Protein AF-0000000079819324 (afdb_homodimer)

Secondary structure (DSSP, 8-state):
-------HHHHHHHHHHHHHHHHHHHHHHHHHHHHHHTHHHHHHT--B-HHHHHHHHT--HHHHHHHHHHHHHTTSSEEETTEEE--HHHHTTTSSSSTT--HHHHHHHHHHHTTHHHHHHHHHH-----GGG-STTHHHHHHHHHHHHHHHHIIIIIGGGSTTHHHHHHH--EEEEET-TTSHHHHHHHHH-TTSEEEEEES-HHHHHHHHHHHHHHT--SEEEEES-GGG--S-EEEEEEES-GGG-S-HHHHHHHHHHHEEEEEEEEEEEE---SSHHHHTT-TTHHHHHHHIIIIIHHHHHTTT-----TT--HHHHHHHHHHTT-SEEEEEE-TT-TTEEEEEEE-/-------HHHHHHHHHHHHHHHHHHHHHHHHHHHHHHTHHHHHHT--B-HHHHHHHHT--HHHHHHHHHHHHHTTSSEEETTEEE--HHHHTTTSSSSTT--HHHHHHHHHHHTTHHHHHHHHHH-----GGG-STTHHHHHHHHHHHHHHHHIIIIIGGGSTTHHHHHHH--EEEEET-TTSHHHHHHHHH-TTSEEEEEES-HHHHHHHHHHHHHHT--SEEEEES-GGG--S-EEEEEEES-GGG-S-HHHHHHHHHHHEEEEEEEEEEEE---S-HHHHTT-TTHHHHHHHIIIIIHHHHHTTT-----TT--HHHHHHHHHHTT-SEEEEEE-TT-TTEEEEEEE-

Radius of gyration: 28.7 Å; Cα contacts (8 Å, |Δi|>4): 1488; chains: 2; bounding box: 64×88×60 Å

Sequence (702 aa):
MADETFDRTRSRAFSQRLMSMYGEAMLTNAIALGARTGLMAAFAEGPGTSSEIAERAGMHERYVREWLHALVVGSVAEHDDGVFTLPPEHAISLTGDSFLNTTAIAAMAAAAGGNLDGMAHAFTTGEGTPFHDQAGDMPSMMDRLSRARYETFLVDSYLGSIDGLPEALEAGIRVADIGCGTGRVALLIAKAFPASHVTGIDLSAPSIATARAAAEAEGVDNVTFVEGQIDELSGPLDLITAFDVIHDLGQPGDAVAHVRSCLADGGRFVMCDSAAPASLEAQAELPWAPMMYGLSMFGCVGTARSQGGEGLGNMWGQEAATALLQDAGFADVEALPAKGDPMNALYVATGMADETFDRTRSRAFSQRLMSMYGEAMLTNAIALGARTGLMAAFAEGPGTSSEIAERAGMHERYVREWLHALVVGSVAEHDDGVFTLPPEHAISLTGDSFLNTTAIAAMAAAAGGNLDGMAHAFTTGEGTPFHDQAGDMPSMMDRLSRARYETFLVDSYLGSIDGLPEALEAGIRVADIGCGTGRVALLIAKAFPASHVTGIDLSAPSIATARAAAEAEGVDNVTFVEGQIDELSGPLDLITAFDVIHDLGQPGDAVAHVRSCLADGGRFVMCDSAAPASLEAQAELPWAPMMYGLSMFGCVGTARSQGGEGLGNMWGQEAATALLQDAGFADVEALPAKGDPMNALYVATG

Solvent-accessible surface area (backbone atoms only — not comparable to full-atom values): 34007 Å² total; per-residue (Å²): 131,80,77,78,70,84,44,66,67,60,22,51,52,45,52,53,50,49,43,39,32,43,11,32,25,24,47,32,34,52,49,22,42,25,53,73,65,42,40,39,52,36,38,54,73,47,66,34,33,46,60,55,36,13,59,66,43,62,35,27,37,67,53,41,37,46,53,52,51,30,32,33,35,58,69,59,31,43,75,56,95,72,30,37,33,49,46,68,41,45,34,50,36,51,32,79,76,51,59,58,29,50,46,41,58,25,41,39,43,16,28,50,22,49,36,45,68,62,47,48,50,27,31,52,72,51,55,36,43,45,57,90,68,37,56,70,65,35,52,60,30,50,48,52,51,49,47,26,42,44,74,70,28,38,64,72,37,50,45,52,68,40,87,67,45,54,60,45,36,57,71,36,40,42,34,34,24,42,57,29,50,54,26,56,67,41,50,53,50,25,68,76,20,69,59,15,40,27,36,24,31,21,72,47,59,70,29,33,52,48,21,48,52,49,32,59,74,68,68,51,78,41,52,47,71,42,72,36,56,76,82,70,63,78,54,74,24,44,33,39,36,30,66,72,35,60,45,37,34,28,54,42,62,61,50,49,30,46,52,50,72,21,37,28,91,69,7,35,38,42,36,34,40,36,44,36,55,75,48,67,73,63,35,37,70,40,74,52,36,23,30,47,37,30,50,12,62,74,39,27,25,28,20,0,24,49,60,72,22,80,27,63,22,52,67,51,11,41,60,53,53,52,49,50,45,43,74,39,64,35,80,43,75,45,82,39,82,28,66,95,37,86,66,30,20,33,37,40,28,35,74,130,78,79,77,68,84,45,65,68,60,21,52,53,46,52,53,51,50,43,40,33,45,11,32,25,26,47,31,35,49,50,22,43,25,53,74,64,42,40,39,52,35,38,54,74,47,68,34,34,47,60,53,36,13,58,66,43,62,33,28,38,65,54,41,37,45,53,50,50,30,33,33,36,59,69,60,30,42,74,58,95,71,31,36,33,50,46,68,42,45,34,50,38,53,32,78,77,51,61,57,29,49,46,42,57,27,40,38,44,16,27,51,22,50,34,45,68,62,47,48,50,26,32,52,71,50,55,36,44,45,58,92,67,37,57,71,65,34,52,62,32,50,48,52,51,49,47,26,41,43,73,71,28,37,64,72,36,50,45,50,69,39,87,66,45,55,60,45,36,57,70,36,41,43,33,35,24,42,57,29,49,55,24,57,67,44,49,52,50,26,69,75,20,70,60,15,40,27,35,25,30,19,70,47,59,70,30,33,52,48,21,47,51,49,32,59,75,69,67,52,80,42,52,45,70,42,69,37,58,74,84,69,62,78,53,76,23,45,32,39,36,28,67,71,34,60,43,36,34,29,54,43,62,60,52,49,31,47,52,49,71,21,37,28,91,69,8,35,38,43,36,34,39,38,45,36,53,74,47,68,72,63,34,38,71,39,75,51,38,23,31,46,36,30,50,11,63,73,38,27,24,26,19,0,24,50,60,73,22,80,30,64,22,52,70,49,11,41,60,53,52,53,49,50,46,42,74,40,62,33,80,44,76,45,82,38,82,29,64,97,36,85,65,32,22,34,36,41,29,36,74

Foldseek 3Di:
DPPPPDDVVVVVVVVVVVVVVVLVLVLLLLLLVCLVQVLLVLQQVFKDALVNSCVSSVHDSVVSNVSQVSCCVVVQWHDDPRIIHRDPVNSQCRDDQALSPPNLLSNLSVQLVVCVVVLVVCVVPVAFDAQPRFGDCNVVSVVSNVLNVCVVFVVCQVQVVDPPRNVVLQCEWEEEEEQCFLNNSQLVSCVVRVRYAYEYEHQDPVSLVNNVVVCVVVVRDRYHYYHDHLLPDAAQGQEYEYEAHLLQAQCSLVSLLSVVVRYDAFHKYKYKAFAAAQDPVSLVPDPCSVSQQSCFSRHRQRSNVNNVHPRCTRRVHDVNVQVSNVVSPFPDWDWAQRPPDNGIIIIMTTD/DPPPPDDVVVVVVVVVVVVVVVLVLVLLLLLLVCLVQVLLVLQQVFKDALVNSCVSSVHDSVVSNVSQVSCCVVVQWHDDPRIIHRDPVNSQCRDDQALSPLNLLSNLSVQLVVCVVVLVVCVVPVAFDAQVRFGDCNNVSVVSNVLNVCVVFVLCQVQVVDPPRNVVLQCEWEEEEEQCFLNNSQLVSCVSRVRYAYEYEHQDPVSLVNNVVVCVVVVRDRYHYYHDHLLPDAAQGQEYEYEAHLLQAQCSLVSLLSVVVRYDAFHKYKYKAFAAAQDPVSLVPDPCSVSQQSCFSRHRQRSNVNNVHPRCTRRVHDVNVQVSNVVSPFPDWDWAQRPPDNGIIIIMTTD

Organism: NCBI:txid1608957

Structure (mmCIF, N/CA/C/O backbone):
data_AF-0000000079819324-model_v1
#
loop_
_entity.id
_entity.type
_entity.pdbx_description
1 polymer 'Putative transcriptional regulatory protein'
#
loop_
_atom_site.group_PDB
_atom_site.id
_atom_site.type_symbol
_atom_site.label_atom_id
_atom_site.label_alt_id
_atom_site.label_comp_id
_atom_site.label_asym_id
_atom_site.label_entity_id
_atom_site.label_seq_id
_atom_site.pdbx_PDB_ins_code
_atom_site.Cartn_x
_atom_site.Cartn_y
_atom_site.Cartn_z
_atom_site.occupancy
_atom_site.B_iso_or_equiv
_atom_site.auth_seq_id
_atom_site.auth_comp_id
_atom_site.auth_asym_id
_atom_site.auth_atom_id
_atom_site.pdbx_PDB_model_num
ATOM 1 N N . MET A 1 1 ? 25.219 16.516 -24.359 1 27.77 1 MET A N 1
ATOM 2 C CA . MET A 1 1 ? 24.234 15.906 -23.469 1 27.77 1 MET A CA 1
ATOM 3 C C . MET A 1 1 ? 23.297 16.953 -22.906 1 27.77 1 MET A C 1
ATOM 5 O O . MET A 1 1 ? 23.734 17.906 -22.266 1 27.77 1 MET A O 1
ATOM 9 N N . ALA A 1 2 ? 22.234 17.359 -23.5 1 36.16 2 ALA A N 1
ATOM 10 C CA . ALA A 1 2 ? 21.453 18.578 -23.359 1 36.16 2 ALA A CA 1
ATOM 11 C C . ALA A 1 2 ? 21.094 18.828 -21.891 1 36.16 2 ALA A C 1
ATOM 13 O O . ALA A 1 2 ? 20.906 17.891 -21.125 1 36.16 2 ALA A O 1
ATOM 14 N N . ASP A 1 3 ? 21.516 19.641 -21.094 1 43.16 3 ASP A N 1
ATOM 15 C CA . ASP A 1 3 ? 21.141 20.344 -19.875 1 43.16 3 ASP A CA 1
ATOM 16 C C . ASP A 1 3 ? 19.641 20.234 -19.609 1 43.16 3 ASP A C 1
ATOM 18 O O . ASP A 1 3 ? 18.859 21.047 -20.109 1 43.16 3 ASP A O 1
ATOM 22 N N . GLU A 1 4 ? 19.078 19.016 -19.766 1 55.5 4 GLU A N 1
ATOM 23 C CA . GLU A 1 4 ? 17.609 18.953 -19.812 1 55.5 4 GLU A CA 1
ATOM 24 C C . GLU A 1 4 ? 17 19.734 -18.656 1 55.5 4 GLU A C 1
ATOM 26 O O . GLU A 1 4 ? 17.297 19.484 -17.5 1 55.5 4 GLU A O 1
ATOM 31 N N . THR A 1 5 ? 16.641 20.938 -18.938 1 78.12 5 THR A N 1
ATOM 32 C CA . THR A 1 5 ? 16.016 21.969 -18.094 1 78.12 5 THR A CA 1
ATOM 33 C C . THR A 1 5 ? 14.867 21.391 -17.297 1 78.12 5 THR A C 1
ATOM 35 O O . THR A 1 5 ? 14.125 20.531 -17.781 1 78.12 5 THR A O 1
ATOM 38 N N . PHE A 1 6 ? 14.953 21.469 -16.031 1 92.06 6 PHE A N 1
ATOM 39 C CA . PHE A 1 6 ? 13.906 21.109 -15.086 1 92.06 6 PHE A CA 1
ATOM 40 C C . PHE A 1 6 ? 12.547 21.594 -15.57 1 92.06 6 PHE A C 1
ATOM 42 O O . PHE A 1 6 ? 12.375 22.781 -15.859 1 92.06 6 PHE A O 1
ATOM 49 N N . ASP A 1 7 ? 11.711 20.672 -15.891 1 95.62 7 ASP A N 1
ATOM 50 C CA . ASP A 1 7 ? 10.375 20.969 -16.391 1 95.62 7 ASP A CA 1
ATOM 51 C C . ASP A 1 7 ? 9.359 21 -15.242 1 95.62 7 ASP A C 1
ATOM 53 O O . ASP A 1 7 ? 8.945 19.953 -14.75 1 95.62 7 ASP A O 1
ATOM 57 N N . ARG A 1 8 ? 8.867 22.156 -14.844 1 94.25 8 ARG A N 1
ATOM 58 C CA . ARG A 1 8 ? 7.973 22.359 -13.711 1 94.25 8 ARG A CA 1
ATOM 59 C C . ARG A 1 8 ? 6.625 21.672 -13.945 1 94.25 8 ARG A C 1
ATOM 61 O O . ARG A 1 8 ? 5.996 21.188 -13 1 94.25 8 ARG A O 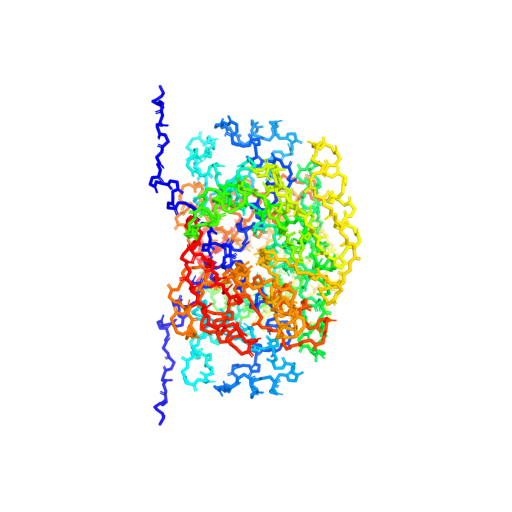1
ATOM 68 N N . THR A 1 9 ? 6.207 21.703 -15.211 1 95.75 9 THR A N 1
ATOM 69 C CA . THR A 1 9 ? 4.934 21.078 -15.547 1 95.75 9 THR A CA 1
ATOM 70 C C . THR A 1 9 ? 4.992 19.578 -15.32 1 95.75 9 THR A C 1
ATOM 72 O O . THR A 1 9 ? 4.078 18.984 -14.734 1 95.75 9 THR A O 1
ATOM 75 N N . ARG A 1 10 ? 6.094 18.984 -15.797 1 96.19 10 ARG A N 1
ATOM 76 C CA . ARG A 1 10 ? 6.289 17.547 -15.594 1 96.19 10 ARG A CA 1
ATOM 77 C C . ARG A 1 10 ? 6.434 17.219 -14.109 1 96.19 10 ARG A C 1
ATOM 79 O O . ARG A 1 10 ? 5.922 16.203 -13.641 1 96.19 10 ARG A O 1
ATOM 86 N N . SER A 1 11 ? 7.117 18.094 -13.398 1 96.69 11 SER A N 1
ATOM 87 C CA . SER A 1 11 ? 7.297 17.906 -11.969 1 96.69 11 SER A CA 1
ATOM 88 C C . SER A 1 11 ? 5.957 17.922 -11.234 1 96.69 11 SER A C 1
ATOM 90 O O . SER A 1 11 ? 5.691 17.078 -10.391 1 96.69 11 SER A O 1
ATOM 92 N N . ARG A 1 12 ? 5.121 18.891 -11.539 1 94.56 12 ARG A N 1
ATOM 93 C CA . ARG A 1 12 ? 3.807 19 -10.914 1 94.56 12 ARG A CA 1
ATOM 94 C C . ARG A 1 12 ? 2.938 17.797 -11.234 1 94.56 12 ARG A C 1
ATOM 96 O O . ARG A 1 12 ? 2.234 17.281 -10.367 1 94.56 12 ARG A O 1
ATOM 103 N N . ALA A 1 13 ? 2.99 17.359 -12.5 1 96.5 13 ALA A N 1
ATOM 104 C CA . ALA A 1 13 ? 2.213 16.203 -12.914 1 96.5 13 ALA A CA 1
ATOM 105 C C . ALA A 1 13 ? 2.637 14.953 -12.141 1 96.5 13 ALA A C 1
ATOM 107 O O . ALA A 1 13 ? 1.792 14.148 -11.727 1 96.5 13 ALA A O 1
ATOM 108 N N . PHE A 1 14 ? 3.945 14.805 -11.945 1 97.81 14 PHE A N 1
ATOM 109 C CA . PHE A 1 14 ? 4.438 13.641 -11.219 1 97.81 14 PHE A CA 1
ATOM 110 C C . PHE A 1 14 ? 4.039 13.719 -9.75 1 97.81 14 PHE A C 1
ATOM 112 O O . PHE A 1 14 ? 3.678 12.703 -9.148 1 97.81 14 PHE A O 1
ATOM 119 N N . SER A 1 15 ? 4.09 14.852 -9.148 1 95.75 15 SER A N 1
ATOM 120 C CA . SER A 1 15 ? 3.658 15.031 -7.77 1 95.75 15 SER A CA 1
ATOM 121 C C . SER A 1 15 ? 2.197 14.633 -7.59 1 95.75 15 SER A C 1
ATOM 123 O O . SER A 1 15 ? 1.84 13.992 -6.602 1 95.75 15 SER A O 1
ATOM 125 N N . GLN A 1 16 ? 1.383 15.047 -8.477 1 94.69 16 GLN A N 1
ATOM 126 C CA . GLN A 1 16 ? -0.029 14.68 -8.438 1 94.69 16 GLN A CA 1
ATOM 127 C C . GLN A 1 16 ? -0.208 13.172 -8.57 1 94.69 16 GLN A C 1
ATOM 129 O O . GLN A 1 16 ? -1.038 12.57 -7.883 1 94.69 16 GLN A O 1
ATOM 134 N N . ARG A 1 17 ? 0.533 12.602 -9.445 1 96.62 17 ARG A N 1
ATOM 135 C CA . ARG A 1 17 ? 0.503 11.156 -9.625 1 96.62 17 ARG A CA 1
ATOM 136 C C . ARG A 1 17 ? 0.884 10.438 -8.336 1 96.62 17 ARG A C 1
ATOM 138 O O . ARG A 1 17 ? 0.282 9.422 -7.988 1 96.62 17 ARG A O 1
ATOM 145 N N . LEU A 1 18 ? 1.887 10.938 -7.625 1 97.56 18 LEU A N 1
ATOM 146 C CA . LEU A 1 18 ? 2.314 10.328 -6.371 1 97.56 18 LEU A CA 1
ATOM 147 C C . LEU A 1 18 ? 1.192 10.367 -5.336 1 97.56 18 LEU A C 1
ATOM 149 O O . LEU A 1 18 ? 0.965 9.391 -4.621 1 97.56 18 LEU A O 1
ATOM 153 N N . MET A 1 19 ? 0.478 11.461 -5.266 1 95.81 19 MET A N 1
ATOM 154 C CA . MET A 1 19 ? -0.621 11.57 -4.312 1 95.81 19 MET A CA 1
ATOM 155 C C . MET A 1 19 ? -1.702 10.539 -4.602 1 95.81 19 MET A C 1
ATOM 157 O O . MET A 1 19 ? -2.234 9.914 -3.68 1 95.81 19 MET A O 1
ATOM 161 N N . SER A 1 20 ? -1.954 10.398 -5.875 1 96.69 20 SER A N 1
ATOM 162 C CA . SER A 1 20 ? -2.92 9.383 -6.273 1 96.69 20 SER A CA 1
ATOM 163 C C . SER A 1 20 ? -2.43 7.984 -5.914 1 96.69 20 SER A C 1
ATOM 165 O O . SER A 1 20 ? -3.205 7.152 -5.438 1 96.69 20 SER A O 1
ATOM 167 N N . MET A 1 21 ? -1.177 7.734 -6.16 1 98.06 21 MET A N 1
ATOM 168 C CA . MET A 1 21 ? -0.562 6.445 -5.859 1 98.06 21 MET A CA 1
ATOM 169 C C . MET A 1 21 ? -0.656 6.129 -4.371 1 98.06 21 MET A C 1
ATOM 171 O O . MET A 1 21 ? -1.021 5.016 -3.99 1 98.06 21 MET A O 1
ATOM 175 N N . TYR A 1 22 ? -0.387 7.109 -3.537 1 98.38 22 TYR A N 1
ATOM 176 C CA . TYR A 1 22 ? -0.456 6.906 -2.096 1 98.38 22 TYR A CA 1
ATOM 177 C C . TYR A 1 22 ? -1.891 6.652 -1.646 1 98.38 22 TYR A C 1
ATOM 179 O O . TYR A 1 22 ? -2.133 5.863 -0.733 1 98.38 22 TYR A O 1
ATOM 187 N N . GLY A 1 23 ? -2.803 7.371 -2.289 1 98.38 23 GLY A N 1
ATOM 188 C CA . GLY A 1 23 ? -4.207 7.105 -2.02 1 98.38 23 GLY A CA 1
ATOM 189 C C . GLY A 1 23 ? -4.621 5.684 -2.346 1 98.38 23 GLY A C 1
ATOM 190 O O . GLY A 1 23 ? -5.359 5.055 -1.585 1 98.38 23 GLY A O 1
ATOM 191 N N . GLU A 1 24 ? -4.129 5.184 -3.43 1 98.44 24 GLU A N 1
ATOM 192 C CA . GLU A 1 24 ? -4.426 3.812 -3.828 1 98.44 24 GLU A CA 1
ATOM 193 C C . GLU A 1 24 ? -3.822 2.811 -2.85 1 98.44 24 GLU A C 1
ATOM 195 O O . GLU A 1 24 ? -4.418 1.765 -2.576 1 98.44 24 GLU A O 1
ATOM 200 N N . ALA A 1 25 ? -2.662 3.123 -2.365 1 98.69 25 ALA A N 1
ATOM 201 C CA . ALA A 1 25 ? -2.035 2.264 -1.363 1 98.69 25 ALA A CA 1
ATOM 202 C C . ALA A 1 25 ? -2.873 2.211 -0.088 1 98.69 25 ALA A C 1
ATOM 204 O O . ALA A 1 25 ? -3.062 1.139 0.492 1 98.69 25 ALA A O 1
ATOM 205 N N . MET A 1 26 ? -3.389 3.336 0.302 1 98.56 26 MET A N 1
ATOM 206 C CA . MET A 1 26 ? -4.227 3.393 1.497 1 98.56 26 MET A CA 1
ATOM 207 C C . MET A 1 26 ? -5.527 2.627 1.285 1 98.56 26 MET A C 1
ATOM 209 O O . MET A 1 26 ? -5.992 1.924 2.184 1 98.56 26 MET A O 1
ATOM 213 N N . LEU A 1 27 ? -6.055 2.773 0.119 1 98.69 27 LEU A N 1
ATOM 214 C CA . LEU A 1 27 ? -7.285 2.055 -0.207 1 98.69 27 LEU A CA 1
ATOM 215 C C . LEU A 1 27 ? -7.043 0.548 -0.221 1 98.69 27 LEU A C 1
ATOM 217 O O . LEU A 1 27 ? -7.91 -0.226 0.193 1 98.69 27 LEU A O 1
ATOM 221 N N . THR A 1 28 ? -5.887 0.141 -0.727 1 98.81 28 THR A N 1
ATOM 222 C CA . THR A 1 28 ? -5.52 -1.271 -0.716 1 98.81 28 THR A CA 1
ATOM 223 C C . THR A 1 28 ? -5.504 -1.814 0.709 1 98.81 28 THR A C 1
ATOM 225 O O . THR A 1 28 ? -6.008 -2.91 0.967 1 98.81 28 THR A O 1
ATOM 228 N N . ASN A 1 29 ? -4.93 -1.05 1.629 1 98.5 29 ASN A N 1
ATOM 229 C CA . ASN A 1 29 ? -4.934 -1.442 3.035 1 98.5 29 ASN A CA 1
ATOM 230 C C . ASN A 1 29 ? -6.355 -1.545 3.582 1 98.5 29 ASN A C 1
ATOM 232 O O . ASN A 1 29 ? -6.656 -2.443 4.367 1 98.5 29 ASN A O 1
ATOM 236 N N . ALA A 1 30 ? -7.223 -0.609 3.166 1 98.81 30 ALA A N 1
ATOM 237 C CA . ALA A 1 30 ? -8.617 -0.64 3.602 1 98.81 30 ALA A CA 1
ATOM 238 C C . ALA A 1 30 ? -9.32 -1.897 3.1 1 98.81 30 ALA A C 1
ATOM 240 O O . ALA A 1 30 ? -10.086 -2.521 3.836 1 98.81 30 ALA A O 1
ATOM 241 N N . ILE A 1 31 ? -9.062 -2.25 1.875 1 98.81 31 ILE A N 1
ATOM 242 C CA . ILE A 1 31 ? -9.641 -3.449 1.283 1 98.81 31 ILE A CA 1
ATOM 243 C C . ILE A 1 31 ? -9.148 -4.688 2.031 1 98.81 31 ILE A C 1
ATOM 245 O O . ILE A 1 31 ? -9.945 -5.562 2.381 1 98.81 31 ILE A O 1
ATOM 249 N N . ALA A 1 32 ? -7.863 -4.75 2.295 1 98.31 32 ALA A N 1
ATOM 250 C CA . ALA A 1 32 ? -7.293 -5.867 3.043 1 98.31 32 ALA A CA 1
ATOM 251 C C . ALA A 1 32 ? -7.93 -5.984 4.426 1 98.31 32 ALA A C 1
ATOM 253 O O . ALA A 1 32 ? -8.242 -7.086 4.879 1 98.31 32 ALA A O 1
ATOM 254 N N . LEU A 1 33 ? -8.133 -4.883 5.098 1 98.5 33 LEU A N 1
ATOM 255 C CA . LEU A 1 33 ? -8.758 -4.859 6.418 1 98.5 33 LEU A CA 1
ATOM 256 C C . LEU A 1 33 ? -10.188 -5.383 6.352 1 98.5 33 LEU A C 1
ATOM 258 O O . LEU A 1 33 ? -10.594 -6.188 7.191 1 98.5 33 LEU A O 1
ATOM 262 N N . GLY A 1 34 ? -10.938 -4.883 5.367 1 98.62 34 GLY A N 1
ATOM 263 C CA . GLY A 1 34 ? -12.312 -5.336 5.195 1 98.62 34 GLY A CA 1
ATOM 264 C C . GLY A 1 34 ? -12.422 -6.832 4.965 1 98.62 34 GLY A C 1
ATOM 265 O O . GLY A 1 34 ? -13.32 -7.484 5.496 1 98.62 34 GLY A O 1
ATOM 266 N N . ALA A 1 35 ? -11.555 -7.328 4.141 1 97.5 35 ALA A N 1
ATOM 267 C CA . ALA A 1 35 ? -11.547 -8.766 3.877 1 97.5 35 ALA A CA 1
ATOM 268 C C . ALA A 1 35 ? -11.18 -9.555 5.133 1 97.5 35 ALA A C 1
ATOM 270 O O . ALA A 1 35 ? -11.82 -10.555 5.453 1 97.5 35 ALA A O 1
ATOM 271 N N . ARG A 1 36 ? -10.211 -9.078 5.852 1 95.25 36 ARG A N 1
ATOM 272 C CA . ARG A 1 36 ? -9.664 -9.766 7.02 1 95.25 36 ARG A CA 1
ATOM 273 C C . ARG A 1 36 ? -10.695 -9.836 8.141 1 95.25 36 ARG A C 1
ATOM 275 O O . ARG A 1 36 ? -10.742 -10.82 8.883 1 95.25 36 ARG A O 1
ATOM 282 N N . THR A 1 37 ? -11.539 -8.891 8.281 1 97.5 37 THR A N 1
ATOM 283 C CA . THR A 1 37 ? -12.414 -8.773 9.438 1 97.5 37 THR A CA 1
ATOM 284 C C . THR A 1 37 ? -13.812 -9.297 9.117 1 97.5 37 THR A C 1
ATOM 286 O O . THR A 1 37 ? -14.672 -9.352 9.992 1 97.5 37 THR A O 1
ATOM 289 N N . GLY A 1 38 ? -14.023 -9.617 7.836 1 97.88 38 GLY A N 1
ATOM 290 C CA . GLY A 1 38 ? -15.367 -10.008 7.43 1 97.88 38 GLY A CA 1
ATOM 291 C C . GLY A 1 38 ? -16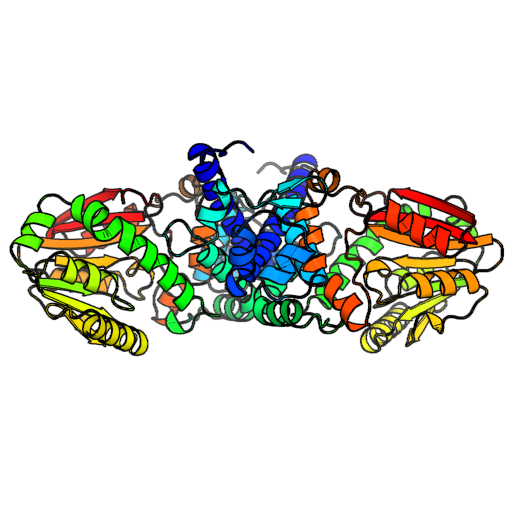.266 -8.82 7.141 1 97.88 38 GLY A C 1
ATOM 292 O O . GLY A 1 38 ? -17.422 -8.992 6.75 1 97.88 38 GLY A O 1
ATOM 293 N N . LEU A 1 39 ? -15.766 -7.641 7.309 1 98.81 39 LEU A N 1
ATOM 294 C CA . LEU A 1 39 ? -16.531 -6.418 7.078 1 98.81 39 LEU A CA 1
ATOM 295 C C . LEU A 1 39 ? -16.938 -6.305 5.613 1 98.81 39 LEU A C 1
ATOM 297 O O . LEU A 1 39 ? -18.062 -5.879 5.312 1 98.81 39 LEU A O 1
ATOM 301 N N . MET A 1 40 ? -16.031 -6.672 4.68 1 98.88 40 MET A N 1
ATOM 302 C CA . MET A 1 40 ? -16.344 -6.602 3.254 1 98.88 40 MET A CA 1
ATOM 303 C C . MET A 1 40 ? -17.5 -7.512 2.902 1 98.88 40 MET A C 1
ATOM 305 O O . MET A 1 40 ? -18.406 -7.121 2.15 1 98.88 40 MET A O 1
ATOM 309 N N . ALA A 1 41 ? -17.484 -8.703 3.424 1 98.56 41 ALA A N 1
ATOM 310 C CA . ALA A 1 41 ? -18.578 -9.656 3.188 1 98.56 41 ALA A CA 1
ATOM 311 C C . ALA A 1 41 ? -19.891 -9.133 3.756 1 98.56 41 ALA A C 1
ATOM 313 O O . ALA A 1 41 ? -20.938 -9.25 3.115 1 98.56 41 ALA A O 1
ATOM 314 N N . ALA A 1 42 ? -19.844 -8.617 4.977 1 98.75 42 ALA A N 1
ATOM 315 C CA . ALA A 1 42 ? -21.031 -8.031 5.59 1 98.75 42 ALA A CA 1
ATOM 316 C C . ALA A 1 42 ? -21.594 -6.895 4.738 1 98.75 42 ALA A C 1
ATOM 318 O O . ALA A 1 42 ? -22.812 -6.777 4.562 1 98.75 42 ALA A O 1
ATOM 319 N N . PHE A 1 43 ? -20.703 -6.031 4.238 1 98.88 43 PHE A N 1
ATOM 320 C CA . PHE A 1 43 ? -21.094 -4.918 3.383 1 98.88 43 PHE A CA 1
ATOM 321 C C . PHE A 1 43 ? -21.734 -5.426 2.094 1 98.88 43 PHE A C 1
ATOM 323 O O . PHE A 1 43 ? -22.719 -4.855 1.615 1 98.88 43 PHE A O 1
ATOM 330 N N . ALA A 1 44 ? -21.25 -6.527 1.534 1 98.38 44 ALA A N 1
ATOM 331 C CA . ALA A 1 44 ? -21.703 -7.074 0.257 1 98.38 44 ALA A CA 1
ATOM 332 C C . ALA A 1 44 ? -23.094 -7.691 0.383 1 98.38 44 ALA A C 1
ATOM 334 O O . ALA A 1 44 ? -23.734 -7.98 -0.624 1 98.38 44 ALA A O 1
ATOM 335 N N . GLU A 1 45 ? -23.562 -7.922 1.596 1 98.12 45 GLU A N 1
ATOM 336 C CA . GLU A 1 45 ? -24.875 -8.516 1.802 1 98.12 45 GLU A CA 1
ATOM 337 C C . GLU A 1 45 ? -25.984 -7.602 1.278 1 98.12 45 GLU A C 1
ATOM 339 O O . GLU A 1 45 ? -27.078 -8.062 0.951 1 98.12 45 GLU A O 1
ATOM 344 N N . GLY A 1 46 ? -25.781 -6.316 1.262 1 98.12 46 GLY A N 1
ATOM 345 C CA . GLY A 1 46 ? -26.766 -5.383 0.743 1 98.12 46 GLY A CA 1
ATOM 346 C C . GLY A 1 46 ? -26.5 -3.947 1.151 1 98.12 46 GLY A C 1
ATOM 347 O O . GLY A 1 46 ? -25.672 -3.688 2.025 1 98.12 46 GLY A O 1
ATOM 348 N N . PRO A 1 47 ? -27.141 -3.037 0.45 1 98.44 47 PRO A N 1
ATOM 349 C CA . PRO A 1 47 ? -27.016 -1.62 0.797 1 98.44 47 PRO A CA 1
ATOM 350 C C . PRO A 1 47 ? -27.438 -1.321 2.232 1 98.44 47 PRO A C 1
ATOM 352 O O . PRO A 1 47 ? -28.219 -2.07 2.814 1 98.44 47 PRO A O 1
ATOM 355 N N . GLY A 1 48 ? -26.875 -0.292 2.867 1 98.75 48 GLY A N 1
ATOM 356 C CA . GLY A 1 48 ? -27.25 0.12 4.211 1 98.75 48 GLY A CA 1
ATOM 357 C C . GLY A 1 48 ? -26.516 1.37 4.672 1 98.75 48 GLY A C 1
ATOM 358 O O . GLY A 1 48 ? -25.578 1.832 4.016 1 98.75 48 GLY A O 1
ATOM 359 N N . THR A 1 49 ? -27.016 1.941 5.754 1 98.75 49 THR A N 1
ATOM 360 C CA . THR A 1 49 ? -26.297 3.016 6.434 1 98.75 49 THR A CA 1
ATOM 361 C C . THR A 1 49 ? -25.047 2.48 7.117 1 98.75 49 THR A C 1
ATOM 363 O O . THR A 1 49 ? -24.859 1.266 7.215 1 98.75 49 THR A O 1
ATOM 366 N N . SER A 1 50 ? -24.203 3.43 7.555 1 98.56 50 SER A N 1
ATOM 367 C CA . SER A 1 50 ? -23.016 2.99 8.281 1 98.56 50 SER A CA 1
ATOM 368 C C . SER A 1 50 ? -23.391 2.191 9.523 1 98.56 50 SER A C 1
ATOM 370 O O . SER A 1 50 ? -22.734 1.203 9.852 1 98.56 50 SER A O 1
ATOM 372 N N . SER A 1 51 ? -24.453 2.547 10.18 1 98.69 51 SER A N 1
ATOM 373 C CA . SER A 1 51 ? -24.906 1.844 11.375 1 98.69 51 SER A CA 1
ATOM 374 C C . SER A 1 51 ? -25.375 0.431 11.031 1 98.69 51 SER A C 1
ATOM 376 O O . SER A 1 51 ? -25.047 -0.521 11.75 1 98.69 51 SER A O 1
ATOM 378 N N . GLU A 1 52 ? -26.125 0.265 9.969 1 98.81 52 GLU A N 1
ATOM 379 C CA . GLU A 1 52 ? -26.625 -1.042 9.57 1 98.81 52 GLU A CA 1
ATOM 380 C C . GLU A 1 52 ? -25.5 -1.981 9.172 1 98.81 52 GLU A C 1
ATOM 382 O O . GLU A 1 52 ? -25.5 -3.158 9.539 1 98.81 52 GLU A O 1
ATOM 387 N N . ILE A 1 53 ? -24.594 -1.437 8.445 1 98.88 53 ILE A N 1
ATOM 388 C CA . ILE A 1 53 ? -23.469 -2.246 7.984 1 98.88 53 ILE A CA 1
ATOM 389 C C . ILE A 1 53 ? -22.578 -2.627 9.164 1 98.88 53 ILE A C 1
ATOM 391 O O . ILE A 1 53 ? -22.109 -3.758 9.25 1 98.88 53 ILE A O 1
ATOM 395 N N . ALA A 1 54 ? -22.375 -1.696 10.117 1 98.81 54 ALA A N 1
ATOM 396 C CA . ALA A 1 54 ? -21.625 -1.99 11.328 1 98.81 54 ALA A CA 1
ATOM 397 C C . ALA A 1 54 ? -22.297 -3.094 12.141 1 98.81 54 ALA A C 1
ATOM 399 O O . ALA A 1 54 ? -21.625 -3.992 12.656 1 98.81 54 ALA A O 1
ATOM 400 N N . GLU A 1 55 ? -23.547 -3.033 12.211 1 98.62 55 GLU A N 1
ATOM 401 C CA . GLU A 1 55 ? -24.312 -4.047 12.938 1 98.62 55 GLU A CA 1
ATOM 402 C C . GLU A 1 55 ? -24.172 -5.418 12.281 1 98.62 55 GLU A C 1
ATOM 404 O O . GLU A 1 55 ? -23.953 -6.418 12.969 1 98.62 55 GLU A O 1
ATOM 409 N N . ARG A 1 56 ? -24.297 -5.496 10.914 1 98.38 56 ARG A N 1
ATOM 410 C CA . ARG A 1 56 ? -24.125 -6.75 10.188 1 98.38 56 ARG A CA 1
ATOM 411 C C . ARG A 1 56 ? -22.75 -7.363 10.484 1 98.38 56 ARG A C 1
ATOM 413 O O . ARG A 1 56 ? -22.625 -8.586 10.594 1 98.38 56 ARG A O 1
ATOM 420 N N . ALA A 1 57 ? -21.766 -6.477 10.641 1 98.5 57 ALA A N 1
ATOM 421 C CA . ALA A 1 57 ? -20.391 -6.938 10.781 1 98.5 57 ALA A CA 1
ATOM 422 C C . ALA A 1 57 ? -20.031 -7.16 12.25 1 98.5 57 ALA A C 1
ATOM 424 O O . ALA A 1 57 ? -19.016 -7.77 12.555 1 98.5 57 ALA A O 1
ATOM 425 N N . GLY A 1 58 ? -20.891 -6.719 13.164 1 98.5 58 GLY A N 1
ATOM 426 C CA . GLY A 1 58 ? -20.562 -6.762 14.578 1 98.5 58 GLY A CA 1
ATOM 427 C C . GLY A 1 58 ? -19.391 -5.867 14.945 1 98.5 58 GLY A C 1
ATOM 428 O O . GLY A 1 58 ? -18.516 -6.262 15.719 1 98.5 58 GLY A O 1
ATOM 429 N N . MET A 1 59 ? -19.359 -4.672 14.391 1 98.69 59 MET A N 1
ATOM 430 C CA . MET A 1 59 ? -18.219 -3.785 14.578 1 98.69 59 MET A CA 1
ATOM 431 C C . MET A 1 59 ? -18.672 -2.395 15 1 98.69 59 MET A C 1
ATOM 433 O O . MET A 1 59 ? -19.859 -2.102 15.008 1 98.69 59 MET A O 1
ATOM 437 N N . HIS A 1 60 ? -17.75 -1.567 15.43 1 98.31 60 HIS A N 1
ATOM 438 C CA . HIS A 1 60 ? -18.047 -0.223 15.914 1 98.31 60 HIS A CA 1
ATOM 439 C C . HIS A 1 60 ? -18.328 0.732 14.766 1 98.31 60 HIS A C 1
ATOM 441 O O . HIS A 1 60 ? -17.484 0.906 13.875 1 98.31 60 HIS A O 1
ATOM 447 N N . GLU A 1 61 ? -19.391 1.401 14.836 1 98.44 61 GLU A N 1
ATOM 448 C CA . GLU A 1 61 ? -19.938 2.17 13.719 1 98.44 61 GLU A CA 1
ATOM 449 C C . GLU A 1 61 ? -18.984 3.277 13.289 1 98.44 61 GLU A C 1
ATOM 451 O O . GLU A 1 61 ? -18.844 3.561 12.102 1 98.44 61 GLU A O 1
ATOM 456 N N . ARG A 1 62 ? -18.312 3.904 14.141 1 97.88 62 ARG A N 1
ATOM 457 C CA . ARG A 1 62 ? -17.5 5.062 13.781 1 97.88 62 ARG A CA 1
ATOM 458 C C . ARG A 1 62 ? -16.328 4.656 12.891 1 97.88 62 ARG A C 1
ATOM 460 O O . ARG A 1 62 ? -15.969 5.387 11.969 1 97.88 62 ARG A O 1
ATOM 467 N N . TYR A 1 63 ? -15.727 3.527 13.234 1 98.38 63 TYR A N 1
ATOM 468 C CA . TYR A 1 63 ? -14.656 3.021 12.383 1 98.38 63 TYR A CA 1
ATOM 469 C C . TYR A 1 63 ? -15.203 2.547 11.047 1 98.38 63 TYR A C 1
ATOM 471 O O . TYR A 1 63 ? -14.625 2.828 9.992 1 98.38 63 TYR A O 1
ATOM 479 N N . VAL A 1 64 ? -16.344 1.882 11.07 1 98.75 64 VAL A N 1
ATOM 480 C CA . VAL A 1 64 ? -16.969 1.379 9.852 1 98.75 64 VAL A CA 1
ATOM 481 C C . VAL A 1 64 ? -17.328 2.547 8.93 1 98.75 64 VAL A C 1
ATOM 483 O O . VAL A 1 64 ? -17.109 2.48 7.719 1 98.75 64 VAL A O 1
ATOM 486 N N . ARG A 1 65 ? -17.812 3.604 9.492 1 98.56 65 ARG A N 1
ATOM 487 C CA . ARG A 1 65 ? -18.203 4.773 8.711 1 98.56 65 ARG A CA 1
ATOM 488 C C . ARG A 1 65 ? -17 5.359 7.973 1 98.56 65 ARG A C 1
ATOM 490 O O . ARG A 1 65 ? -17.094 5.73 6.801 1 98.56 65 ARG A O 1
ATOM 497 N N . GLU A 1 66 ? -15.891 5.512 8.695 1 98.62 66 GLU A N 1
ATOM 498 C CA . GLU A 1 66 ? -14.672 6.027 8.062 1 98.62 66 GLU A CA 1
ATOM 499 C C . GLU A 1 66 ? -14.227 5.125 6.918 1 98.62 66 GLU A C 1
ATOM 501 O O . GLU A 1 66 ? -13.812 5.613 5.863 1 98.62 66 GLU A O 1
ATOM 506 N N . TRP A 1 67 ? -14.289 3.787 7.141 1 98.81 67 TRP A N 1
ATOM 507 C CA . TRP A 1 67 ? -13.945 2.789 6.133 1 98.81 67 TRP A CA 1
ATOM 508 C C . TRP A 1 67 ? -14.844 2.916 4.906 1 98.81 67 TRP A C 1
ATOM 510 O O . TRP A 1 67 ? -14.359 2.9 3.771 1 98.81 67 TRP A O 1
ATOM 520 N N . LEU A 1 68 ? -16.109 3.09 5.098 1 98.94 68 LEU A N 1
ATOM 521 C CA . LEU A 1 68 ? -17.078 3.246 4.012 1 98.94 68 LEU A CA 1
ATOM 522 C C . LEU A 1 68 ? -16.797 4.52 3.217 1 98.94 68 LEU A C 1
ATOM 524 O O . LEU A 1 68 ? -16.891 4.52 1.987 1 98.94 68 LEU A O 1
ATOM 528 N N . HIS A 1 69 ? -16.469 5.625 3.91 1 98.75 69 HIS A N 1
ATOM 529 C CA . HIS A 1 69 ? -16.125 6.867 3.23 1 98.75 69 HIS A CA 1
ATOM 530 C C . HIS A 1 69 ? -14.914 6.684 2.326 1 98.75 69 HIS A C 1
ATOM 532 O O . HIS A 1 69 ? -14.898 7.164 1.191 1 98.75 69 HIS A O 1
ATOM 538 N N . ALA A 1 70 ? -13.945 5.98 2.834 1 98.75 70 ALA A N 1
ATOM 539 C CA . ALA A 1 70 ? -12.742 5.719 2.045 1 98.75 70 ALA A CA 1
ATOM 540 C C . ALA A 1 70 ? -13.078 4.945 0.773 1 98.75 70 ALA A C 1
ATOM 542 O O . ALA A 1 70 ? -12.562 5.254 -0.304 1 98.75 70 ALA A O 1
ATOM 543 N N . LEU A 1 71 ? -13.953 3.922 0.885 1 98.81 71 LEU A N 1
ATOM 544 C CA . LEU A 1 71 ? -14.328 3.121 -0.277 1 98.81 71 LEU A CA 1
ATOM 545 C C . LEU A 1 71 ? -15.078 3.965 -1.3 1 98.81 71 LEU A C 1
ATOM 547 O O . LEU A 1 71 ? -14.898 3.787 -2.508 1 98.81 71 LEU A O 1
ATOM 551 N N . VAL A 1 72 ? -15.883 4.898 -0.833 1 98.75 72 VAL A N 1
ATOM 552 C CA . VAL A 1 72 ? -16.688 5.715 -1.731 1 98.75 72 VAL A CA 1
ATOM 553 C C . VAL A 1 72 ? -15.797 6.695 -2.482 1 98.75 72 VAL A C 1
ATOM 555 O O . VAL A 1 72 ? -15.852 6.785 -3.711 1 98.75 72 VAL A O 1
ATOM 558 N N . VAL A 1 73 ? -14.938 7.379 -1.753 1 98.31 73 VAL A N 1
ATOM 559 C CA . VAL A 1 73 ? -14.102 8.367 -2.422 1 98.31 73 VAL A CA 1
ATOM 560 C C . VAL A 1 73 ? -13.07 7.664 -3.311 1 98.31 73 VAL A C 1
ATOM 562 O O . VAL A 1 73 ? -12.5 8.281 -4.211 1 98.31 73 VAL A O 1
ATOM 565 N N . GLY A 1 74 ? -12.82 6.402 -3.033 1 98.12 74 GLY A N 1
ATOM 566 C CA . GLY A 1 74 ? -11.938 5.598 -3.863 1 98.12 74 GLY A CA 1
ATOM 567 C C . GLY A 1 74 ? -12.648 4.926 -5.02 1 98.12 74 GLY A C 1
ATOM 568 O O . GLY A 1 74 ? -12.055 4.133 -5.75 1 98.12 74 GLY A O 1
ATOM 569 N N . SER A 1 75 ? -13.914 5.121 -5.191 1 98 75 SER A N 1
ATOM 570 C CA . SER A 1 75 ? -14.75 4.598 -6.27 1 98 75 SER A CA 1
ATOM 571 C C . SER A 1 75 ? -14.883 3.082 -6.18 1 98 75 SER A C 1
ATOM 573 O O . SER A 1 75 ? -14.961 2.398 -7.203 1 98 75 SER A O 1
ATOM 575 N N . VAL A 1 76 ? -14.812 2.539 -5.004 1 98.69 76 VAL A N 1
ATOM 576 C CA . VAL A 1 76 ? -15.023 1.115 -4.762 1 98.69 76 VAL A CA 1
ATOM 577 C C . VAL A 1 76 ? -16.5 0.862 -4.434 1 98.69 76 VAL A C 1
ATOM 579 O O . VAL A 1 76 ? -17.062 -0.151 -4.844 1 98.69 76 VAL A O 1
ATOM 582 N N . ALA A 1 77 ? -17.078 1.763 -3.725 1 98.75 77 ALA A N 1
ATOM 583 C CA . ALA A 1 77 ? -18.484 1.708 -3.316 1 98.75 77 ALA A CA 1
ATOM 584 C C . ALA A 1 77 ? -19.219 2.977 -3.729 1 98.75 77 ALA A C 1
ATOM 586 O O . ALA A 1 77 ? -18.609 3.922 -4.234 1 98.75 77 ALA A O 1
ATOM 587 N N . GLU A 1 78 ? -20.453 2.924 -3.578 1 98.38 78 GLU A N 1
ATOM 588 C CA . GLU A 1 78 ? -21.312 4.059 -3.896 1 98.38 78 GLU A CA 1
ATOM 589 C C . GLU A 1 78 ? -22.062 4.547 -2.66 1 98.38 78 GLU A C 1
ATOM 591 O O . GLU A 1 78 ? -22.188 3.814 -1.677 1 98.38 78 GLU A O 1
ATOM 596 N N . HIS A 1 79 ? -22.406 5.785 -2.727 1 98.44 79 HIS A N 1
ATOM 597 C CA . HIS A 1 79 ? -23.141 6.41 -1.636 1 98.44 79 HIS A CA 1
ATOM 598 C C . HIS A 1 79 ? -24.25 7.324 -2.168 1 98.44 79 HIS A C 1
ATOM 600 O O . HIS A 1 79 ? -24.016 8.094 -3.107 1 98.44 79 HIS A O 1
ATOM 606 N N . ASP A 1 80 ? -25.438 7.156 -1.671 1 96.62 80 ASP A N 1
ATOM 607 C CA . ASP A 1 80 ? -26.578 8 -1.995 1 96.62 80 ASP A CA 1
ATOM 608 C C . ASP A 1 80 ? -27.453 8.227 -0.768 1 96.62 80 ASP A C 1
ATOM 610 O O . ASP A 1 80 ? -28.062 7.289 -0.252 1 96.62 80 ASP A O 1
ATOM 614 N N . ASP A 1 81 ? -27.547 9.5 -0.328 1 94.44 81 ASP A N 1
ATOM 615 C CA . ASP A 1 81 ? -28.422 9.938 0.752 1 94.44 81 ASP A CA 1
ATOM 616 C C . ASP A 1 81 ? -28.234 9.062 1.992 1 94.44 81 ASP A C 1
ATOM 618 O O . ASP A 1 81 ? -29.203 8.492 2.504 1 94.44 81 ASP A O 1
ATOM 622 N N . GLY A 1 82 ? -27.047 8.867 2.338 1 96.38 82 GLY A N 1
ATOM 623 C CA . GLY A 1 82 ? -26.75 8.188 3.586 1 96.38 82 GLY A CA 1
ATOM 624 C C . GLY A 1 82 ? -26.641 6.684 3.438 1 96.38 82 GLY A C 1
ATOM 625 O O . GLY A 1 82 ? -26.297 5.984 4.387 1 96.38 82 GLY A O 1
ATOM 626 N N . VAL A 1 83 ? -26.922 6.168 2.25 1 98.56 83 VAL A N 1
ATOM 627 C CA . VAL A 1 83 ? -26.906 4.727 2.025 1 98.56 83 VAL A CA 1
ATOM 628 C C . VAL A 1 83 ? -25.688 4.348 1.194 1 98.56 83 VAL A C 1
ATOM 630 O O . VAL A 1 83 ? -25.438 4.93 0.134 1 98.56 83 VAL A O 1
ATOM 633 N N . PHE A 1 84 ? -24.969 3.4 1.753 1 98.81 84 PHE A N 1
ATOM 634 C CA . PHE A 1 84 ? -23.797 2.875 1.058 1 98.81 84 PHE A CA 1
ATOM 635 C C . PHE A 1 84 ? -24.141 1.588 0.318 1 98.81 84 PHE A C 1
ATOM 637 O O . PHE A 1 84 ? -24.891 0.754 0.827 1 98.81 84 PHE A O 1
ATOM 644 N N . THR A 1 85 ? -23.562 1.437 -0.916 1 98.69 85 THR A N 1
ATOM 645 C CA . THR A 1 85 ? -23.797 0.253 -1.734 1 98.69 85 THR A CA 1
ATOM 646 C C . THR A 1 85 ? -22.5 -0.266 -2.328 1 98.69 85 THR A C 1
ATOM 648 O O . THR A 1 85 ? -21.703 0.507 -2.871 1 98.69 85 THR A O 1
ATOM 651 N N . LEU A 1 86 ? -22.25 -1.531 -2.135 1 98.62 86 LEU A N 1
ATOM 652 C CA . LEU A 1 86 ? -21.234 -2.221 -2.912 1 98.62 86 LEU A CA 1
ATOM 653 C C . LEU A 1 86 ? -21.828 -2.852 -4.164 1 98.62 86 LEU A C 1
ATOM 655 O O . LEU A 1 86 ? -22.547 -3.848 -4.078 1 98.62 86 LEU A O 1
ATOM 659 N N . PRO A 1 87 ? -21.547 -2.24 -5.309 1 98.19 87 PRO A N 1
ATOM 660 C CA . PRO A 1 87 ? -22.125 -2.826 -6.52 1 98.19 87 PRO A CA 1
ATOM 661 C C . PRO A 1 87 ? -21.766 -4.301 -6.691 1 98.19 87 PRO A C 1
ATOM 663 O O . PRO A 1 87 ? -20.641 -4.703 -6.395 1 98.19 87 PRO A O 1
ATOM 666 N N . PRO A 1 88 ? -22.719 -5.121 -7.16 1 97.44 88 PRO A N 1
ATOM 667 C CA . PRO A 1 88 ? -22.406 -6.539 -7.379 1 97.44 88 PRO A CA 1
ATOM 668 C C . PRO A 1 88 ? -21.203 -6.746 -8.289 1 97.44 88 PRO A C 1
ATOM 670 O O . PRO A 1 88 ? -20.453 -7.707 -8.109 1 97.44 88 PRO A O 1
ATOM 673 N N . GLU A 1 89 ? -21.031 -5.832 -9.273 1 97.88 89 GLU A N 1
ATOM 674 C CA . GLU A 1 89 ? -19.906 -5.891 -10.195 1 97.88 89 GLU A CA 1
ATOM 675 C C . GLU A 1 89 ? -18.578 -5.703 -9.461 1 97.88 89 GLU A C 1
ATOM 677 O O . GLU A 1 89 ? -17.531 -6.141 -9.945 1 97.88 89 GLU A O 1
ATOM 682 N N . HIS A 1 90 ? -18.641 -5.027 -8.305 1 98.62 90 HIS A N 1
ATOM 683 C CA . HIS A 1 90 ? -17.453 -4.848 -7.48 1 98.62 90 HIS A CA 1
ATOM 684 C C . HIS A 1 90 ? -17.328 -5.961 -6.449 1 98.62 90 HIS A C 1
ATOM 686 O O . HIS A 1 90 ? -16.234 -6.477 -6.215 1 98.62 90 HIS A O 1
ATOM 692 N N . ALA A 1 91 ? -18.422 -6.383 -5.906 1 98.44 91 ALA A N 1
ATOM 693 C CA . ALA A 1 91 ? -18.469 -7.363 -4.82 1 98.44 91 ALA A CA 1
ATOM 694 C C . ALA A 1 91 ? -17.844 -8.688 -5.258 1 98.44 91 ALA A C 1
ATOM 696 O O . ALA A 1 91 ? -17.203 -9.367 -4.465 1 98.44 91 ALA A O 1
ATOM 697 N N . ILE A 1 92 ? -18 -9.055 -6.477 1 97.19 92 ILE A N 1
ATOM 698 C CA . ILE A 1 92 ? -17.562 -10.359 -6.965 1 97.19 92 ILE A CA 1
ATOM 699 C C . ILE A 1 92 ? -16.031 -10.422 -6.926 1 97.19 92 ILE A C 1
ATOM 701 O O . ILE A 1 92 ? -15.461 -11.508 -6.789 1 97.19 92 ILE A O 1
ATOM 705 N N . SER A 1 93 ? -15.359 -9.289 -6.98 1 98 93 SER A N 1
ATOM 706 C CA . SER A 1 93 ? -13.906 -9.234 -6.957 1 98 93 SER A CA 1
ATOM 707 C C . SER A 1 93 ? -13.375 -9.07 -5.535 1 98 93 SER A C 1
ATOM 709 O O . SER A 1 93 ? -12.164 -9.062 -5.312 1 98 93 SER A O 1
ATOM 711 N N . LEU A 1 94 ? -14.32 -8.914 -4.531 1 98.62 94 LEU A N 1
ATOM 712 C CA . LEU A 1 94 ? -13.875 -8.539 -3.195 1 98.62 94 LEU A CA 1
ATOM 713 C C . LEU A 1 94 ? -14.398 -9.516 -2.148 1 98.62 94 LEU A C 1
ATOM 715 O O . LEU A 1 94 ? -14.062 -9.406 -0.967 1 98.62 94 LEU A O 1
ATOM 719 N N . THR A 1 95 ? -15.242 -10.359 -2.564 1 97.69 95 THR A N 1
ATOM 720 C CA . THR A 1 95 ? -15.836 -11.312 -1.629 1 97.69 95 THR A CA 1
ATOM 721 C C . THR A 1 95 ? -15.977 -12.688 -2.271 1 97.69 95 THR A C 1
ATOM 723 O O . THR A 1 95 ? -15.82 -12.828 -3.486 1 97.69 95 THR A O 1
ATOM 726 N N . GLY A 1 96 ? -16.156 -13.68 -1.4 1 94.69 96 GLY A N 1
ATOM 727 C CA . GLY A 1 96 ? -16.391 -15.039 -1.878 1 94.69 96 GLY A CA 1
ATOM 728 C C . GLY A 1 96 ? -15.102 -15.82 -2.08 1 94.69 96 GLY A C 1
ATOM 729 O O . GLY A 1 96 ? -14.016 -15.328 -1.776 1 94.69 96 GLY A O 1
ATOM 730 N N . ASP A 1 97 ? -15.188 -17.016 -2.627 1 90.69 97 ASP A N 1
ATOM 731 C CA . ASP A 1 97 ? -14.055 -17.938 -2.723 1 90.69 97 ASP A CA 1
ATOM 732 C C . ASP A 1 97 ? -13.656 -18.156 -4.18 1 90.69 97 ASP A C 1
ATOM 734 O O . ASP A 1 97 ? -12.758 -18.953 -4.465 1 90.69 97 ASP A O 1
ATOM 738 N N . SER A 1 98 ? -14.266 -17.438 -5.031 1 90.94 98 SER A N 1
ATOM 739 C CA . SER A 1 98 ? -13.953 -17.625 -6.445 1 90.94 98 SER A CA 1
ATOM 740 C C . SER A 1 98 ? -12.625 -16.969 -6.809 1 90.94 98 SER A C 1
ATOM 742 O O . SER A 1 98 ? -12.078 -16.188 -6.035 1 90.94 98 SER A O 1
ATOM 744 N N . PHE A 1 99 ? -12.109 -17.359 -7.992 1 91.75 99 PHE A N 1
ATOM 745 C CA . PHE A 1 99 ? -10.852 -16.828 -8.492 1 91.75 99 PHE A CA 1
ATOM 746 C C . PHE A 1 99 ? -10.969 -15.328 -8.758 1 91.75 99 PHE A C 1
ATOM 748 O O . PHE A 1 99 ? -9.953 -14.633 -8.891 1 91.75 99 PHE A O 1
ATOM 755 N N . LEU A 1 100 ? -12.172 -14.812 -8.797 1 94.12 100 LEU A N 1
ATOM 756 C CA . LEU A 1 100 ? -12.383 -13.391 -9.07 1 94.12 100 LEU A CA 1
ATOM 757 C C . LEU A 1 100 ? -12.055 -12.547 -7.848 1 94.12 100 LEU A C 1
ATOM 759 O O . LEU A 1 100 ? -11.828 -11.344 -7.961 1 94.12 100 LEU A O 1
ATOM 763 N N . ASN A 1 101 ? -12.133 -13.164 -6.633 1 96.69 101 ASN A N 1
ATOM 764 C CA . ASN A 1 101 ? -11.781 -12.453 -5.406 1 96.69 101 ASN A CA 1
ATOM 765 C C . ASN A 1 101 ? -10.281 -12.25 -5.285 1 96.69 101 ASN A C 1
ATOM 767 O O . ASN A 1 101 ? -9.531 -13.203 -5.047 1 96.69 101 ASN A O 1
ATOM 771 N N . THR A 1 102 ? -9.836 -11.008 -5.324 1 96.25 102 THR A N 1
ATOM 772 C CA . THR A 1 102 ? -8.406 -10.719 -5.379 1 96.25 102 THR A CA 1
ATOM 773 C C . THR A 1 102 ? -7.934 -10.086 -4.074 1 96.25 102 THR A C 1
ATOM 775 O O . THR A 1 102 ? -6.887 -9.438 -4.035 1 96.25 102 THR A O 1
ATOM 778 N N . THR A 1 103 ? -8.68 -10.211 -2.996 1 97.62 103 THR A N 1
ATOM 779 C CA . THR A 1 103 ? -8.336 -9.547 -1.743 1 97.62 103 THR A CA 1
ATOM 780 C C . THR A 1 103 ? -7.062 -10.141 -1.144 1 97.62 103 THR A C 1
ATOM 782 O O . THR A 1 103 ? -6.414 -9.508 -0.31 1 97.62 103 THR A O 1
ATOM 785 N N . ALA A 1 104 ? -6.684 -11.328 -1.569 1 96.94 104 ALA A N 1
ATOM 786 C CA . ALA A 1 104 ? -5.418 -11.898 -1.125 1 96.94 104 ALA A CA 1
ATOM 787 C C . ALA A 1 104 ? -4.238 -11.047 -1.589 1 96.94 104 ALA A C 1
ATOM 789 O O . ALA A 1 104 ? -3.23 -10.938 -0.887 1 96.94 104 ALA A O 1
ATOM 790 N N . ILE A 1 105 ? -4.355 -10.484 -2.777 1 97.56 105 ILE A N 1
ATOM 791 C CA . ILE A 1 105 ? -3.285 -9.633 -3.285 1 97.56 105 ILE A CA 1
ATOM 792 C C . ILE A 1 105 ? -3.191 -8.367 -2.439 1 97.56 105 ILE A C 1
ATOM 794 O O . ILE A 1 105 ? -2.092 -7.91 -2.117 1 97.56 105 ILE A O 1
ATOM 798 N N . ALA A 1 106 ? -4.332 -7.797 -2.084 1 98.12 106 ALA A N 1
ATOM 799 C CA . ALA A 1 106 ? -4.34 -6.645 -1.187 1 98.12 106 ALA A CA 1
ATOM 800 C C . ALA A 1 106 ? -3.643 -6.969 0.13 1 98.12 106 ALA A C 1
ATOM 802 O O . ALA A 1 106 ? -2.846 -6.172 0.631 1 98.12 106 ALA A O 1
ATOM 803 N N . ALA A 1 107 ? -3.955 -8.109 0.65 1 97.69 107 ALA A N 1
ATOM 804 C CA . ALA A 1 107 ? -3.367 -8.539 1.917 1 97.69 107 ALA A CA 1
ATOM 805 C C . ALA A 1 107 ? -1.858 -8.719 1.789 1 97.69 107 ALA A C 1
ATOM 807 O O . ALA A 1 107 ? -1.108 -8.414 2.719 1 97.69 107 ALA A O 1
ATOM 808 N N . MET A 1 108 ? -1.424 -9.219 0.675 1 97.38 108 MET A N 1
ATOM 809 C CA . MET A 1 108 ? 0.009 -9.391 0.457 1 97.38 108 MET A CA 1
ATOM 810 C C . MET A 1 108 ? 0.713 -8.047 0.349 1 97.38 108 MET A C 1
ATOM 812 O O . MET A 1 108 ? 1.816 -7.871 0.869 1 97.38 108 MET A O 1
ATOM 816 N N . ALA A 1 109 ? 0.067 -7.113 -0.348 1 97.88 109 ALA A N 1
ATOM 817 C CA . ALA A 1 109 ? 0.633 -5.77 -0.423 1 97.88 109 ALA A CA 1
ATOM 818 C C . ALA A 1 109 ? 0.771 -5.152 0.966 1 97.88 109 ALA A C 1
ATOM 820 O O . ALA A 1 109 ? 1.79 -4.531 1.278 1 97.88 109 ALA A O 1
ATOM 821 N N . ALA A 1 110 ? -0.228 -5.316 1.804 1 97 110 ALA A N 1
ATOM 822 C CA . ALA A 1 110 ? -0.193 -4.824 3.178 1 97 110 ALA A CA 1
ATOM 823 C C . ALA A 1 110 ? 0.933 -5.48 3.969 1 97 110 ALA A C 1
ATOM 825 O O . ALA A 1 110 ? 1.681 -4.805 4.68 1 97 110 ALA A O 1
ATOM 826 N N . ALA A 1 111 ? 1.075 -6.758 3.826 1 96.44 111 ALA A N 1
ATOM 827 C CA . ALA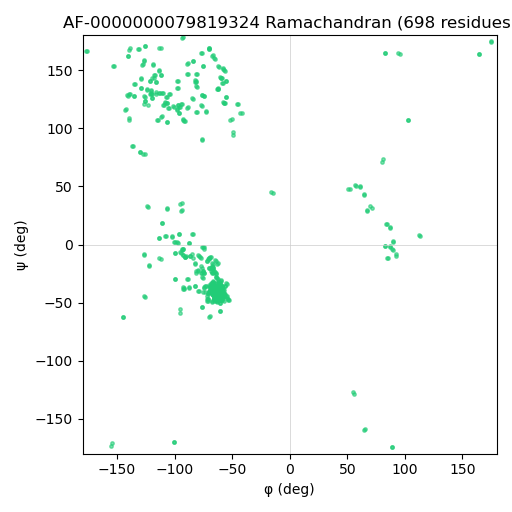 A 1 111 ? 2.115 -7.5 4.531 1 96.44 111 ALA A CA 1
ATOM 828 C C . ALA A 1 111 ? 3.506 -7.031 4.113 1 96.44 111 ALA A C 1
ATOM 830 O O . ALA A 1 111 ? 4.414 -6.934 4.941 1 96.44 111 ALA A O 1
ATOM 831 N N . ALA A 1 112 ? 3.645 -6.82 2.83 1 96.56 112 ALA A N 1
ATOM 832 C CA . ALA A 1 112 ? 4.902 -6.301 2.297 1 96.56 112 ALA A CA 1
ATOM 833 C C . ALA A 1 112 ? 5.27 -4.973 2.951 1 96.56 112 ALA A C 1
ATOM 835 O O . ALA A 1 112 ? 6.43 -4.746 3.307 1 96.56 112 ALA A O 1
ATOM 836 N N . GLY A 1 113 ? 4.297 -4.125 3.125 1 95.5 113 GLY A N 1
ATOM 837 C CA . GLY A 1 113 ? 4.535 -2.844 3.773 1 95.5 113 GLY A CA 1
ATOM 838 C C . GLY A 1 113 ? 5.031 -2.98 5.199 1 95.5 113 GLY A C 1
ATOM 839 O O . GLY A 1 113 ? 5.84 -2.174 5.664 1 95.5 113 GLY A O 1
ATOM 840 N N . GLY A 1 114 ? 4.598 -3.93 5.898 1 94.19 114 GLY A N 1
ATOM 841 C CA . GLY A 1 114 ? 4.969 -4.164 7.285 1 94.19 114 GLY A CA 1
ATOM 842 C C . GLY A 1 114 ? 6.355 -4.762 7.438 1 94.19 114 GLY A C 1
ATOM 843 O O . GLY A 1 114 ? 6.852 -4.91 8.555 1 94.19 114 GLY A O 1
ATOM 844 N N . ASN A 1 115 ? 7.043 -5.047 6.32 1 94.81 115 ASN A N 1
ATOM 845 C CA . ASN A 1 115 ? 8.312 -5.754 6.398 1 94.81 115 ASN A CA 1
ATOM 846 C C . ASN A 1 115 ? 9.438 -4.961 5.738 1 94.81 115 ASN A C 1
ATOM 848 O O . ASN A 1 115 ? 10.375 -5.539 5.188 1 94.81 115 ASN A O 1
ATOM 852 N N . LEU A 1 116 ? 9.422 -3.701 5.766 1 95.81 116 LEU A N 1
ATOM 853 C CA . LEU A 1 116 ? 10.438 -2.883 5.109 1 95.81 116 LEU A CA 1
ATOM 854 C C . LEU A 1 116 ? 11.797 -3.061 5.773 1 95.81 116 LEU A C 1
ATOM 856 O O . LEU A 1 116 ? 12.828 -2.992 5.105 1 95.81 116 LEU A O 1
ATOM 860 N N . ASP A 1 117 ? 11.836 -3.314 7.109 1 95 117 ASP A N 1
ATOM 861 C CA . ASP A 1 117 ? 13.109 -3.559 7.781 1 95 117 ASP A CA 1
ATOM 862 C C . ASP A 1 117 ? 13.758 -4.848 7.281 1 95 117 ASP A C 1
ATOM 864 O O . ASP A 1 117 ? 14.969 -4.902 7.066 1 95 117 ASP A O 1
ATOM 868 N N . GLY A 1 118 ? 12.898 -5.891 7.172 1 96.06 118 GLY A N 1
ATOM 869 C CA . GLY A 1 118 ? 13.414 -7.129 6.613 1 96.06 118 GLY A CA 1
ATOM 870 C C . GLY A 1 118 ? 13.953 -6.969 5.207 1 96.06 118 GLY A C 1
ATOM 871 O O . GLY A 1 118 ? 15.008 -7.516 4.875 1 96.06 118 GLY A O 1
ATOM 872 N N . MET A 1 119 ? 13.328 -6.18 4.426 1 97.19 119 MET A N 1
ATOM 873 C CA . MET A 1 119 ? 13.781 -5.938 3.057 1 97.19 119 MET A CA 1
ATOM 874 C C . MET A 1 119 ? 15.062 -5.117 3.039 1 97.19 119 MET A C 1
ATOM 876 O O . MET A 1 119 ? 15.953 -5.375 2.229 1 97.19 119 MET A O 1
ATOM 880 N N . ALA A 1 120 ? 15.078 -4.105 3.912 1 97.94 120 ALA A N 1
ATOM 881 C CA . ALA A 1 120 ? 16.297 -3.322 4.008 1 97.94 120 ALA A CA 1
ATOM 882 C C . ALA A 1 120 ? 17.5 -4.215 4.309 1 97.94 120 ALA A C 1
ATOM 884 O O . ALA A 1 120 ? 18.578 -4.039 3.73 1 97.94 120 ALA A O 1
ATOM 885 N N . HIS A 1 121 ? 17.312 -5.105 5.207 1 97.81 121 HIS A N 1
ATOM 886 C CA . HIS A 1 121 ? 18.359 -6.066 5.535 1 97.81 121 HIS A CA 1
ATOM 887 C C . HIS A 1 121 ? 18.75 -6.895 4.316 1 97.81 121 HIS A C 1
ATOM 889 O O . HIS A 1 121 ? 19.938 -7.078 4.039 1 97.81 121 HIS A O 1
ATOM 895 N N . ALA A 1 122 ? 17.766 -7.391 3.604 1 97.75 122 ALA A N 1
ATOM 896 C CA . ALA A 1 122 ? 18.016 -8.188 2.406 1 97.75 122 ALA A CA 1
ATOM 897 C C . ALA A 1 122 ? 18.781 -7.387 1.358 1 97.75 122 ALA A C 1
ATOM 899 O O . ALA A 1 122 ? 19.719 -7.891 0.742 1 97.75 122 ALA A O 1
ATOM 900 N N . PHE A 1 123 ? 18.406 -6.121 1.147 1 98.44 123 PHE A N 1
ATOM 901 C CA . PHE A 1 123 ? 19.047 -5.254 0.167 1 98.44 123 PHE A CA 1
ATOM 902 C C . PHE A 1 123 ? 20.5 -4.996 0.535 1 98.44 123 PHE A C 1
ATOM 904 O O . PHE A 1 123 ? 21.359 -4.8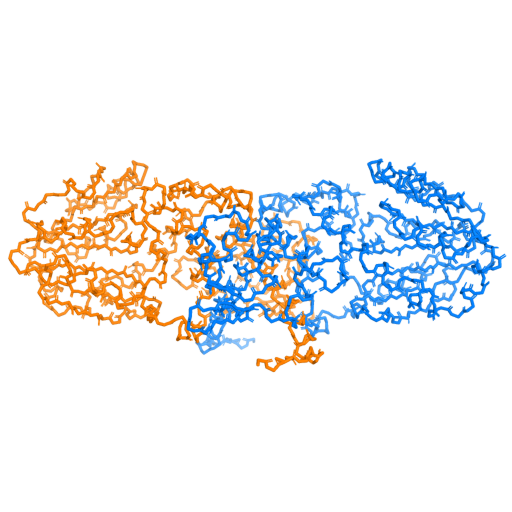71 -0.344 1 98.44 123 PHE A O 1
ATOM 911 N N . THR A 1 124 ? 20.766 -4.898 1.749 1 98.06 124 THR A N 1
ATOM 912 C CA . THR A 1 124 ? 22.109 -4.586 2.221 1 98.06 124 THR A CA 1
ATOM 913 C C . THR A 1 124 ? 23 -5.824 2.191 1 98.06 124 THR A C 1
ATOM 915 O O . THR A 1 124 ? 24.156 -5.758 1.767 1 98.06 124 THR A O 1
ATOM 918 N N . THR A 1 125 ? 22.5 -7.02 2.57 1 97.31 125 THR A N 1
ATOM 919 C CA . THR A 1 125 ? 23.328 -8.203 2.787 1 97.31 125 THR A CA 1
ATOM 920 C C . THR A 1 125 ? 23.281 -9.125 1.573 1 97.31 125 THR A C 1
ATOM 922 O O . THR A 1 125 ? 24.188 -9.945 1.38 1 97.31 125 THR A O 1
ATOM 925 N N . GLY A 1 126 ? 22.172 -9.078 0.902 1 97.38 126 GLY A N 1
ATOM 926 C CA . GLY A 1 126 ? 21.969 -10.016 -0.19 1 97.38 126 GLY A CA 1
ATOM 927 C C . GLY A 1 126 ? 21.312 -11.305 0.25 1 97.38 126 GLY A C 1
ATOM 928 O O . GLY A 1 126 ? 21.016 -12.172 -0.576 1 97.38 126 GLY A O 1
ATOM 929 N N . GLU A 1 127 ? 20.969 -11.398 1.46 1 96.81 127 GLU A N 1
ATOM 930 C CA . GLU A 1 127 ? 20.359 -12.609 1.989 1 96.81 127 GLU A CA 1
ATOM 931 C C . GLU A 1 127 ? 18.891 -12.719 1.55 1 96.81 127 GLU A C 1
ATOM 933 O O . GLU A 1 127 ? 18.281 -11.719 1.16 1 96.81 127 GLU A O 1
ATOM 938 N N . GLY A 1 128 ? 18.406 -14 1.48 1 96.5 128 GLY A N 1
ATOM 939 C CA . GLY A 1 128 ? 17.016 -14.25 1.142 1 96.5 128 GLY A CA 1
ATOM 940 C C . GLY A 1 128 ? 16.203 -14.812 2.299 1 96.5 128 GLY A C 1
ATOM 941 O O . GLY A 1 128 ? 16.766 -15.125 3.352 1 96.5 128 GLY A O 1
ATOM 942 N N . THR A 1 129 ? 14.953 -14.828 2.078 1 94.81 129 THR A N 1
ATOM 943 C CA . THR A 1 129 ? 14 -15.43 3.01 1 94.81 129 THR A CA 1
ATOM 944 C C . THR A 1 129 ? 13.227 -16.562 2.338 1 94.81 129 THR A C 1
ATOM 946 O O . THR A 1 129 ? 12.609 -16.359 1.291 1 94.81 129 THR A O 1
ATOM 949 N N . PRO A 1 130 ? 13.242 -17.75 2.965 1 92.5 130 PRO A N 1
ATOM 950 C CA . PRO A 1 130 ? 12.43 -18.828 2.393 1 92.5 130 PRO A CA 1
ATOM 951 C C . PRO A 1 130 ? 10.953 -18.453 2.256 1 92.5 130 PRO A C 1
ATOM 953 O O . PRO A 1 130 ? 10.43 -17.688 3.076 1 92.5 130 PRO A O 1
ATOM 956 N N . PHE A 1 131 ? 10.391 -19.047 1.266 1 89.81 131 PHE A N 1
ATOM 957 C CA . PHE A 1 131 ? 9.008 -18.703 0.954 1 89.81 131 PHE A CA 1
ATOM 958 C C . PHE A 1 131 ? 8.117 -18.844 2.186 1 89.81 131 PHE A C 1
ATOM 960 O O . PHE A 1 131 ? 7.32 -17.969 2.49 1 89.81 131 PHE A O 1
ATOM 967 N N . HIS A 1 132 ? 8.211 -19.922 2.902 1 87.31 132 HIS A N 1
ATOM 968 C CA . HIS A 1 132 ? 7.336 -20.234 4.023 1 87.31 132 HIS A CA 1
ATOM 969 C C . HIS A 1 132 ? 7.582 -19.297 5.199 1 87.31 132 HIS A C 1
ATOM 971 O O . HIS A 1 132 ? 6.781 -19.234 6.133 1 87.31 132 HIS A O 1
ATOM 977 N N . ASP A 1 133 ? 8.68 -18.516 5.125 1 89.94 133 ASP A N 1
ATOM 978 C CA . ASP A 1 133 ? 9.023 -17.594 6.207 1 89.94 133 ASP A CA 1
ATOM 979 C C . ASP A 1 133 ? 8.758 -16.141 5.801 1 89.94 133 ASP A C 1
ATOM 981 O O . ASP A 1 133 ? 9.148 -15.211 6.512 1 89.94 133 ASP A O 1
ATOM 985 N N . GLN A 1 134 ? 8.156 -16.016 4.66 1 89.56 134 GLN A N 1
ATOM 986 C CA . GLN A 1 134 ? 7.879 -14.656 4.199 1 89.56 134 GLN A CA 1
ATOM 987 C C . GLN A 1 134 ? 6.949 -13.93 5.164 1 89.56 134 GLN A C 1
ATOM 989 O O . GLN A 1 134 ? 6.207 -14.562 5.914 1 89.56 134 GLN A O 1
ATOM 994 N N . ALA A 1 135 ? 7.082 -12.641 5.148 1 85 135 ALA A N 1
ATOM 995 C CA . ALA A 1 135 ? 6.406 -11.781 6.117 1 85 135 ALA A CA 1
ATOM 996 C C . ALA A 1 135 ? 4.895 -11.953 6.047 1 85 135 ALA A C 1
ATOM 998 O O . ALA A 1 135 ? 4.336 -12.164 4.965 1 85 135 ALA A O 1
ATOM 999 N N . GLY A 1 136 ? 4.531 -11.867 7.238 1 79.5 136 GLY A N 1
ATOM 1000 C CA . GLY A 1 136 ? 3.084 -11.977 7.344 1 79.5 136 GLY A CA 1
ATOM 1001 C C . GLY A 1 136 ? 2.561 -13.336 6.918 1 79.5 136 GLY A C 1
ATOM 1002 O O . GLY A 1 136 ? 3.207 -14.359 7.152 1 79.5 136 GLY A O 1
ATOM 1003 N N . ASP A 1 137 ? 1.263 -13.508 6.559 1 85.25 137 ASP A N 1
ATOM 1004 C CA . ASP A 1 137 ? 0.593 -14.719 6.102 1 85.25 137 ASP A CA 1
ATOM 1005 C C . ASP A 1 137 ? 0.59 -14.805 4.578 1 85.25 137 ASP A C 1
ATOM 1007 O O . ASP A 1 137 ? -0.338 -15.359 3.982 1 85.25 137 ASP A O 1
ATOM 1011 N N . MET A 1 138 ? 1.851 -14.242 4.035 1 88.75 138 MET A N 1
ATOM 1012 C CA . MET A 1 138 ? 1.92 -14.156 2.578 1 88.75 138 MET A CA 1
ATOM 1013 C C . MET A 1 138 ? 1.801 -15.531 1.94 1 88.75 138 MET A C 1
ATOM 1015 O O . MET A 1 138 ? 1.034 -15.719 0.993 1 88.75 138 MET A O 1
ATOM 1019 N N . PRO A 1 139 ? 2.494 -16.547 2.449 1 87.38 139 PRO A N 1
ATOM 1020 C CA . PRO A 1 139 ? 2.357 -17.859 1.833 1 87.38 139 PRO A CA 1
ATOM 1021 C C . PRO A 1 139 ? 0.916 -18.375 1.833 1 87.38 139 PRO A C 1
ATOM 1023 O O . PRO A 1 139 ? 0.453 -18.922 0.833 1 87.38 139 PRO A O 1
ATOM 1026 N N . SER A 1 140 ? 0.251 -18.125 2.92 1 90.94 140 SER A N 1
ATOM 1027 C CA . SER A 1 140 ? -1.143 -18.562 2.998 1 90.94 140 SER A CA 1
ATOM 1028 C C . SER A 1 140 ? -2.012 -17.781 2.016 1 90.94 140 SER A C 1
ATOM 1030 O O . SER A 1 140 ? -2.941 -18.344 1.427 1 90.94 140 SER A O 1
ATOM 1032 N N . MET A 1 141 ? -1.712 -16.516 1.885 1 93.56 141 MET A N 1
ATOM 1033 C CA . MET A 1 141 ? -2.457 -15.68 0.95 1 93.56 141 MET A CA 1
ATOM 1034 C C . MET A 1 141 ? -2.201 -16.109 -0.49 1 93.56 141 MET A C 1
ATOM 1036 O O . MET A 1 141 ? -3.131 -16.188 -1.295 1 93.56 141 MET A O 1
ATOM 1040 N N . MET A 1 142 ? -1.012 -16.422 -0.742 1 92.5 142 MET A N 1
ATOM 1041 C CA . MET A 1 142 ? -0.66 -16.906 -2.072 1 92.5 142 MET A CA 1
ATOM 1042 C C . MET A 1 142 ? -1.332 -18.25 -2.355 1 92.5 142 MET A C 1
ATOM 1044 O O . MET A 1 142 ? -1.803 -18.484 -3.469 1 92.5 142 MET A O 1
ATOM 1048 N N . ASP A 1 143 ? -1.317 -19.094 -1.353 1 92 143 ASP A N 1
ATOM 1049 C CA . ASP A 1 143 ? -1.965 -20.391 -1.493 1 92 143 ASP A CA 1
ATOM 1050 C C . ASP A 1 143 ? -3.447 -20.234 -1.824 1 92 143 ASP A C 1
ATOM 1052 O O . ASP A 1 143 ? -3.977 -20.953 -2.682 1 92 143 ASP A O 1
ATOM 1056 N N . ARG A 1 144 ? -4.055 -19.328 -1.161 1 91.19 144 ARG A N 1
ATOM 1057 C CA . ARG A 1 144 ? -5.473 -19.078 -1.412 1 91.19 144 ARG A CA 1
ATOM 1058 C C . ARG A 1 144 ? -5.695 -18.609 -2.844 1 91.19 144 ARG A C 1
ATOM 1060 O O . ARG A 1 144 ? -6.609 -19.078 -3.523 1 91.19 144 ARG A O 1
ATOM 1067 N N . LEU A 1 145 ? -4.93 -17.719 -3.217 1 92.38 145 LEU A N 1
ATOM 1068 C CA . LEU A 1 145 ? -5.035 -17.172 -4.562 1 92.38 145 LEU A CA 1
ATOM 1069 C C . LEU A 1 145 ? -4.809 -18.25 -5.613 1 92.38 145 LEU A C 1
ATOM 1071 O O . LEU A 1 145 ? -5.566 -18.344 -6.582 1 92.38 145 LEU A O 1
ATOM 1075 N N . SER A 1 146 ? -3.816 -19.047 -5.43 1 92.31 146 SER A N 1
ATOM 1076 C CA . SER A 1 146 ? -3.453 -20.078 -6.387 1 92.31 146 SER A CA 1
ATOM 1077 C C . SER A 1 146 ? -4.512 -21.172 -6.441 1 92.31 146 SER A C 1
ATOM 1079 O O . SER A 1 146 ? -4.852 -21.656 -7.52 1 92.31 146 SER A O 1
ATOM 1081 N N . ARG A 1 147 ? -5.004 -21.531 -5.301 1 92.06 147 ARG A N 1
ATOM 1082 C CA . ARG A 1 147 ? -6.027 -22.562 -5.23 1 92.06 147 ARG A CA 1
ATOM 1083 C C . ARG A 1 147 ? -7.246 -22.203 -6.07 1 92.06 147 ARG A C 1
ATOM 1085 O O . ARG A 1 147 ? -7.73 -23 -6.863 1 92.06 147 ARG A O 1
ATOM 1092 N N . ALA A 1 148 ? -7.676 -21.016 -5.883 1 92.75 148 ALA A N 1
ATOM 1093 C CA . ALA A 1 148 ? -8.859 -20.562 -6.617 1 92.75 148 ALA A CA 1
ATOM 1094 C C . ALA A 1 148 ? -8.594 -20.547 -8.117 1 92.75 148 ALA A C 1
ATOM 1096 O O . ALA A 1 148 ? -9.469 -20.938 -8.906 1 92.75 148 ALA A O 1
ATOM 1097 N N . ARG A 1 149 ? -7.465 -20.188 -8.477 1 93.56 149 ARG A N 1
ATOM 1098 C CA . ARG A 1 149 ? -7.078 -20.125 -9.883 1 93.56 149 ARG A CA 1
ATOM 1099 C C . ARG A 1 149 ? -7.047 -21.516 -10.508 1 93.56 149 ARG A C 1
ATOM 1101 O O . ARG A 1 149 ? -7.613 -21.734 -11.578 1 93.56 149 ARG A O 1
ATOM 1108 N N . TYR A 1 150 ? -6.449 -22.391 -9.836 1 95.44 150 TYR A N 1
ATOM 1109 C CA . TYR A 1 150 ? -6.277 -23.734 -10.391 1 95.44 150 TYR A CA 1
ATOM 1110 C C . TYR A 1 150 ? -7.598 -24.5 -10.383 1 95.44 150 TYR A C 1
ATOM 1112 O O . TYR A 1 150 ? -7.871 -25.281 -11.297 1 95.44 150 TYR A O 1
ATOM 1120 N N . GLU A 1 151 ? -8.352 -24.266 -9.391 1 95 151 GLU A N 1
ATOM 1121 C CA . GLU A 1 151 ? -9.672 -24.875 -9.367 1 95 151 GLU A CA 1
ATOM 1122 C C . GLU A 1 151 ? -10.508 -24.438 -10.57 1 95 151 GLU A C 1
ATOM 1124 O O . GLU A 1 151 ? -11.312 -25.219 -11.086 1 95 151 GLU A O 1
ATOM 1129 N N . THR A 1 152 ? -10.242 -23.312 -10.961 1 94.19 152 THR A N 1
ATOM 1130 C CA . THR A 1 152 ? -11.047 -22.734 -12.039 1 94.19 152 THR A CA 1
ATOM 1131 C C . THR A 1 152 ? -10.477 -23.125 -13.398 1 94.19 152 THR A C 1
ATOM 1133 O O . THR A 1 152 ? -11.227 -23.453 -14.328 1 94.19 152 THR A O 1
ATOM 1136 N N . PHE A 1 153 ? -9.133 -23.188 -13.547 1 95.56 153 PHE A N 1
ATOM 1137 C CA . PHE A 1 153 ? -8.586 -23.141 -14.898 1 95.56 153 PHE A CA 1
ATOM 1138 C C . PHE A 1 153 ? -7.75 -24.391 -15.18 1 95.56 153 PHE A C 1
ATOM 1140 O O . PHE A 1 153 ? -7.477 -24.703 -16.344 1 95.56 153 PHE A O 1
ATOM 1147 N N . LEU A 1 154 ? -7.312 -25.125 -14.219 1 96.94 154 LEU A N 1
ATOM 1148 C CA . LEU A 1 154 ? -6.258 -26.125 -14.383 1 96.94 154 LEU A CA 1
ATOM 1149 C C . LEU A 1 154 ? -6.672 -27.188 -15.391 1 96.94 154 LEU A C 1
ATOM 1151 O O . LEU A 1 154 ? -6 -27.375 -16.406 1 96.94 154 LEU A O 1
ATOM 1155 N N . VAL A 1 155 ? -7.797 -27.875 -15.18 1 96.94 155 VAL A N 1
ATOM 1156 C CA . VAL A 1 155 ? -8.141 -29.078 -15.93 1 96.94 155 VAL A CA 1
ATOM 1157 C C . VAL A 1 155 ? -8.625 -28.703 -17.328 1 96.94 155 VAL A C 1
ATOM 1159 O O . VAL A 1 155 ? -8.008 -29.062 -18.328 1 96.94 155 VAL A O 1
ATOM 1162 N N . ASP A 1 156 ? -9.602 -27.828 -17.406 1 94.88 156 ASP A N 1
ATOM 1163 C CA . ASP A 1 156 ? -10.266 -27.562 -18.688 1 94.88 156 ASP A CA 1
ATOM 1164 C C . ASP A 1 156 ? -9.469 -26.578 -19.531 1 94.88 156 ASP A C 1
ATOM 1166 O O . ASP A 1 156 ? -9.367 -26.734 -20.75 1 94.88 156 ASP A O 1
ATOM 1170 N N . SER A 1 157 ? -8.852 -25.625 -18.859 1 95.25 157 SER A N 1
ATOM 1171 C CA . SER A 1 157 ? -8.18 -24.578 -19.594 1 95.25 157 SER A CA 1
ATOM 1172 C C . SER A 1 157 ? -6.691 -24.875 -19.766 1 95.25 157 SER A C 1
ATOM 1174 O O . SER A 1 157 ? -6.211 -25.031 -20.891 1 95.25 157 SER A O 1
ATOM 1176 N N . TYR A 1 158 ? -5.98 -25.094 -18.688 1 96.88 158 TYR A N 1
ATOM 1177 C CA . TYR A 1 158 ? -4.539 -25.297 -18.766 1 96.88 158 TYR A CA 1
ATOM 1178 C C . TYR A 1 158 ? -4.219 -26.641 -19.406 1 96.88 158 TYR A C 1
ATOM 1180 O O . TYR A 1 158 ? -3.734 -26.703 -20.531 1 96.88 158 TYR A O 1
ATOM 1188 N N . LEU A 1 159 ? -4.621 -27.719 -18.812 1 97.38 159 LEU A N 1
ATOM 1189 C CA . LEU A 1 159 ? -4.324 -29.047 -19.328 1 97.38 159 LEU A CA 1
ATOM 1190 C C . LEU A 1 159 ? -5.086 -29.312 -20.625 1 97.38 159 LEU A C 1
ATOM 1192 O O . LEU A 1 159 ? -4.566 -29.953 -21.531 1 97.38 159 LEU A O 1
ATOM 1196 N N . GLY A 1 160 ? -6.262 -28.797 -20.672 1 96.75 160 GLY A N 1
ATOM 1197 C CA . GLY A 1 160 ? -7.117 -28.984 -21.828 1 96.75 160 GLY A CA 1
ATOM 1198 C C . GLY A 1 160 ? -6.57 -28.344 -23.094 1 96.75 160 GLY A C 1
ATOM 1199 O O . GLY A 1 160 ? -6.93 -28.734 -24.203 1 96.75 160 GLY A O 1
ATOM 1200 N N . SER A 1 161 ? -5.742 -27.375 -22.922 1 96 161 SER A N 1
ATOM 1201 C CA . SER A 1 161 ? -5.227 -26.641 -24.078 1 96 161 SER A CA 1
ATOM 1202 C C . SER A 1 161 ? -4.027 -27.344 -24.688 1 96 161 SER A C 1
ATOM 1204 O O . SER A 1 161 ? -3.547 -26.953 -25.75 1 96 161 SER A O 1
ATOM 1206 N N . ILE A 1 162 ? -3.498 -28.375 -24.062 1 96.88 162 ILE A N 1
ATOM 1207 C CA . ILE A 1 162 ? -2.309 -29.078 -24.516 1 96.88 162 ILE A CA 1
ATOM 1208 C C . ILE A 1 162 ? -2.717 -30.312 -25.328 1 96.88 162 ILE A C 1
ATOM 1210 O O . ILE A 1 162 ? -3.35 -31.234 -24.781 1 96.88 162 ILE A O 1
ATOM 1214 N N . ASP A 1 163 ? -2.338 -30.359 -26.609 1 95.75 163 ASP A N 1
ATOM 1215 C CA . ASP A 1 163 ? -2.75 -31.406 -27.547 1 95.75 163 ASP A CA 1
ATOM 1216 C C . ASP A 1 163 ? -2.346 -32.781 -27.031 1 95.75 163 ASP A C 1
ATOM 1218 O O . ASP A 1 163 ? -1.175 -33.031 -26.719 1 95.75 163 ASP A O 1
ATOM 1222 N N . GLY A 1 164 ? -3.367 -33.625 -26.891 1 97.19 164 GLY A N 1
ATOM 1223 C CA . GLY A 1 164 ? -3.129 -35.031 -26.578 1 97.19 164 GLY A CA 1
ATOM 1224 C C . GLY A 1 164 ? -2.961 -35.312 -25.094 1 97.19 164 GLY A C 1
ATOM 1225 O O . GLY A 1 164 ? -2.926 -36.469 -24.672 1 97.19 164 GLY A O 1
ATOM 1226 N N . LEU A 1 165 ? -2.803 -34.281 -24.297 1 97.56 165 LEU A N 1
ATOM 1227 C CA . LEU A 1 165 ? -2.5 -34.469 -22.891 1 97.56 165 LEU A CA 1
ATOM 1228 C C . LEU A 1 165 ? -3.723 -35 -22.141 1 97.56 165 LEU A C 1
ATOM 1230 O O . LEU A 1 165 ? -3.617 -35.938 -21.344 1 97.56 165 LEU A O 1
ATOM 1234 N N . PRO A 1 166 ? -4.918 -34.406 -22.359 1 97.94 166 PRO A N 1
ATOM 1235 C CA . PRO A 1 166 ? -6.086 -34.938 -21.656 1 97.94 166 PRO A CA 1
ATOM 1236 C C . PRO A 1 166 ? -6.336 -36.406 -21.953 1 97.94 166 PRO A C 1
ATOM 1238 O O . PRO A 1 166 ? -6.664 -37.188 -21.047 1 97.94 166 PRO A O 1
ATOM 1241 N N . GLU A 1 167 ? -6.164 -36.812 -23.156 1 98 167 GLU A N 1
ATOM 1242 C CA . GLU A 1 167 ? -6.344 -38.219 -23.547 1 98 167 GLU A CA 1
ATOM 1243 C C . GLU A 1 167 ? -5.328 -39.094 -22.844 1 98 167 GLU A C 1
ATOM 1245 O O . GLU A 1 167 ? -5.672 -40.188 -22.391 1 98 167 GLU A O 1
ATOM 1250 N N . ALA A 1 168 ? -4.121 -38.656 -22.812 1 98.19 168 ALA A N 1
ATOM 1251 C CA . ALA A 1 168 ? -3.088 -39.406 -22.109 1 98.19 168 ALA A CA 1
ATOM 1252 C C . ALA A 1 168 ? -3.422 -39.594 -20.641 1 98.19 168 ALA A C 1
ATOM 1254 O O . ALA A 1 168 ? -3.281 -40.688 -20.078 1 98.19 168 ALA A O 1
ATOM 1255 N N . LEU A 1 169 ? -3.812 -38.5 -20.016 1 98.69 169 LEU A N 1
ATOM 1256 C CA . LEU A 1 169 ? -4.176 -38.531 -18.609 1 98.69 169 LEU A CA 1
ATOM 1257 C C . LEU A 1 169 ? -5.359 -39.469 -18.359 1 98.69 169 LEU A C 1
ATOM 1259 O O . LEU A 1 169 ? -5.387 -40.188 -17.375 1 98.69 169 LEU A O 1
ATOM 1263 N N . GLU A 1 170 ? -6.301 -39.469 -19.281 1 98.38 170 GLU A N 1
ATOM 1264 C CA . GLU A 1 170 ? -7.465 -40.344 -19.188 1 98.38 170 GLU A CA 1
ATOM 1265 C C . GLU A 1 170 ? -7.07 -41.812 -19.297 1 98.38 170 GLU A C 1
ATOM 1267 O O . GLU A 1 170 ? -7.676 -42.688 -18.672 1 98.38 170 GLU A O 1
ATOM 1272 N N . ALA A 1 171 ? -6.086 -42.094 -20.078 1 98.31 171 ALA A N 1
ATOM 1273 C CA . ALA A 1 171 ? -5.625 -43.438 -20.328 1 98.31 171 ALA A CA 1
ATOM 1274 C C . ALA A 1 171 ? -4.828 -43.969 -19.141 1 98.31 171 ALA A C 1
ATOM 1276 O O . ALA A 1 171 ? -4.648 -45.188 -18.984 1 98.31 171 ALA A O 1
ATOM 1277 N N . GLY A 1 172 ? -4.312 -43.094 -18.359 1 98.62 172 GLY A N 1
ATOM 1278 C CA . GLY A 1 172 ? -3.551 -43.5 -17.188 1 98.62 172 GLY A CA 1
ATOM 1279 C C . GLY A 1 172 ? -2.051 -43.375 -17.391 1 98.62 172 GLY A C 1
ATOM 1280 O O . GLY A 1 172 ? -1.451 -44.219 -18.047 1 98.62 172 GLY A O 1
ATOM 1281 N N . ILE A 1 173 ? -1.494 -42.406 -16.766 1 98.62 173 ILE A N 1
ATOM 1282 C CA . ILE A 1 173 ? -0.057 -42.188 -16.906 1 98.62 173 ILE A CA 1
ATOM 1283 C C . ILE A 1 173 ? 0.545 -41.812 -15.562 1 98.62 173 ILE A C 1
ATOM 1285 O O . ILE A 1 173 ? -0.183 -41.594 -14.594 1 98.62 173 ILE A O 1
ATOM 1289 N N . ARG A 1 174 ? 1.908 -41.812 -15.422 1 98.62 174 ARG A N 1
ATOM 1290 C CA . ARG A 1 174 ? 2.65 -41.406 -14.234 1 98.62 174 ARG A CA 1
ATOM 1291 C C . ARG A 1 174 ? 2.945 -39.906 -14.258 1 98.62 174 ARG A C 1
ATOM 1293 O O . ARG A 1 174 ? 3.639 -39.438 -15.156 1 98.62 174 ARG A O 1
ATOM 1300 N N . VAL A 1 175 ? 2.41 -39.25 -13.281 1 98.81 175 VAL A N 1
ATOM 1301 C CA . VAL A 1 175 ? 2.492 -37.781 -13.234 1 98.81 175 VAL A CA 1
ATOM 1302 C C . VAL A 1 175 ? 3.23 -37.344 -11.977 1 98.81 175 VAL A C 1
ATOM 1304 O O . VAL A 1 175 ? 3.098 -37.969 -10.922 1 98.81 175 VAL A O 1
ATOM 1307 N N . ALA A 1 176 ? 4.016 -36.312 -12.07 1 98.88 176 ALA A N 1
ATOM 1308 C CA . ALA A 1 176 ? 4.555 -35.656 -10.891 1 98.88 176 ALA A CA 1
ATOM 1309 C C . ALA A 1 176 ? 4.305 -34.156 -10.945 1 98.88 176 ALA A C 1
ATOM 1311 O O . ALA A 1 176 ? 4.332 -33.562 -12.031 1 98.88 176 ALA A O 1
ATOM 1312 N N . ASP A 1 177 ? 4.023 -33.594 -9.82 1 98.81 177 ASP A N 1
ATOM 1313 C CA . ASP A 1 177 ? 3.941 -32.156 -9.625 1 98.81 177 ASP A CA 1
ATOM 1314 C C . ASP A 1 177 ? 5.035 -31.656 -8.68 1 98.81 177 ASP A C 1
ATOM 1316 O O . ASP A 1 177 ? 4.977 -31.891 -7.477 1 98.81 177 ASP A O 1
ATOM 1320 N N . ILE A 1 178 ? 6.031 -30.984 -9.234 1 98.5 178 ILE A N 1
ATOM 1321 C CA . ILE A 1 178 ? 7.16 -30.562 -8.414 1 98.5 178 ILE A CA 1
ATOM 1322 C C . ILE A 1 178 ? 6.875 -29.188 -7.801 1 98.5 178 ILE A C 1
ATOM 1324 O O . ILE A 1 178 ? 6.246 -28.328 -8.438 1 98.5 178 ILE A O 1
ATOM 1328 N N . GLY A 1 179 ? 7.395 -28.969 -6.566 1 96.94 179 GLY A N 1
ATOM 1329 C CA . GLY A 1 179 ? 6.965 -27.797 -5.832 1 96.94 179 GLY A CA 1
ATOM 1330 C C . GLY A 1 179 ? 5.465 -27.734 -5.629 1 96.94 179 GLY A C 1
ATOM 1331 O O . GLY A 1 179 ? 4.84 -26.703 -5.891 1 96.94 179 GLY A O 1
ATOM 1332 N N . CYS A 1 180 ? 4.93 -28.766 -5.148 1 97.19 180 CYS A N 1
ATOM 1333 C CA . CYS A 1 180 ? 3.482 -28.938 -5.211 1 97.19 180 CYS A CA 1
ATOM 1334 C C . CYS A 1 180 ? 2.785 -28.125 -4.121 1 97.19 180 CYS A C 1
ATOM 1336 O O . CYS A 1 180 ? 1.562 -27.984 -4.133 1 97.19 180 CYS A O 1
ATOM 1338 N N . GLY A 1 181 ? 3.525 -27.547 -3.174 1 95.06 181 GLY A N 1
ATOM 1339 C CA . GLY A 1 181 ? 2.91 -26.812 -2.082 1 95.06 181 GLY A CA 1
ATOM 1340 C C . GLY A 1 181 ? 1.898 -27.641 -1.305 1 95.06 181 GLY A C 1
ATOM 1341 O O . GLY A 1 181 ? 2.188 -28.766 -0.897 1 95.06 181 GLY A O 1
ATOM 1342 N N . THR A 1 182 ? 0.761 -27.094 -1.161 1 95.81 182 THR A N 1
ATOM 1343 C CA . THR A 1 182 ? -0.278 -27.781 -0.399 1 95.81 182 THR A CA 1
ATOM 1344 C C . THR A 1 182 ? -1.021 -28.781 -1.277 1 95.81 182 THR A C 1
ATOM 1346 O O . THR A 1 182 ? -2.088 -29.281 -0.902 1 95.81 182 THR A O 1
ATOM 1349 N N . GLY A 1 183 ? -0.538 -29 -2.418 1 97.31 183 GLY A N 1
ATOM 1350 C CA . GLY A 1 183 ? -0.908 -30.156 -3.207 1 97.31 183 GLY A CA 1
ATOM 1351 C C . GLY A 1 183 ? -2.141 -29.938 -4.062 1 97.31 183 GLY A C 1
ATOM 1352 O O . GLY A 1 183 ? -2.709 -30.891 -4.605 1 97.31 183 GLY A O 1
ATOM 1353 N N . ARG A 1 184 ? -2.561 -28.719 -4.246 1 96.5 184 ARG A N 1
ATOM 1354 C CA . ARG A 1 184 ? -3.838 -28.484 -4.91 1 96.5 184 ARG A CA 1
ATOM 1355 C C . ARG A 1 184 ? -3.803 -28.938 -6.359 1 96.5 184 ARG A C 1
ATOM 1357 O O . ARG A 1 184 ? -4.723 -29.609 -6.824 1 96.5 184 ARG A O 1
ATOM 1364 N N . VAL A 1 185 ? -2.77 -28.594 -7.086 1 98 185 VAL A N 1
ATOM 1365 C CA . VAL A 1 185 ? -2.654 -28.984 -8.492 1 98 185 VAL A CA 1
ATOM 1366 C C . VAL A 1 185 ? -2.641 -30.5 -8.609 1 98 185 VAL A C 1
ATOM 1368 O O . VAL A 1 185 ? -3.398 -31.078 -9.398 1 98 185 VAL A O 1
ATOM 1371 N N . ALA A 1 186 ? -1.829 -31.141 -7.801 1 98.56 186 ALA A N 1
ATOM 1372 C CA . ALA A 1 186 ? -1.733 -32.594 -7.812 1 98.56 186 ALA A CA 1
ATOM 1373 C C . ALA A 1 186 ? -3.088 -33.25 -7.523 1 98.56 186 ALA A C 1
ATOM 1375 O O . ALA A 1 186 ? -3.49 -34.188 -8.203 1 98.56 186 ALA A O 1
ATOM 1376 N N . LEU A 1 187 ? -3.771 -32.75 -6.566 1 98.38 187 LEU A N 1
ATOM 1377 C CA . LEU A 1 187 ? -5.07 -33.281 -6.172 1 98.38 187 LEU A CA 1
ATOM 1378 C C . LEU A 1 187 ? -6.094 -33.094 -7.289 1 98.38 187 LEU A C 1
ATOM 1380 O O . LEU A 1 187 ? -6.887 -34 -7.559 1 98.38 187 LEU A O 1
ATOM 1384 N N . LEU A 1 188 ? -6.105 -31.938 -7.895 1 98.38 188 LEU A N 1
ATOM 1385 C CA . LEU A 1 188 ? -7.051 -31.656 -8.977 1 98.38 188 LEU A CA 1
ATOM 1386 C C . LEU A 1 188 ? -6.809 -32.594 -10.156 1 98.38 188 LEU A C 1
ATOM 1388 O O . LEU A 1 188 ? -7.758 -33.094 -10.766 1 98.38 188 LEU A O 1
ATOM 1392 N N . ILE A 1 189 ? -5.562 -32.812 -10.508 1 98.69 189 ILE A N 1
ATOM 1393 C CA . ILE A 1 189 ? -5.242 -33.75 -11.594 1 98.69 189 ILE A CA 1
ATOM 1394 C C . ILE A 1 189 ? -5.695 -35.156 -11.227 1 98.69 189 ILE A C 1
ATOM 1396 O O . ILE A 1 189 ? -6.355 -35.812 -12.023 1 98.69 189 ILE A O 1
ATOM 1400 N N . ALA A 1 190 ? -5.367 -35.562 -10.023 1 98.75 190 ALA A N 1
ATOM 1401 C CA . ALA A 1 190 ? -5.711 -36.906 -9.57 1 98.75 190 ALA A CA 1
ATOM 1402 C C . ALA A 1 190 ? -7.219 -37.125 -9.602 1 98.75 190 ALA A C 1
ATOM 1404 O O . ALA A 1 190 ? -7.688 -38.188 -10 1 98.75 190 ALA A O 1
ATOM 1405 N N . LYS A 1 191 ? -7.965 -36.156 -9.211 1 98.38 191 LYS A N 1
ATOM 1406 C CA . LYS A 1 191 ? -9.422 -36.25 -9.172 1 98.38 191 LYS A CA 1
ATOM 1407 C C . LYS A 1 191 ? -10 -36.281 -10.586 1 98.38 191 LYS A C 1
ATOM 1409 O O . LYS A 1 191 ? -10.938 -37.062 -10.859 1 98.38 191 LYS A O 1
ATOM 1414 N N . ALA A 1 192 ? -9.477 -35.531 -11.445 1 98.25 192 ALA A N 1
ATOM 1415 C CA . ALA A 1 192 ? -10.016 -35.438 -12.797 1 98.25 192 ALA A CA 1
ATOM 1416 C C . ALA A 1 192 ? -9.648 -36.656 -13.641 1 98.25 192 ALA A C 1
ATOM 1418 O O . ALA A 1 192 ? -10.375 -37 -14.57 1 98.25 192 ALA A O 1
ATOM 1419 N N . PHE A 1 193 ? -8.547 -37.25 -13.312 1 98.56 193 PHE A N 1
ATOM 1420 C CA . PHE A 1 193 ? -8.047 -38.344 -14.109 1 98.56 193 PHE A CA 1
ATOM 1421 C C . PHE A 1 193 ? -7.703 -39.562 -13.227 1 98.56 193 PHE A C 1
ATOM 1423 O O . PHE A 1 193 ? -6.527 -39.875 -13.047 1 98.56 193 PHE A O 1
ATOM 1430 N N . PRO A 1 194 ? -8.648 -40.312 -12.836 1 98.31 194 PRO A N 1
ATOM 1431 C CA . PRO A 1 194 ? -8.469 -41.375 -11.828 1 98.31 194 PRO A CA 1
ATOM 1432 C C . PRO A 1 194 ? -7.582 -42.5 -12.312 1 98.31 194 PRO A C 1
ATOM 1434 O O . PRO A 1 194 ? -7.066 -43.281 -11.5 1 98.31 194 PRO A O 1
ATOM 1437 N N . ALA A 1 195 ? -7.457 -42.625 -13.602 1 98.56 195 ALA A N 1
ATOM 1438 C CA . ALA A 1 195 ? -6.621 -43.688 -14.133 1 98.56 195 ALA A CA 1
ATOM 1439 C C . ALA A 1 195 ? -5.141 -43.344 -14 1 98.56 195 ALA A C 1
ATOM 1441 O O . ALA A 1 195 ? -4.281 -44.25 -14.094 1 98.56 195 ALA A O 1
ATOM 1442 N N . SER A 1 196 ? -4.797 -42.094 -13.836 1 98.81 196 SER A N 1
ATOM 1443 C CA . SER A 1 196 ? -3.416 -41.656 -13.68 1 98.81 196 SER A CA 1
ATOM 1444 C C . SER A 1 196 ? -3 -41.656 -12.211 1 98.81 196 SER A C 1
ATOM 1446 O O . SER A 1 196 ? -3.852 -41.625 -11.32 1 98.81 196 SER A O 1
ATOM 1448 N N . HIS A 1 197 ? -1.754 -41.781 -11.977 1 98.62 197 HIS A N 1
ATOM 1449 C CA . HIS A 1 197 ? -1.192 -41.656 -10.633 1 98.62 197 HIS A CA 1
ATOM 1450 C C . HIS A 1 197 ? -0.313 -40.406 -10.523 1 98.62 197 HIS A C 1
ATOM 1452 O O . HIS A 1 197 ? 0.556 -40.188 -11.367 1 98.62 197 HIS A O 1
ATOM 1458 N N . VAL A 1 198 ? -0.55 -39.625 -9.5 1 98.81 198 VAL A N 1
ATOM 1459 C CA . VAL A 1 198 ? 0.132 -38.344 -9.359 1 98.81 198 VAL A CA 1
ATOM 1460 C C . VAL A 1 198 ? 1.016 -38.344 -8.117 1 98.81 198 VAL A C 1
ATOM 1462 O O . VAL A 1 198 ? 0.583 -38.781 -7.043 1 98.81 198 VAL A O 1
ATOM 1465 N N . THR A 1 199 ? 2.246 -37.969 -8.25 1 98.75 199 THR A N 1
ATOM 1466 C CA . THR A 1 199 ? 3.146 -37.719 -7.125 1 98.75 199 THR A CA 1
ATOM 1467 C C . THR A 1 199 ? 3.43 -36.219 -6.977 1 98.75 199 THR A C 1
ATOM 1469 O O . THR A 1 199 ? 3.883 -35.562 -7.922 1 98.75 199 THR A O 1
ATOM 1472 N N . GLY A 1 200 ? 3.072 -35.656 -5.82 1 98.62 200 GLY A N 1
ATOM 1473 C CA . GLY A 1 200 ? 3.492 -34.281 -5.488 1 98.62 200 GLY A CA 1
ATOM 1474 C C . GLY A 1 200 ? 4.723 -34.25 -4.602 1 98.62 200 GLY A C 1
ATOM 1475 O O . GLY A 1 200 ? 4.828 -35 -3.641 1 98.62 200 GLY A O 1
ATOM 1476 N N . ILE A 1 201 ? 5.688 -33.406 -4.914 1 98.12 201 ILE A N 1
ATOM 1477 C CA . ILE A 1 201 ? 6.891 -33.312 -4.098 1 98.12 201 ILE A CA 1
ATOM 1478 C C . ILE A 1 201 ? 7.148 -31.828 -3.738 1 98.12 201 ILE A C 1
ATOM 1480 O O . ILE A 1 201 ? 6.965 -30.938 -4.574 1 98.12 201 ILE A O 1
ATOM 1484 N N . ASP A 1 202 ? 7.453 -31.562 -2.529 1 96.56 202 ASP A N 1
ATOM 1485 C CA . ASP A 1 202 ? 7.766 -30.234 -2.014 1 96.56 202 ASP A CA 1
ATOM 1486 C C . ASP A 1 202 ? 8.688 -30.312 -0.8 1 96.56 202 ASP A C 1
ATOM 1488 O O . ASP A 1 202 ? 8.68 -31.312 -0.073 1 96.56 202 ASP A O 1
ATOM 1492 N N . LEU A 1 203 ? 9.453 -29.25 -0.602 1 92.88 203 LEU A N 1
ATOM 1493 C CA . LEU A 1 203 ? 10.406 -29.234 0.499 1 92.88 203 LEU A CA 1
ATOM 1494 C C . LEU A 1 203 ? 9.711 -28.922 1.82 1 92.88 203 LEU A C 1
ATOM 1496 O O . LEU A 1 203 ? 10.25 -29.219 2.893 1 92.88 203 LEU A O 1
ATOM 1500 N N . SER A 1 204 ? 8.57 -28.312 1.723 1 92.81 204 SER A N 1
ATOM 1501 C CA . SER A 1 204 ? 7.891 -27.812 2.91 1 92.81 204 SER A CA 1
ATOM 1502 C C . SER A 1 204 ? 7.117 -28.922 3.617 1 92.81 204 SER A C 1
ATOM 1504 O O . SER A 1 204 ? 6.047 -29.328 3.162 1 92.81 204 SER A O 1
ATOM 1506 N N . ALA A 1 205 ? 7.547 -29.266 4.832 1 94.25 205 ALA A N 1
ATOM 1507 C CA . ALA A 1 205 ? 6.887 -30.312 5.613 1 94.25 205 ALA A CA 1
ATOM 1508 C C . ALA A 1 205 ? 5.457 -29.906 5.961 1 94.25 205 ALA A C 1
ATOM 1510 O O . ALA A 1 205 ? 4.527 -30.703 5.793 1 94.25 205 ALA A O 1
ATOM 1511 N N . PRO A 1 206 ? 5.297 -28.656 6.34 1 93.06 206 PRO A N 1
ATOM 1512 C CA . PRO A 1 206 ? 3.918 -28.25 6.637 1 93.06 206 PRO A CA 1
ATOM 1513 C C . PRO A 1 206 ? 3.01 -28.312 5.406 1 93.06 206 PRO A C 1
ATOM 1515 O O . PRO A 1 206 ? 1.845 -28.703 5.516 1 93.06 206 PRO A O 1
ATOM 1518 N N . SER A 1 207 ? 3.502 -27.984 4.285 1 94.44 207 SER A N 1
ATOM 1519 C CA . SER A 1 207 ? 2.707 -28.016 3.064 1 94.44 207 SER A CA 1
ATOM 1520 C C . SER A 1 207 ? 2.344 -29.453 2.689 1 94.44 207 SER A C 1
ATOM 1522 O O . SER A 1 207 ? 1.2 -29.734 2.32 1 94.44 207 SER A O 1
ATOM 1524 N N . ILE A 1 208 ? 3.258 -30.312 2.844 1 97 208 ILE A N 1
ATOM 1525 C CA . ILE A 1 208 ? 3.039 -31.719 2.5 1 97 208 ILE A CA 1
ATOM 1526 C C . ILE A 1 208 ? 2.033 -32.344 3.467 1 97 208 ILE A C 1
ATOM 1528 O O . ILE A 1 208 ? 1.171 -33.125 3.059 1 97 208 ILE A O 1
ATOM 1532 N N . ALA A 1 209 ? 2.178 -31.984 4.707 1 97.44 209 ALA A N 1
ATOM 1533 C CA . ALA A 1 209 ? 1.199 -32.469 5.68 1 97.44 209 ALA A CA 1
ATOM 1534 C C . ALA A 1 209 ? -0.209 -32 5.309 1 97.44 209 ALA A C 1
ATOM 1536 O O . ALA A 1 209 ? -1.161 -32.781 5.391 1 97.44 209 ALA A O 1
ATOM 1537 N N . THR A 1 210 ? -0.284 -30.797 4.922 1 96.25 210 THR A N 1
ATOM 1538 C CA . THR A 1 210 ? -1.565 -30.25 4.484 1 96.25 210 THR A CA 1
ATOM 1539 C C . THR A 1 210 ? -2.078 -30.984 3.256 1 96.25 210 THR A C 1
ATOM 1541 O O . THR A 1 210 ? -3.268 -31.297 3.164 1 96.25 210 THR A O 1
ATOM 1544 N N . ALA A 1 211 ? -1.243 -31.25 2.312 1 97.81 211 ALA A N 1
ATOM 1545 C CA . ALA A 1 211 ? -1.602 -31.953 1.082 1 97.81 211 ALA A CA 1
ATOM 1546 C C . ALA A 1 211 ? -2.119 -33.344 1.383 1 97.81 211 ALA A C 1
ATOM 1548 O O . ALA A 1 211 ? -3.141 -33.781 0.836 1 97.81 211 ALA A O 1
ATOM 1549 N N . ARG A 1 212 ? -1.424 -34.062 2.24 1 98.5 212 ARG A N 1
ATOM 1550 C CA . ARG A 1 212 ? -1.827 -35.406 2.629 1 98.5 212 ARG A CA 1
ATOM 1551 C C . ARG A 1 212 ? -3.191 -35.406 3.309 1 98.5 212 ARG A C 1
ATOM 1553 O O . ARG A 1 212 ? -4.043 -36.25 3.018 1 98.5 212 ARG A O 1
ATOM 1560 N N . ALA A 1 213 ? -3.328 -34.5 4.207 1 98.19 213 ALA A N 1
ATOM 1561 C CA . ALA A 1 213 ? -4.605 -34.375 4.902 1 98.19 213 ALA A CA 1
ATOM 1562 C C . ALA A 1 213 ? -5.738 -34.094 3.922 1 98.19 213 ALA A C 1
ATOM 1564 O O . ALA A 1 213 ? -6.844 -34.625 4.074 1 98.19 213 ALA A O 1
ATOM 1565 N N . ALA A 1 214 ? -5.473 -33.25 3.008 1 97.25 214 ALA A N 1
ATOM 1566 C CA . ALA A 1 214 ? -6.484 -32.938 2.006 1 97.25 214 ALA A CA 1
ATOM 1567 C C . ALA A 1 214 ? -6.84 -34.156 1.169 1 97.25 214 ALA A C 1
ATOM 1569 O O . ALA A 1 214 ? -8.016 -34.406 0.881 1 97.25 214 ALA A O 1
ATOM 1570 N N . ALA A 1 215 ? -5.887 -34.938 0.703 1 98.12 215 ALA A N 1
ATOM 1571 C CA . ALA A 1 215 ? -6.117 -36.156 -0.078 1 98.12 215 ALA A CA 1
ATOM 1572 C C . ALA A 1 215 ? -6.984 -37.156 0.694 1 98.12 215 ALA A C 1
ATOM 1574 O O . ALA A 1 215 ? -7.918 -37.719 0.135 1 98.12 215 ALA A O 1
ATOM 1575 N N . GLU A 1 216 ? -6.629 -37.25 1.959 1 98 216 GLU A N 1
ATOM 1576 C CA . GLU A 1 216 ? -7.398 -38.156 2.82 1 98 216 GLU A CA 1
ATOM 1577 C C . GLU A 1 216 ? -8.836 -37.656 2.969 1 98 216 GLU A C 1
ATOM 1579 O O . GLU A 1 216 ? -9.781 -38.438 2.826 1 98 216 GLU A O 1
ATOM 1584 N N . ALA A 1 217 ? -8.969 -36.469 3.262 1 97.81 217 ALA A N 1
ATOM 1585 C CA . ALA A 1 217 ? -10.289 -35.875 3.482 1 97.81 217 ALA A CA 1
ATOM 1586 C C . ALA A 1 217 ? -11.156 -36 2.23 1 97.81 217 ALA A C 1
ATOM 1588 O O . ALA A 1 217 ? -12.375 -36.156 2.326 1 97.81 217 ALA A O 1
ATOM 1589 N N . GLU A 1 218 ? -10.516 -35.906 1.07 1 97.12 218 GLU A N 1
ATOM 1590 C CA . GLU A 1 218 ? -11.266 -35.906 -0.184 1 97.12 218 GLU A CA 1
ATOM 1591 C C . GLU A 1 218 ? -11.367 -37.312 -0.756 1 97.12 218 GLU A C 1
ATOM 1593 O O . GLU A 1 218 ? -12.039 -37.531 -1.771 1 97.12 218 GLU A O 1
ATOM 1598 N N . GLY A 1 219 ? -10.789 -38.188 -0.185 1 97.56 219 GLY A N 1
ATOM 1599 C CA . GLY A 1 219 ? -10.867 -39.594 -0.586 1 97.56 219 GLY A CA 1
ATOM 1600 C C . GLY A 1 219 ? -10.156 -39.875 -1.895 1 97.56 219 GLY A C 1
ATOM 1601 O O . GLY A 1 219 ? -10.633 -40.688 -2.707 1 97.56 219 GLY A O 1
ATOM 1602 N N . VAL A 1 220 ? -9.117 -39.188 -2.17 1 98.06 220 VAL A N 1
ATOM 1603 C CA . VAL A 1 220 ? -8.344 -39.375 -3.396 1 98.06 220 VAL A CA 1
ATOM 1604 C C . VAL A 1 220 ? -7.184 -40.344 -3.135 1 98.06 220 VAL A C 1
ATOM 1606 O O . VAL A 1 220 ? -6.281 -40.031 -2.355 1 98.06 220 VAL A O 1
ATOM 1609 N N . ASP A 1 221 ? -7.109 -41.469 -3.848 1 97.56 221 ASP A N 1
ATOM 1610 C CA . ASP A 1 221 ? -6.16 -42.531 -3.492 1 97.56 221 ASP A CA 1
ATOM 1611 C C . ASP A 1 221 ? -5.086 -42.688 -4.566 1 97.56 221 ASP A C 1
ATOM 1613 O O . ASP A 1 221 ? -4.109 -43.406 -4.371 1 97.56 221 ASP A O 1
ATOM 1617 N N . ASN A 1 222 ? -5.297 -42.062 -5.699 1 98.62 222 ASN A N 1
ATOM 1618 C CA . ASN A 1 222 ? -4.316 -42.156 -6.773 1 98.62 222 ASN A CA 1
ATOM 1619 C C . ASN A 1 222 ? -3.326 -41 -6.746 1 98.62 222 ASN A C 1
ATOM 1621 O O . ASN A 1 222 ? -2.871 -40.531 -7.793 1 98.62 222 ASN A O 1
ATOM 1625 N N . VAL A 1 223 ? -3.016 -40.406 -5.566 1 98.75 223 VAL A N 1
ATOM 1626 C CA . VAL A 1 223 ? -2.035 -39.344 -5.406 1 98.75 223 VAL A CA 1
ATOM 1627 C C . VAL A 1 223 ? -1.15 -39.625 -4.195 1 98.75 223 VAL A C 1
ATOM 1629 O O . VAL A 1 223 ? -1.624 -40.156 -3.182 1 98.75 223 VAL A O 1
ATOM 1632 N N . THR A 1 224 ? 0.088 -39.406 -4.301 1 98.38 224 THR A N 1
ATOM 1633 C CA . THR A 1 224 ? 1.061 -39.5 -3.221 1 98.38 224 THR A CA 1
ATOM 1634 C C . THR A 1 224 ? 1.829 -38.219 -3.041 1 98.38 224 THR A C 1
ATOM 1636 O O . THR A 1 224 ? 2.26 -37.594 -4.02 1 98.38 224 THR A O 1
ATOM 1639 N N . PHE A 1 225 ? 1.97 -37.75 -1.777 1 98.62 225 PHE A N 1
ATOM 1640 C CA . PHE A 1 225 ? 2.732 -36.531 -1.479 1 98.62 225 PHE A CA 1
ATOM 1641 C C . PHE A 1 225 ? 4.016 -36.875 -0.735 1 98.62 225 PHE A C 1
ATOM 1643 O O . PHE A 1 225 ? 3.984 -37.562 0.285 1 98.62 225 PHE A O 1
ATOM 1650 N N . VAL A 1 226 ? 5.109 -36.344 -1.205 1 97.94 226 VAL A N 1
ATOM 1651 C CA . VAL A 1 226 ? 6.426 -36.688 -0.659 1 97.94 226 VAL A CA 1
ATOM 1652 C C . VAL A 1 226 ? 7.148 -35.375 -0.268 1 97.94 226 VAL A C 1
ATOM 1654 O O . VAL A 1 226 ? 7.18 -34.438 -1.039 1 97.94 226 VAL A O 1
ATOM 1657 N N . GLU A 1 227 ? 7.629 -35.344 1.006 1 97.31 227 GLU A N 1
ATOM 1658 C CA . GLU A 1 227 ? 8.531 -34.25 1.409 1 97.31 227 GLU A CA 1
ATOM 1659 C C . GLU A 1 227 ? 9.938 -34.5 0.87 1 97.31 227 GLU A C 1
ATOM 1661 O O . GLU A 1 227 ? 10.555 -35.531 1.15 1 97.31 227 GLU A O 1
ATOM 1666 N N . GLY A 1 228 ? 10.391 -33.562 0.06 1 95.94 228 GLY A N 1
ATOM 1667 C CA . GLY A 1 228 ? 11.734 -33.75 -0.484 1 95.94 228 GLY A CA 1
ATOM 1668 C C . GLY A 1 228 ? 12.102 -32.688 -1.5 1 95.94 228 GLY A C 1
ATOM 1669 O O . GLY A 1 228 ? 11.281 -31.812 -1.826 1 95.94 228 GLY A O 1
ATOM 1670 N N . GLN A 1 229 ? 13.297 -32.75 -1.911 1 95.69 229 GLN A N 1
ATOM 1671 C CA . GLN A 1 229 ? 13.812 -31.859 -2.943 1 95.69 229 GLN A CA 1
ATOM 1672 C C . GLN A 1 229 ? 13.484 -32.375 -4.34 1 95.69 229 GLN A C 1
ATOM 1674 O O . GLN A 1 229 ? 13.211 -33.562 -4.512 1 95.69 229 GLN A O 1
ATOM 1679 N N . ILE A 1 230 ? 13.484 -31.516 -5.273 1 96.06 230 ILE A N 1
ATOM 1680 C CA . ILE A 1 230 ? 13.125 -31.844 -6.648 1 96.06 230 ILE A CA 1
ATOM 1681 C C . ILE A 1 230 ? 14.094 -32.906 -7.191 1 96.06 230 ILE A C 1
ATOM 1683 O O . ILE A 1 230 ? 13.695 -33.781 -7.949 1 96.06 230 ILE A O 1
ATOM 1687 N N . ASP A 1 231 ? 15.344 -32.812 -6.723 1 95.12 231 ASP A N 1
ATOM 1688 C CA . ASP A 1 231 ? 16.344 -33.75 -7.238 1 95.12 231 ASP A CA 1
ATOM 1689 C C . ASP A 1 231 ? 16.156 -35.125 -6.652 1 95.12 231 ASP A C 1
ATOM 1691 O O . ASP A 1 231 ? 16.859 -36.094 -7.039 1 95.12 231 ASP A O 1
ATOM 1695 N N . GLU A 1 232 ? 15.227 -35.312 -5.785 1 96.31 232 GLU A N 1
ATOM 1696 C CA . GLU A 1 232 ? 14.898 -36.625 -5.23 1 96.31 232 GLU A CA 1
ATOM 1697 C C . GLU A 1 232 ? 13.789 -37.312 -6.031 1 96.31 232 GLU A C 1
ATOM 1699 O O . GLU A 1 232 ? 13.453 -38.469 -5.773 1 96.31 232 GLU A O 1
ATOM 1704 N N . LEU A 1 233 ? 13.219 -36.531 -6.93 1 96.62 233 LEU A N 1
ATOM 1705 C CA . LEU A 1 233 ? 12.219 -37.125 -7.812 1 96.62 233 LEU A CA 1
ATOM 1706 C C . LEU A 1 233 ? 12.836 -38.219 -8.68 1 96.62 233 LEU A C 1
ATOM 1708 O O . LEU A 1 233 ? 13.938 -38.031 -9.203 1 96.62 233 LEU A O 1
ATOM 1712 N N . SER A 1 234 ? 12.141 -39.312 -8.75 1 95.44 234 SER A N 1
ATOM 1713 C CA . SER A 1 234 ? 12.609 -40.406 -9.594 1 95.44 234 SER A CA 1
ATOM 1714 C C . SER A 1 234 ? 11.633 -40.688 -10.727 1 95.44 234 SER A C 1
ATOM 1716 O O . SER A 1 234 ? 10.422 -40.5 -10.578 1 95.44 234 SER A O 1
ATOM 1718 N N . GLY A 1 235 ? 12.258 -40.969 -11.938 1 94.94 235 GLY A N 1
ATOM 1719 C CA . GLY A 1 235 ? 11.461 -41.375 -13.078 1 94.94 235 GLY A CA 1
ATOM 1720 C C . GLY A 1 235 ? 11.477 -42.875 -13.32 1 94.94 235 GLY A C 1
ATOM 1721 O O . GLY A 1 235 ? 11.867 -43.656 -12.445 1 94.94 235 GLY A O 1
ATOM 1722 N N . PRO A 1 236 ? 10.938 -43.375 -14.484 1 97.19 236 PRO A N 1
ATOM 1723 C CA . PRO A 1 236 ? 10.438 -42.5 -15.562 1 97.19 236 PRO A CA 1
ATOM 1724 C C . PRO A 1 236 ? 9.023 -42 -15.289 1 97.19 236 PRO A C 1
ATOM 1726 O O . PRO A 1 236 ? 8.195 -42.719 -14.734 1 97.19 236 PRO A O 1
ATOM 1729 N N . LEU A 1 237 ? 8.742 -40.781 -15.609 1 98.5 237 LEU A N 1
ATOM 1730 C CA . LEU A 1 237 ? 7.449 -40.125 -15.523 1 98.5 237 LEU A CA 1
ATOM 1731 C C . LEU A 1 237 ? 6.961 -39.688 -16.906 1 98.5 237 LEU A C 1
ATOM 1733 O O . LEU A 1 237 ? 7.766 -39.375 -17.781 1 98.5 237 LEU A O 1
ATOM 1737 N N . ASP A 1 238 ? 5.66 -39.75 -17.078 1 98.56 238 ASP A N 1
ATOM 1738 C CA . ASP A 1 238 ? 5.078 -39.406 -18.375 1 98.56 238 ASP A CA 1
ATOM 1739 C C . ASP A 1 238 ? 4.754 -37.906 -18.438 1 98.56 238 ASP A C 1
ATOM 1741 O O . ASP A 1 238 ? 4.688 -37.312 -19.516 1 98.56 238 ASP A O 1
ATOM 1745 N N . LEU A 1 239 ? 4.445 -37.312 -17.328 1 98.81 239 LEU A N 1
ATOM 1746 C CA . LEU A 1 239 ? 4.152 -35.906 -17.188 1 98.81 239 LEU A CA 1
ATOM 1747 C C . LEU A 1 239 ? 4.746 -35.344 -15.906 1 98.81 239 LEU A C 1
ATOM 1749 O O . LEU A 1 239 ? 4.594 -35.938 -14.836 1 98.81 239 LEU A O 1
ATOM 1753 N N . ILE A 1 240 ? 5.473 -34.312 -15.992 1 98.88 240 ILE A N 1
ATOM 1754 C CA . ILE A 1 240 ? 5.898 -33.531 -14.828 1 98.88 240 ILE A CA 1
ATOM 1755 C C . ILE A 1 240 ? 5.383 -32.094 -14.953 1 98.88 240 ILE A C 1
ATOM 1757 O O . ILE A 1 240 ? 5.492 -31.469 -16.016 1 98.88 240 ILE A O 1
ATOM 1761 N N . THR A 1 241 ? 4.75 -31.609 -13.922 1 98.81 241 THR A N 1
ATOM 1762 C CA . THR A 1 241 ? 4.242 -30.25 -13.914 1 98.81 241 THR A CA 1
ATOM 1763 C C . THR A 1 241 ? 4.98 -29.406 -12.883 1 98.81 241 THR A C 1
ATOM 1765 O O . THR A 1 241 ? 5.492 -29.938 -11.891 1 98.81 241 THR A O 1
ATOM 1768 N N . ALA A 1 242 ? 5.121 -28.141 -13.117 1 98.44 242 ALA A N 1
ATOM 1769 C CA . ALA A 1 242 ? 5.578 -27.109 -12.195 1 98.44 242 ALA A CA 1
ATOM 1770 C C . ALA A 1 242 ? 4.77 -25.828 -12.367 1 98.44 242 ALA A C 1
ATOM 1772 O O . ALA A 1 242 ? 4.91 -25.125 -13.375 1 98.44 242 ALA A O 1
ATOM 1773 N N . PHE A 1 243 ? 3.957 -25.531 -11.438 1 97.31 243 PHE A N 1
ATOM 1774 C CA . PHE A 1 243 ? 3.104 -24.359 -11.508 1 97.31 243 PHE A CA 1
ATOM 1775 C C . PHE A 1 243 ? 3.592 -23.266 -10.547 1 97.31 243 PHE A C 1
ATOM 1777 O O . PHE A 1 243 ? 3.373 -23.359 -9.336 1 97.31 243 PHE A O 1
ATOM 1784 N N . ASP A 1 244 ? 4.223 -22.188 -11.125 1 95.19 244 ASP A N 1
ATOM 1785 C CA . ASP A 1 244 ? 4.703 -21.047 -10.367 1 95.19 244 ASP A CA 1
ATOM 1786 C C . ASP A 1 244 ? 5.766 -21.469 -9.352 1 95.19 244 ASP A C 1
ATOM 1788 O O . ASP A 1 244 ? 5.656 -21.156 -8.164 1 95.19 244 ASP A O 1
ATOM 1792 N N . VAL A 1 245 ? 6.77 -22.219 -9.82 1 96.5 245 VAL A N 1
ATOM 1793 C CA . VAL A 1 245 ? 7.762 -22.812 -8.93 1 96.5 245 VAL A CA 1
ATOM 1794 C C . VAL A 1 245 ? 9.164 -22.422 -9.391 1 96.5 245 VAL A C 1
ATOM 1796 O O . VAL A 1 245 ? 10 -22.016 -8.578 1 96.5 245 VAL A O 1
ATOM 1799 N N . ILE A 1 246 ? 9.438 -22.484 -10.648 1 97.19 246 ILE A N 1
ATOM 1800 C CA . ILE A 1 246 ? 10.789 -22.5 -11.195 1 97.19 246 ILE A CA 1
ATOM 1801 C C . ILE A 1 246 ? 11.5 -21.188 -10.891 1 97.19 246 ILE A C 1
ATOM 1803 O O . ILE A 1 246 ? 12.664 -21.188 -10.484 1 97.19 246 ILE A O 1
ATOM 1807 N N . HIS A 1 247 ? 10.773 -20.062 -11 1 96.69 247 HIS A N 1
ATOM 1808 C CA . HIS A 1 247 ? 11.398 -18.766 -10.812 1 96.69 247 HIS A CA 1
ATOM 1809 C C . HIS A 1 247 ? 11.773 -18.531 -9.359 1 96.69 247 HIS A C 1
ATOM 1811 O O . HIS A 1 247 ? 12.555 -17.625 -9.047 1 96.69 247 HIS A O 1
ATOM 1817 N N . ASP A 1 248 ? 11.305 -19.344 -8.461 1 96.5 248 ASP A N 1
ATOM 1818 C CA . ASP A 1 248 ? 11.586 -19.203 -7.035 1 96.5 248 ASP A CA 1
ATOM 1819 C C . ASP A 1 248 ? 12.766 -20.078 -6.621 1 96.5 248 ASP A C 1
ATOM 1821 O O . ASP A 1 248 ? 13.234 -20 -5.484 1 96.5 248 ASP A O 1
ATOM 1825 N N . LEU A 1 249 ? 13.258 -20.891 -7.488 1 96.75 249 LEU A N 1
ATOM 1826 C CA . LEU A 1 249 ? 14.312 -21.844 -7.152 1 96.75 249 LEU A CA 1
ATOM 1827 C C . LEU A 1 249 ? 15.68 -21.172 -7.168 1 96.75 249 LEU A C 1
ATOM 1829 O O . LEU A 1 249 ? 15.914 -20.25 -7.957 1 96.75 249 LEU A O 1
ATOM 1833 N N . GLY A 1 250 ? 16.547 -21.656 -6.281 1 95.75 250 GLY A N 1
ATOM 1834 C CA . GLY A 1 250 ? 17.922 -21.203 -6.293 1 95.75 250 GLY A CA 1
ATOM 1835 C C . GLY A 1 250 ? 18.672 -21.609 -7.551 1 95.75 250 GLY A C 1
ATOM 1836 O O . GLY A 1 250 ? 19.391 -20.797 -8.141 1 95.75 250 GLY A O 1
ATOM 1837 N N . GLN A 1 251 ? 18.406 -22.859 -7.953 1 95.75 251 GLN A N 1
ATOM 1838 C CA . GLN A 1 251 ? 19.062 -23.406 -9.133 1 95.75 251 GLN A CA 1
ATOM 1839 C C . GLN A 1 251 ? 18.047 -23.969 -10.125 1 95.75 251 GLN A C 1
ATOM 1841 O O . GLN A 1 251 ? 17.953 -25.172 -10.32 1 95.75 251 GLN A O 1
ATOM 1846 N N . PRO A 1 252 ? 17.422 -23.047 -10.852 1 97.19 252 PRO A N 1
ATOM 1847 C CA . PRO A 1 252 ? 16.359 -23.5 -11.758 1 97.19 252 PRO A CA 1
ATOM 1848 C C . PRO A 1 252 ? 16.891 -24.391 -12.883 1 97.19 252 PRO A C 1
ATOM 1850 O O . PRO A 1 252 ? 16.219 -25.359 -13.273 1 97.19 252 PRO A O 1
ATOM 1853 N N . GLY A 1 253 ? 18.062 -24.078 -13.391 1 96.69 253 GLY A N 1
ATOM 1854 C CA . GLY A 1 253 ? 18.641 -24.906 -14.43 1 96.69 253 GLY A CA 1
ATOM 1855 C C . GLY A 1 253 ? 18.844 -26.344 -14.008 1 96.69 253 GLY A C 1
ATOM 1856 O O . GLY A 1 253 ? 18.484 -27.266 -14.75 1 96.69 253 GLY A O 1
ATOM 1857 N N . ASP A 1 254 ? 19.406 -26.578 -12.812 1 96.38 254 ASP A N 1
ATOM 1858 C CA . ASP A 1 254 ? 19.625 -27.922 -12.289 1 96.38 254 ASP A CA 1
ATOM 1859 C C . ASP A 1 254 ? 18.297 -28.656 -12.102 1 96.38 254 ASP A C 1
ATOM 1861 O O . ASP A 1 254 ? 18.188 -29.844 -12.375 1 96.38 254 ASP A O 1
ATOM 1865 N N . ALA A 1 255 ? 17.328 -27.938 -11.617 1 96.88 255 ALA A N 1
ATOM 1866 C CA . ALA A 1 255 ? 16.016 -28.531 -11.391 1 96.88 255 ALA A CA 1
ATOM 1867 C C . ALA A 1 255 ? 15.398 -29 -12.703 1 96.88 255 ALA A C 1
ATOM 1869 O O . ALA A 1 255 ? 14.883 -30.125 -12.789 1 96.88 255 ALA A O 1
ATOM 1870 N N . VAL A 1 256 ? 15.453 -28.156 -13.711 1 97.81 256 VAL A N 1
ATOM 1871 C CA . VAL A 1 256 ? 14.844 -28.5 -15 1 97.81 256 VAL A CA 1
ATOM 1872 C C . VAL A 1 256 ? 15.633 -29.609 -15.672 1 97.81 256 VAL A C 1
ATOM 1874 O O . VAL A 1 256 ? 15.055 -30.469 -16.328 1 97.81 256 VAL A O 1
ATOM 1877 N N . ALA A 1 257 ? 16.953 -29.609 -15.531 1 97.38 257 ALA A N 1
ATOM 1878 C CA . ALA A 1 257 ? 17.75 -30.719 -16.047 1 97.38 257 ALA A CA 1
ATOM 1879 C C . ALA A 1 257 ? 17.359 -32.031 -15.398 1 97.38 257 ALA A C 1
ATOM 1881 O O . ALA A 1 257 ? 17.281 -33.062 -16.062 1 97.38 257 ALA A O 1
ATOM 1882 N N . HIS A 1 258 ? 17.203 -31.984 -14.117 1 97.94 258 HIS A N 1
ATOM 1883 C CA . HIS A 1 258 ? 16.766 -33.188 -13.406 1 97.94 258 HIS A CA 1
ATOM 1884 C C . HIS A 1 258 ? 15.391 -33.656 -13.883 1 97.94 258 HIS A C 1
ATOM 1886 O O . HIS A 1 258 ? 15.164 -34.844 -14.078 1 97.94 258 HIS A O 1
ATOM 1892 N N . VAL A 1 259 ? 14.469 -32.688 -14.039 1 98.12 259 VAL A N 1
ATOM 1893 C CA . VAL A 1 259 ? 13.141 -33 -14.562 1 98.12 259 VAL A CA 1
ATOM 1894 C C . VAL A 1 259 ? 13.266 -33.719 -15.891 1 98.12 259 VAL A C 1
ATOM 1896 O O . VAL A 1 259 ? 12.609 -34.75 -16.109 1 98.12 259 VAL A O 1
ATOM 1899 N N . ARG A 1 260 ? 14.094 -33.25 -16.766 1 97.75 260 ARG A N 1
ATOM 1900 C CA . ARG A 1 260 ? 14.312 -33.875 -18.062 1 97.75 260 ARG A CA 1
ATOM 1901 C C . ARG A 1 260 ? 14.781 -35.312 -17.906 1 97.75 260 ARG A C 1
ATOM 1903 O O . ARG A 1 260 ? 14.312 -36.219 -18.594 1 97.75 260 ARG A O 1
ATOM 1910 N N . SER A 1 261 ? 15.672 -35.5 -16.984 1 97.31 261 SER A N 1
ATOM 1911 C CA . SER A 1 261 ? 16.25 -36.844 -16.781 1 97.31 261 SER A CA 1
ATOM 1912 C C . SER A 1 261 ? 15.203 -37.812 -16.234 1 97.31 261 SER A C 1
ATOM 1914 O O . SER A 1 261 ? 15.359 -39.031 -16.359 1 97.31 261 SER A O 1
ATOM 1916 N N . CYS A 1 262 ? 14.18 -37.312 -15.617 1 97.88 262 CYS A N 1
ATOM 1917 C CA . CYS A 1 262 ? 13.156 -38.156 -14.992 1 97.88 262 CYS A CA 1
ATOM 1918 C C . CYS A 1 262 ? 12.039 -38.469 -15.977 1 97.88 262 CYS A C 1
ATOM 1920 O O . CYS A 1 262 ? 11.203 -39.344 -15.703 1 97.88 262 CYS A O 1
ATOM 1922 N N . LEU A 1 263 ? 11.984 -37.844 -17.109 1 97.75 263 LEU A N 1
ATOM 1923 C CA . LEU A 1 263 ? 10.898 -38.031 -18.062 1 97.75 263 LEU A CA 1
ATOM 1924 C C . LEU A 1 263 ? 11.125 -39.281 -18.891 1 97.75 263 LEU A C 1
ATOM 1926 O O . LEU A 1 263 ? 12.25 -39.562 -19.297 1 97.75 263 LEU A O 1
ATOM 1930 N N . ALA A 1 264 ? 10.062 -40.031 -19.141 1 97.06 264 ALA A N 1
ATOM 1931 C CA . ALA A 1 264 ? 10.078 -41.094 -20.125 1 97.06 264 ALA A CA 1
ATOM 1932 C C . ALA A 1 264 ? 10.234 -40.531 -21.547 1 97.06 264 ALA A C 1
ATOM 1934 O O . ALA A 1 264 ? 10.062 -39.344 -21.766 1 97.06 264 ALA A O 1
ATOM 1935 N N . ASP A 1 265 ? 10.617 -41.5 -22.406 1 94.38 265 ASP A N 1
ATOM 1936 C CA . ASP A 1 265 ? 10.625 -41.094 -23.812 1 94.38 265 ASP A CA 1
ATOM 1937 C C . ASP A 1 265 ? 9.258 -40.594 -24.25 1 94.38 265 ASP A C 1
ATOM 1939 O O . ASP A 1 265 ? 8.242 -41.25 -24.031 1 94.38 265 ASP A O 1
ATOM 1943 N N . GLY A 1 266 ? 9.297 -39.406 -24.688 1 93.81 266 GLY A N 1
ATOM 1944 C CA . GLY A 1 266 ? 8.039 -38.812 -25.125 1 93.81 266 GLY A CA 1
ATOM 1945 C C . GLY A 1 266 ? 7.273 -38.156 -24 1 93.81 266 GLY A C 1
ATOM 1946 O O . GLY A 1 266 ? 6.219 -37.562 -24.219 1 93.81 266 GLY A O 1
ATOM 1947 N N . GLY A 1 267 ? 7.844 -38.25 -22.812 1 96.75 267 GLY A N 1
ATOM 1948 C CA . GLY A 1 267 ? 7.215 -37.562 -21.688 1 96.75 267 GLY A CA 1
ATOM 1949 C C . GLY A 1 267 ? 7.203 -36.062 -21.812 1 96.75 267 GLY A C 1
ATOM 1950 O O . GLY A 1 267 ? 7.945 -35.5 -22.625 1 96.75 267 GLY A O 1
ATOM 1951 N N . ARG A 1 268 ? 6.309 -35.375 -21.078 1 97.5 268 ARG A N 1
ATOM 1952 C CA . ARG A 1 268 ? 6.141 -33.938 -21.219 1 97.5 268 ARG A CA 1
ATOM 1953 C C . ARG A 1 268 ? 6.398 -33.219 -19.891 1 97.5 268 ARG A C 1
ATOM 1955 O O . ARG A 1 268 ? 6.059 -33.75 -18.828 1 97.5 268 ARG A O 1
ATOM 1962 N N . PHE A 1 269 ? 7.031 -32.125 -20 1 98.5 269 PHE A N 1
ATOM 1963 C CA . PHE A 1 269 ? 7.113 -31.188 -18.891 1 98.5 269 PHE A CA 1
ATOM 1964 C C . PHE A 1 269 ? 6.227 -29.969 -19.156 1 98.5 269 PHE A C 1
ATOM 1966 O O . PHE A 1 269 ? 6.359 -29.312 -20.188 1 98.5 269 PHE A O 1
ATOM 1973 N N . VAL A 1 270 ? 5.273 -29.703 -18.266 1 98.56 270 VAL A N 1
ATOM 1974 C CA . VAL A 1 270 ? 4.41 -28.531 -18.359 1 98.56 270 VAL A CA 1
ATOM 1975 C C . VAL A 1 270 ? 4.746 -27.547 -17.234 1 98.56 270 VAL A C 1
ATOM 1977 O O . VAL A 1 270 ? 4.469 -27.812 -16.062 1 98.56 270 VAL A O 1
ATOM 1980 N N . MET A 1 271 ? 5.312 -26.453 -17.594 1 98.25 271 MET A N 1
ATOM 1981 C CA . MET A 1 271 ? 5.668 -25.375 -16.672 1 98.25 271 MET A CA 1
ATOM 1982 C C . MET A 1 271 ? 4.75 -24.172 -16.859 1 98.25 271 MET A C 1
ATOM 1984 O O . MET A 1 271 ? 4.551 -23.703 -17.984 1 98.25 271 MET A O 1
ATOM 1988 N N . CYS A 1 272 ? 4.09 -23.781 -15.82 1 97.5 272 CYS A N 1
ATOM 1989 C CA . CYS A 1 272 ? 3.326 -22.531 -15.828 1 97.5 272 CYS A CA 1
ATOM 1990 C C . CYS A 1 272 ? 4.086 -21.422 -15.125 1 97.5 272 CYS A C 1
ATOM 1992 O O . CYS A 1 272 ? 4.387 -21.516 -13.93 1 97.5 272 CYS A O 1
ATOM 1994 N N . ASP A 1 273 ? 4.43 -20.359 -15.789 1 96.88 273 ASP A N 1
ATOM 1995 C CA . ASP A 1 273 ? 5.18 -19.219 -15.258 1 96.88 273 ASP A CA 1
ATOM 1996 C C . ASP A 1 273 ? 4.883 -17.953 -16.047 1 96.88 273 ASP A C 1
ATOM 1998 O O . ASP A 1 273 ? 3.971 -17.922 -16.891 1 96.88 273 ASP A O 1
ATOM 2002 N N . SER A 1 274 ? 5.613 -16.938 -15.789 1 95.38 274 SER A N 1
ATOM 2003 C CA . SER A 1 274 ? 5.336 -15.602 -16.312 1 95.38 274 SER A CA 1
ATOM 2004 C C . SER A 1 274 ? 5.312 -15.594 -17.828 1 95.38 274 SER A C 1
ATOM 2006 O O . SER A 1 274 ? 6.133 -16.266 -18.469 1 95.38 274 SER A O 1
ATOM 2008 N N . ALA A 1 275 ? 4.352 -14.867 -18.391 1 95.44 275 ALA A N 1
ATOM 2009 C CA . ALA A 1 275 ? 4.246 -14.672 -19.828 1 95.44 275 ALA A CA 1
ATOM 2010 C C . ALA A 1 275 ? 4.891 -13.359 -20.25 1 95.44 275 ALA A C 1
ATOM 2012 O O . ALA A 1 275 ? 4.711 -12.906 -21.391 1 95.44 275 ALA A O 1
ATOM 2013 N N . ALA A 1 276 ? 5.586 -12.695 -19.359 1 96 276 ALA A N 1
ATOM 2014 C CA . ALA A 1 276 ? 6.145 -11.367 -19.625 1 96 276 ALA A CA 1
ATOM 2015 C C . ALA A 1 276 ? 7.125 -11.414 -20.797 1 96 276 ALA A C 1
ATOM 2017 O O . ALA A 1 276 ? 7.879 -12.375 -20.938 1 96 276 ALA A O 1
ATOM 2018 N N . PRO A 1 277 ? 7.133 -10.328 -21.625 1 95.69 277 PRO A N 1
ATOM 2019 C CA . PRO A 1 277 ? 8.164 -10.227 -22.656 1 95.69 277 PRO A CA 1
ATOM 2020 C C . PRO A 1 277 ? 9.555 -9.961 -22.078 1 95.69 277 PRO A C 1
ATOM 2022 O O . PRO A 1 277 ? 9.68 -9.609 -20.906 1 95.69 277 PRO A O 1
ATOM 2025 N N . ALA A 1 278 ? 10.539 -10.094 -22.938 1 93.19 278 ALA A N 1
ATOM 2026 C CA . ALA A 1 278 ? 11.93 -10 -22.484 1 93.19 278 ALA A CA 1
ATOM 2027 C C . ALA A 1 278 ? 12.312 -8.555 -22.188 1 93.19 278 ALA A C 1
ATOM 2029 O O . ALA A 1 278 ? 13.039 -8.281 -21.234 1 93.19 278 ALA A O 1
ATOM 2030 N N . SER A 1 279 ? 11.828 -7.668 -22.953 1 94.75 279 SER A N 1
ATOM 2031 C CA . SER A 1 279 ? 12.266 -6.281 -22.828 1 94.75 279 SER A CA 1
ATOM 2032 C C . SER A 1 279 ? 11.523 -5.578 -21.688 1 94.75 279 SER A C 1
ATOM 2034 O O . SER A 1 279 ? 10.305 -5.719 -21.562 1 94.75 279 SER A O 1
ATOM 2036 N N . LEU A 1 280 ? 12.273 -4.824 -20.906 1 96.62 280 LEU A N 1
ATOM 2037 C CA . LEU A 1 280 ? 11.688 -4.055 -19.812 1 96.62 280 LEU A CA 1
ATOM 2038 C C . LEU A 1 280 ? 10.719 -3.004 -20.344 1 96.62 280 LEU A C 1
ATOM 2040 O O . LEU A 1 280 ? 9.695 -2.725 -19.719 1 96.62 280 LEU A O 1
ATOM 2044 N N . GLU A 1 281 ? 11.008 -2.467 -21.531 1 95.56 281 GLU A N 1
ATOM 2045 C CA . GLU A 1 281 ? 10.148 -1.471 -22.156 1 95.56 281 GLU A CA 1
ATOM 2046 C C . GLU A 1 281 ? 8.781 -2.061 -22.516 1 95.56 281 GLU A C 1
ATOM 2048 O O . GLU A 1 281 ? 7.754 -1.418 -22.312 1 95.56 281 GLU A O 1
ATOM 2053 N N . ALA A 1 282 ? 8.875 -3.234 -23.047 1 96.06 282 ALA A N 1
ATOM 2054 C CA . ALA A 1 282 ? 7.621 -3.916 -23.359 1 96.06 282 ALA A CA 1
ATOM 2055 C C . ALA A 1 282 ? 6.852 -4.281 -22.094 1 96.06 282 ALA A C 1
ATOM 2057 O O . ALA A 1 282 ? 5.621 -4.219 -22.078 1 96.06 282 ALA A O 1
ATOM 2058 N N . GLN A 1 283 ? 7.574 -4.707 -21.062 1 97.19 283 GLN A N 1
ATOM 2059 C CA . GLN A 1 283 ? 6.934 -5.031 -19.781 1 97.19 283 GLN A CA 1
ATOM 2060 C C . GLN A 1 283 ? 6.25 -3.809 -19.188 1 97.19 283 GLN A C 1
ATOM 2062 O O . GLN A 1 283 ? 5.215 -3.93 -18.531 1 97.19 283 GLN A O 1
ATOM 2067 N N . ALA A 1 284 ? 6.781 -2.613 -19.422 1 96.81 284 ALA A N 1
ATOM 2068 C CA . ALA A 1 284 ? 6.242 -1.373 -18.859 1 96.81 284 ALA A CA 1
ATOM 2069 C C . ALA A 1 284 ? 4.871 -1.061 -19.453 1 96.81 284 ALA A C 1
ATOM 2071 O O . ALA A 1 284 ? 4.121 -0.254 -18.891 1 96.81 284 ALA A O 1
ATOM 2072 N N . GLU A 1 285 ? 4.531 -1.702 -20.547 1 95.75 285 GLU A N 1
ATOM 2073 C CA . GLU A 1 285 ? 3.24 -1.483 -21.188 1 95.75 285 GLU A CA 1
ATOM 2074 C C . GLU A 1 285 ? 2.162 -2.377 -20.594 1 95.75 285 GLU A C 1
ATOM 2076 O O . GLU A 1 285 ? 0.975 -2.209 -20.875 1 95.75 285 GLU A O 1
ATOM 2081 N N . LEU A 1 286 ? 2.582 -3.32 -19.766 1 94.88 286 LEU A N 1
ATOM 2082 C CA . LEU A 1 286 ? 1.632 -4.227 -19.141 1 94.88 286 LEU A CA 1
ATOM 2083 C C . LEU A 1 286 ? 1.044 -3.604 -17.875 1 94.88 286 LEU A C 1
ATOM 2085 O O . LEU A 1 286 ? 1.782 -3.232 -16.953 1 94.88 286 LEU A O 1
ATOM 2089 N N . PRO A 1 287 ? -0.247 -3.543 -17.797 1 91.75 287 PRO A N 1
ATOM 2090 C CA . PRO A 1 287 ? -0.875 -2.861 -16.656 1 91.75 287 PRO A CA 1
ATOM 2091 C C . PRO A 1 287 ? -0.636 -3.578 -15.336 1 91.75 287 PRO A C 1
ATOM 2093 O O . PRO A 1 287 ? -0.716 -2.959 -14.273 1 91.75 287 PRO A O 1
ATOM 2096 N N . TRP A 1 288 ? -0.299 -4.832 -15.344 1 93.38 288 TRP A N 1
ATOM 2097 C CA . TRP A 1 288 ? -0.149 -5.602 -14.117 1 93.38 288 TRP A CA 1
ATOM 2098 C C . TRP A 1 288 ? 1.319 -5.723 -13.727 1 93.38 288 TRP A C 1
ATOM 2100 O O . TRP A 1 288 ? 1.652 -6.379 -12.734 1 93.38 288 TRP A O 1
ATOM 2110 N N . ALA A 1 289 ? 2.195 -5.105 -14.484 1 97.38 289 ALA A N 1
ATOM 2111 C CA . ALA A 1 289 ? 3.629 -5.285 -14.281 1 97.38 289 ALA A CA 1
ATOM 2112 C C . ALA A 1 289 ? 4.059 -4.773 -12.914 1 97.38 289 ALA A C 1
ATOM 2114 O O . ALA A 1 289 ? 4.824 -5.434 -12.203 1 97.38 289 ALA A O 1
ATOM 2115 N N . PRO A 1 290 ? 3.553 -3.584 -12.43 1 97.94 290 PRO A N 1
ATOM 2116 C CA . PRO A 1 290 ? 3.98 -3.121 -11.109 1 97.94 290 PRO A CA 1
ATOM 2117 C C . PRO A 1 290 ? 3.604 -4.094 -9.992 1 97.94 290 PRO A C 1
ATOM 2119 O O . PRO A 1 290 ? 4.391 -4.316 -9.07 1 97.94 290 PRO A O 1
ATOM 2122 N N . MET A 1 291 ? 2.447 -4.668 -10.148 1 97.44 291 MET A N 1
ATOM 2123 C CA . MET A 1 291 ? 2.018 -5.648 -9.156 1 97.44 291 MET A CA 1
ATOM 2124 C C . MET A 1 291 ? 2.936 -6.867 -9.164 1 97.44 291 MET A C 1
ATOM 2126 O O . MET A 1 291 ? 3.379 -7.324 -8.102 1 97.44 291 MET A O 1
ATOM 2130 N N . MET A 1 292 ? 3.287 -7.316 -10.305 1 97.38 292 MET A N 1
ATOM 2131 C CA . MET A 1 292 ? 4.109 -8.516 -10.43 1 97.38 292 MET A CA 1
ATOM 2132 C C . MET A 1 292 ? 5.527 -8.266 -9.93 1 97.38 292 MET A C 1
ATOM 2134 O O . MET A 1 292 ? 6.113 -9.117 -9.266 1 97.38 292 MET A O 1
ATOM 2138 N N . TYR A 1 293 ? 6.062 -7.105 -10.242 1 98.12 293 TYR A N 1
ATOM 2139 C CA . TYR A 1 293 ? 7.387 -6.773 -9.727 1 98.12 293 TYR A CA 1
ATOM 2140 C C . TYR A 1 293 ? 7.355 -6.594 -8.219 1 98.12 293 TYR A C 1
ATOM 2142 O O . TYR A 1 293 ? 8.328 -6.914 -7.527 1 98.12 293 TYR A O 1
ATOM 2150 N N . GLY A 1 294 ? 6.258 -6.055 -7.758 1 97.62 294 GLY A N 1
ATOM 2151 C CA . GLY A 1 294 ? 6.102 -5.977 -6.312 1 97.62 294 GLY A CA 1
ATOM 2152 C C . GLY A 1 294 ? 6.121 -7.336 -5.637 1 97.62 294 GLY A C 1
ATOM 2153 O O . GLY A 1 294 ? 6.855 -7.547 -4.672 1 97.62 294 GLY A O 1
ATOM 2154 N N . LEU A 1 295 ? 5.332 -8.25 -6.125 1 96.31 295 LEU A N 1
ATOM 2155 C CA . LEU A 1 295 ? 5.301 -9.609 -5.586 1 96.31 295 LEU A CA 1
ATOM 2156 C C . LEU A 1 295 ? 6.672 -10.266 -5.688 1 96.31 295 LEU A C 1
ATOM 2158 O O . LEU A 1 295 ? 7.094 -10.977 -4.77 1 96.31 295 LEU A O 1
ATOM 2162 N N . SER A 1 296 ? 7.348 -9.984 -6.742 1 97.25 296 SER A N 1
ATOM 2163 C CA . SER A 1 296 ? 8.68 -10.539 -6.988 1 97.25 296 SER A CA 1
ATOM 2164 C C . SER A 1 296 ? 9.695 -9.992 -5.992 1 97.25 296 SER A C 1
ATOM 2166 O O . SER A 1 296 ? 10.445 -10.758 -5.383 1 97.25 296 SER A O 1
ATOM 2168 N N . MET A 1 297 ? 9.688 -8.695 -5.84 1 97 297 MET A N 1
ATOM 2169 C CA . MET A 1 297 ? 10.641 -8 -4.98 1 97 297 MET A CA 1
ATOM 2170 C C . MET A 1 297 ? 10.461 -8.414 -3.523 1 97 297 MET A C 1
ATOM 2172 O O . MET A 1 297 ? 11.438 -8.648 -2.812 1 97 297 MET A O 1
ATOM 2176 N N . PHE A 1 298 ? 9.234 -8.586 -3.139 1 96 298 PHE A N 1
ATOM 2177 C CA . PHE A 1 298 ? 8.938 -8.836 -1.734 1 96 298 PHE A CA 1
ATOM 2178 C C . PHE A 1 298 ? 8.773 -10.328 -1.475 1 96 298 PHE A C 1
ATOM 2180 O O . PHE A 1 298 ? 8.492 -10.742 -0.348 1 96 298 PHE A O 1
ATOM 2187 N N . GLY A 1 299 ? 8.938 -11.188 -2.492 1 95.81 299 GLY A N 1
ATOM 2188 C CA . GLY A 1 299 ? 8.711 -12.609 -2.273 1 95.81 299 GLY A CA 1
ATOM 2189 C C . GLY A 1 299 ? 9.648 -13.492 -3.072 1 95.81 299 GLY A C 1
ATOM 2190 O O . GLY A 1 299 ? 10.5 -14.18 -2.5 1 95.81 299 GLY A O 1
ATOM 2191 N N . CYS A 1 300 ? 9.602 -13.43 -4.348 1 96.81 300 CYS A N 1
ATOM 2192 C CA . CYS A 1 300 ? 10.203 -14.414 -5.238 1 96.81 300 CYS A CA 1
ATOM 2193 C C . CYS A 1 300 ? 11.727 -14.32 -5.211 1 96.81 300 CYS A C 1
ATOM 2195 O O . CYS A 1 300 ? 12.414 -15.336 -5.102 1 96.81 300 CYS A O 1
ATOM 2197 N N . VAL A 1 301 ? 12.258 -13.094 -5.312 1 97.81 301 VAL A N 1
ATOM 2198 C CA . VAL A 1 301 ? 13.703 -12.922 -5.344 1 97.81 301 VAL A CA 1
ATOM 2199 C C . VAL A 1 301 ? 14.32 -13.43 -4.043 1 97.81 301 VAL A C 1
ATOM 2201 O O . VAL A 1 301 ? 15.297 -14.18 -4.062 1 97.81 301 VAL A O 1
ATOM 2204 N N . GLY A 1 302 ? 13.703 -13.031 -2.928 1 96.88 302 GLY A N 1
ATOM 2205 C CA . GLY A 1 302 ? 14.203 -13.477 -1.638 1 96.88 302 GLY A CA 1
ATOM 2206 C C . GLY A 1 302 ? 14.156 -14.984 -1.464 1 96.88 302 GLY A C 1
ATOM 2207 O O . GLY A 1 302 ? 15.055 -15.578 -0.864 1 96.88 302 GLY A O 1
ATOM 2208 N N .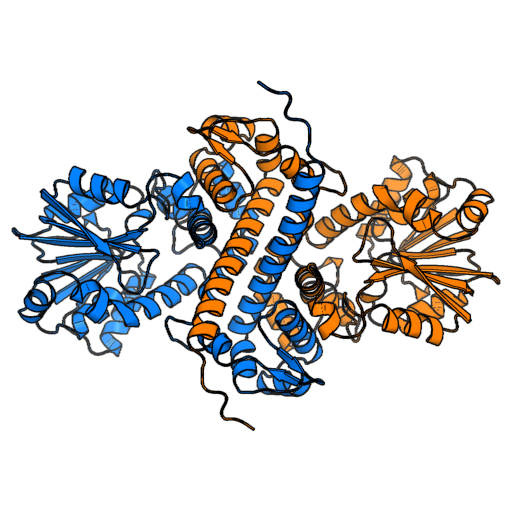 THR A 1 303 ? 13.148 -15.594 -1.983 1 96.06 303 THR A N 1
ATOM 2209 C CA . THR A 1 303 ? 13.008 -17.047 -1.9 1 96.06 303 THR A CA 1
ATOM 2210 C C . THR A 1 303 ? 14.148 -17.734 -2.645 1 96.06 303 THR A C 1
ATOM 2212 O O . THR A 1 303 ? 14.773 -18.656 -2.113 1 96.06 303 THR A O 1
ATOM 2215 N N . ALA A 1 304 ? 14.406 -17.344 -3.822 1 97.19 304 ALA A N 1
ATOM 2216 C CA . ALA A 1 304 ? 15.492 -17.922 -4.613 1 97.19 304 ALA A CA 1
ATOM 2217 C C . ALA A 1 304 ? 16.844 -17.672 -3.953 1 97.19 304 ALA A C 1
ATOM 2219 O O . ALA A 1 304 ? 17.688 -18.562 -3.912 1 97.19 304 ALA A O 1
ATOM 2220 N N . ARG A 1 305 ? 17.016 -16.484 -3.416 1 97.19 305 ARG A N 1
ATOM 2221 C CA . ARG A 1 305 ? 18.281 -16.109 -2.797 1 97.19 305 ARG A CA 1
ATOM 2222 C C . ARG A 1 305 ? 18.531 -16.906 -1.525 1 97.19 305 ARG A C 1
ATOM 2224 O O . ARG A 1 305 ? 19.672 -17.219 -1.193 1 97.19 305 ARG A O 1
ATOM 2231 N N . SER A 1 306 ? 17.484 -17.219 -0.831 1 96.25 306 SER A N 1
ATOM 2232 C CA . SER A 1 306 ? 17.625 -18.016 0.391 1 96.25 306 SER A CA 1
ATOM 2233 C C . SER A 1 306 ? 18.188 -19.391 0.095 1 96.25 306 SER A C 1
ATOM 2235 O O . SER A 1 306 ? 18.672 -20.078 0.999 1 96.25 306 SER A O 1
ATOM 2237 N N . GLN A 1 307 ? 18.141 -19.766 -1.18 1 95.12 307 GLN A N 1
ATOM 2238 C CA . GLN A 1 307 ? 18.656 -21.062 -1.632 1 95.12 307 GLN A CA 1
ATOM 2239 C C . GLN A 1 307 ? 20.016 -20.906 -2.309 1 95.12 307 GLN A C 1
ATOM 2241 O O . GLN A 1 307 ? 20.5 -21.828 -2.959 1 95.12 307 GLN A O 1
ATOM 2246 N N . GLY A 1 308 ? 20.516 -19.734 -2.254 1 93.75 308 GLY A N 1
ATOM 2247 C CA . GLY A 1 308 ? 21.828 -19.453 -2.848 1 93.75 308 GLY A CA 1
ATOM 2248 C C . GLY A 1 308 ? 21.75 -19.141 -4.328 1 93.75 308 GLY A C 1
ATOM 2249 O O . GLY A 1 308 ? 22.75 -19.188 -5.031 1 93.75 308 GLY A O 1
ATOM 2250 N N . GLY A 1 309 ? 20.625 -18.828 -4.758 1 93.5 309 GLY A N 1
ATOM 2251 C CA . GLY A 1 309 ? 20.406 -18.641 -6.188 1 93.5 309 GLY A CA 1
ATOM 2252 C C . GLY A 1 309 ? 20.562 -17.203 -6.621 1 93.5 309 GLY A C 1
ATOM 2253 O O . GLY A 1 309 ? 20.875 -16.328 -5.809 1 93.5 309 GLY A O 1
ATOM 2254 N N . GLU A 1 310 ? 20.422 -16.984 -7.898 1 89 310 GLU A N 1
ATOM 2255 C CA . GLU A 1 310 ? 20.594 -15.664 -8.477 1 89 310 GLU A CA 1
ATOM 2256 C C . GLU A 1 310 ? 19.328 -14.82 -8.297 1 89 310 GLU A C 1
ATOM 2258 O O . GLU A 1 310 ? 19.391 -13.586 -8.312 1 89 310 GLU A O 1
ATOM 2263 N N . GLY A 1 311 ? 18.172 -15.547 -8.148 1 94.56 311 GLY A N 1
ATOM 2264 C CA . GLY A 1 311 ? 16.938 -14.797 -8.008 1 94.56 311 GLY A CA 1
ATOM 2265 C C . GLY A 1 311 ? 16.375 -14.32 -9.328 1 94.56 311 GLY A C 1
ATOM 2266 O O . GLY A 1 311 ? 16.266 -13.117 -9.562 1 94.56 311 GLY A O 1
ATOM 2267 N N . LEU A 1 312 ? 15.812 -15.25 -10.117 1 94.5 312 LEU A N 1
ATOM 2268 C CA . LEU A 1 312 ? 15.289 -14.961 -11.445 1 94.5 312 LEU A CA 1
ATOM 2269 C C . LEU A 1 312 ? 14.219 -13.875 -11.391 1 94.5 312 LEU A C 1
ATOM 2271 O O . LEU A 1 312 ? 14.148 -13.023 -12.281 1 94.5 312 LEU A O 1
ATOM 2275 N N . GLY A 1 313 ? 13.422 -13.969 -10.312 1 95.94 313 GLY A N 1
ATOM 2276 C CA . GLY A 1 313 ? 12.289 -13.062 -10.195 1 95.94 313 GLY A CA 1
ATOM 2277 C C . GLY A 1 313 ? 11.07 -13.523 -10.977 1 95.94 313 GLY A C 1
ATOM 2278 O O . GLY A 1 313 ? 11.18 -14.359 -11.875 1 95.94 313 GLY A O 1
ATOM 2279 N N . ASN A 1 314 ? 9.961 -12.945 -10.688 1 96.12 314 ASN A N 1
ATOM 2280 C CA . ASN A 1 314 ? 8.672 -13.359 -11.234 1 96.12 314 ASN A CA 1
ATOM 2281 C C . ASN A 1 314 ? 8.523 -12.938 -12.695 1 96.12 314 ASN A C 1
ATOM 2283 O O . ASN A 1 314 ? 7.77 -13.562 -13.445 1 96.12 314 ASN A O 1
ATOM 2287 N N . MET A 1 315 ? 9.242 -11.898 -13.141 1 97.12 315 MET A N 1
ATOM 2288 C CA . MET A 1 315 ? 9.047 -11.336 -14.477 1 97.12 315 MET A CA 1
ATOM 2289 C C . MET A 1 315 ? 10.195 -11.719 -15.398 1 97.12 315 MET A C 1
ATOM 2291 O O . MET A 1 315 ? 10.539 -10.969 -16.312 1 97.12 315 MET A O 1
ATOM 2295 N N . TRP A 1 316 ? 10.773 -12.875 -15.164 1 94.88 316 TRP A N 1
ATOM 2296 C CA . TRP A 1 316 ? 11.953 -13.32 -15.898 1 94.88 316 TRP A CA 1
ATOM 2297 C C . TRP A 1 316 ? 11.617 -13.586 -17.359 1 94.88 316 TRP A C 1
ATOM 2299 O O . TRP A 1 316 ? 12.508 -13.609 -18.219 1 94.88 316 TRP A O 1
ATOM 2309 N N . GLY A 1 317 ? 10.406 -13.797 -17.75 1 92.31 317 GLY A N 1
ATOM 2310 C CA . GLY A 1 317 ? 9.93 -13.648 -19.125 1 92.31 317 GLY A CA 1
ATOM 2311 C C . GLY A 1 317 ? 9.953 -14.945 -19.906 1 92.31 317 GLY A C 1
ATOM 2312 O O . GLY A 1 317 ? 10.625 -15.906 -19.516 1 92.31 317 GLY A O 1
ATOM 2313 N N . GLN A 1 318 ? 9.242 -14.914 -21.047 1 95.31 318 GLN A N 1
ATOM 2314 C CA . GLN A 1 318 ? 8.984 -16.078 -21.875 1 95.31 318 GLN A CA 1
ATOM 2315 C C . GLN A 1 318 ? 10.266 -16.547 -22.562 1 95.31 318 GLN A C 1
ATOM 2317 O O . GLN A 1 318 ? 10.516 -17.75 -22.641 1 95.31 318 GLN A O 1
ATOM 2322 N N . GLU A 1 319 ? 11.039 -15.617 -23.031 1 95.31 319 GLU A N 1
ATOM 2323 C CA . GLU A 1 319 ? 12.266 -15.969 -23.75 1 95.31 319 GLU A CA 1
ATOM 2324 C C . GLU A 1 319 ? 13.25 -16.688 -22.828 1 95.31 319 GLU A C 1
ATOM 2326 O O . GLU A 1 319 ? 13.852 -17.688 -23.219 1 95.31 319 GLU A O 1
ATOM 2331 N N . ALA A 1 320 ? 13.383 -16.156 -21.656 1 95.75 320 ALA A N 1
ATOM 2332 C CA . ALA A 1 320 ? 14.281 -16.781 -20.688 1 95.75 320 ALA A CA 1
ATOM 2333 C C . ALA A 1 320 ? 13.781 -18.172 -20.297 1 95.75 320 ALA A C 1
ATOM 2335 O O . ALA A 1 320 ? 14.586 -19.109 -20.141 1 95.75 320 ALA A O 1
ATOM 2336 N N . ALA A 1 321 ? 12.492 -18.359 -20.141 1 97 321 ALA A N 1
ATOM 2337 C CA . ALA A 1 321 ? 11.898 -19.656 -19.812 1 97 321 ALA A CA 1
ATOM 2338 C C . ALA A 1 321 ? 12.156 -20.672 -20.906 1 97 321 ALA A C 1
ATOM 2340 O O . ALA A 1 321 ? 12.562 -21.812 -20.625 1 97 321 ALA A O 1
ATOM 2341 N N . THR A 1 322 ? 11.922 -20.234 -22.141 1 97.06 322 THR A N 1
ATOM 2342 C CA . THR A 1 322 ? 12.156 -21.125 -23.281 1 97.06 322 THR A CA 1
ATOM 2343 C C . THR A 1 322 ? 13.625 -21.516 -23.375 1 97.06 322 THR A C 1
ATOM 2345 O O . THR A 1 322 ? 13.945 -22.688 -23.578 1 97.06 322 THR A O 1
ATOM 2348 N N . ALA A 1 323 ? 14.492 -20.547 -23.172 1 96.75 323 ALA A N 1
ATOM 2349 C CA . ALA A 1 323 ? 15.93 -20.812 -23.234 1 96.75 323 ALA A CA 1
ATOM 2350 C C . ALA A 1 323 ? 16.344 -21.797 -22.125 1 96.75 323 ALA A C 1
ATOM 2352 O O . ALA A 1 323 ? 17.172 -22.688 -22.359 1 96.75 323 ALA A O 1
ATOM 2353 N N . LEU A 1 324 ? 15.82 -21.594 -20.953 1 97.25 324 LEU A N 1
ATOM 2354 C CA . LEU A 1 324 ? 16.125 -22.469 -19.828 1 97.25 324 LEU A CA 1
ATOM 2355 C C . LEU A 1 324 ? 15.75 -23.906 -20.156 1 97.25 324 LEU A C 1
ATOM 2357 O O . LEU A 1 324 ? 16.516 -24.828 -19.875 1 97.25 324 LEU A O 1
ATOM 2361 N N . LEU A 1 325 ? 14.586 -24.125 -20.766 1 98 325 LEU A N 1
ATOM 2362 C CA . LEU A 1 325 ? 14.109 -25.453 -21.125 1 98 325 LEU A CA 1
ATOM 2363 C C . LEU A 1 325 ? 14.953 -26.062 -22.234 1 98 325 LEU A C 1
ATOM 2365 O O . LEU A 1 325 ? 15.289 -27.25 -22.188 1 98 325 LEU A O 1
ATOM 2369 N N . GLN A 1 326 ? 15.312 -25.25 -23.156 1 97.12 326 GLN A N 1
ATOM 2370 C CA . GLN A 1 326 ? 16.141 -25.719 -24.25 1 97.12 326 GLN A CA 1
ATOM 2371 C C . GLN A 1 326 ? 17.547 -26.094 -23.766 1 97.12 326 GLN A C 1
ATOM 2373 O O . GLN A 1 326 ? 18.094 -27.109 -24.172 1 97.12 326 GLN A O 1
ATOM 2378 N N . ASP A 1 327 ? 18.078 -25.297 -22.938 1 96.75 327 ASP A N 1
ATOM 2379 C CA . ASP A 1 327 ? 19.406 -25.547 -22.375 1 96.75 327 ASP A CA 1
ATOM 2380 C C . ASP A 1 327 ? 19.438 -26.844 -21.562 1 96.75 327 ASP A C 1
ATOM 2382 O O . ASP A 1 327 ? 20.484 -27.484 -21.453 1 96.75 327 ASP A O 1
ATOM 2386 N N . ALA A 1 328 ? 18.312 -27.188 -20.984 1 96.19 328 ALA A N 1
ATOM 2387 C CA . ALA A 1 328 ? 18.203 -28.406 -20.188 1 96.19 328 ALA A CA 1
ATOM 2388 C C . ALA A 1 328 ? 18.109 -29.641 -21.078 1 96.19 328 ALA A C 1
ATOM 2390 O O . ALA A 1 328 ? 18.156 -30.766 -20.594 1 96.19 328 ALA A O 1
ATOM 2391 N N . GLY A 1 329 ? 17.906 -29.484 -22.359 1 94.75 329 GLY A N 1
ATOM 2392 C CA . GLY A 1 329 ? 17.969 -30.609 -23.281 1 94.75 329 GLY A CA 1
ATOM 2393 C C . GLY A 1 329 ? 16.625 -30.953 -23.891 1 94.75 329 GLY A C 1
ATOM 2394 O O . GLY A 1 329 ? 16.484 -31.969 -24.578 1 94.75 329 GLY A O 1
ATOM 2395 N N . PHE A 1 330 ? 15.609 -30.125 -23.672 1 96.19 330 PHE A N 1
ATOM 2396 C CA . PHE A 1 330 ? 14.32 -30.391 -24.297 1 96.19 330 PHE A CA 1
ATOM 2397 C C . PHE A 1 330 ? 14.359 -30.062 -25.781 1 96.19 330 PHE A C 1
ATOM 2399 O O . PHE A 1 330 ? 14.805 -28.969 -26.172 1 96.19 330 PHE A O 1
ATOM 2406 N N . ALA A 1 331 ? 13.961 -30.984 -26.531 1 87 331 ALA A N 1
ATOM 2407 C CA . ALA A 1 331 ? 14.047 -30.875 -28 1 87 331 ALA A CA 1
ATOM 2408 C C . ALA A 1 331 ? 12.984 -29.906 -28.531 1 87 331 ALA A C 1
ATOM 2410 O O . ALA A 1 331 ? 13.234 -29.156 -29.469 1 87 331 ALA A O 1
ATOM 2411 N N . ASP A 1 332 ? 11.844 -29.969 -28.016 1 93.19 332 ASP A N 1
ATOM 2412 C CA . ASP A 1 332 ? 10.695 -29.172 -28.438 1 93.19 332 ASP A CA 1
ATOM 2413 C C . ASP A 1 332 ? 10.078 -28.422 -27.266 1 93.19 332 ASP A C 1
ATOM 2415 O O . ASP A 1 332 ? 9.734 -29.031 -26.25 1 93.19 332 ASP A O 1
ATOM 2419 N N . VAL A 1 333 ? 10.039 -27.141 -27.375 1 96.88 333 VAL A N 1
ATOM 2420 C CA . VAL A 1 333 ? 9.43 -26.297 -26.375 1 96.88 333 VAL A CA 1
ATOM 2421 C C . VAL A 1 333 ? 8.383 -25.391 -27.016 1 96.88 333 VAL A C 1
ATOM 2423 O O . VAL A 1 333 ? 8.672 -24.703 -28 1 96.88 333 VAL A O 1
ATOM 2426 N N . GLU A 1 334 ? 7.215 -25.469 -26.531 1 96.62 334 GLU A N 1
ATOM 2427 C CA . GLU A 1 334 ? 6.117 -24.641 -27.016 1 96.62 334 GLU A CA 1
ATOM 2428 C C . GLU A 1 334 ? 5.543 -23.781 -25.875 1 96.62 334 GLU A C 1
ATOM 2430 O O . GLU A 1 334 ? 5.254 -24.297 -24.797 1 96.62 334 GLU A O 1
ATOM 2435 N N . ALA A 1 335 ? 5.406 -22.516 -26.109 1 96.5 335 ALA A N 1
ATOM 2436 C CA . ALA A 1 335 ? 4.727 -21.625 -25.172 1 96.5 335 ALA A CA 1
ATOM 2437 C C . ALA A 1 335 ? 3.275 -21.406 -25.578 1 96.5 335 ALA A C 1
ATOM 2439 O O . ALA A 1 335 ? 3.004 -20.922 -26.688 1 96.5 335 ALA A O 1
ATOM 2440 N N . LEU A 1 336 ? 2.357 -21.766 -24.703 1 96.88 336 LEU A N 1
ATOM 2441 C CA . LEU A 1 336 ? 0.928 -21.594 -24.938 1 96.88 336 LEU A CA 1
ATOM 2442 C C . LEU A 1 336 ? 0.349 -20.547 -24 1 96.88 336 LEU A C 1
ATOM 2444 O O . LEU A 1 336 ? 0.793 -20.422 -22.844 1 96.88 336 LEU A O 1
ATOM 2448 N N . PRO A 1 337 ? -0.65 -19.797 -24.5 1 94.94 337 PRO A N 1
ATOM 2449 C CA . PRO A 1 337 ? -1.344 -18.922 -23.562 1 94.94 337 PRO A CA 1
ATOM 2450 C C . PRO A 1 337 ? -2.061 -19.688 -22.453 1 94.94 337 PRO A C 1
ATOM 2452 O O . PRO A 1 337 ? -2.629 -20.75 -22.703 1 94.94 337 PRO A O 1
ATOM 2455 N N . ALA A 1 338 ? -1.876 -19.219 -21.219 1 93.62 338 ALA A N 1
ATOM 2456 C CA . ALA A 1 338 ? -2.73 -19.703 -20.141 1 93.62 338 ALA A CA 1
ATOM 2457 C C . ALA A 1 338 ? -4.113 -19.062 -20.203 1 93.62 338 ALA A C 1
ATOM 2459 O O . ALA A 1 338 ? -4.355 -18.031 -19.578 1 93.62 338 ALA A O 1
ATOM 2460 N N . LYS A 1 339 ? -5.027 -19.641 -20.891 1 89.69 339 LYS A N 1
ATOM 2461 C CA . LYS A 1 339 ? -6.332 -19.031 -21.141 1 89.69 339 LYS A CA 1
ATOM 2462 C C . LYS A 1 339 ? -7.016 -18.641 -19.828 1 89.69 339 LYS A C 1
ATOM 2464 O O . LYS A 1 339 ? -7.145 -19.469 -18.922 1 89.69 339 LYS A O 1
ATOM 2469 N N . GLY A 1 340 ? -7.406 -17.438 -19.766 1 86.25 340 GLY A N 1
ATOM 2470 C CA . GLY A 1 340 ? -8.039 -16.906 -18.578 1 86.25 340 GLY A CA 1
ATOM 2471 C C . GLY A 1 340 ? -7.055 -16.25 -17.625 1 86.25 340 GLY A C 1
ATOM 2472 O O . GLY A 1 340 ? -7.461 -15.609 -16.641 1 86.25 340 GLY A O 1
ATOM 2473 N N . ASP A 1 341 ? -5.77 -16.391 -17.906 1 90 341 ASP A N 1
ATOM 2474 C CA . ASP A 1 341 ? -4.695 -15.875 -17.062 1 90 341 ASP A CA 1
ATOM 2475 C C . ASP A 1 341 ? -3.609 -15.219 -17.922 1 90 341 ASP A C 1
ATOM 2477 O O . ASP A 1 341 ? -2.559 -15.812 -18.156 1 90 341 ASP A O 1
ATOM 2481 N N . PRO A 1 342 ? -3.795 -13.984 -18.25 1 88.5 342 PRO A N 1
ATOM 2482 C CA . PRO A 1 342 ? -2.875 -13.344 -19.188 1 88.5 342 PRO A CA 1
ATOM 2483 C C . PRO A 1 342 ? -1.489 -13.109 -18.594 1 88.5 342 PRO A C 1
ATOM 2485 O O . PRO A 1 342 ? -0.54 -12.82 -19.328 1 88.5 342 PRO A O 1
ATOM 2488 N N . MET A 1 343 ? -1.304 -13.242 -17.359 1 92.94 343 MET A N 1
ATOM 2489 C CA . MET A 1 343 ? -0.031 -12.977 -16.703 1 92.94 343 MET A CA 1
ATOM 2490 C C . MET A 1 343 ? 0.916 -14.164 -16.828 1 92.94 343 MET A C 1
ATOM 2492 O O . MET A 1 343 ? 2.119 -14.031 -16.609 1 92.94 343 MET A O 1
ATOM 2496 N N . ASN A 1 344 ? 0.346 -15.305 -17.188 1 95.31 344 ASN A N 1
ATOM 2497 C CA . ASN A 1 344 ? 1.133 -16.531 -17.234 1 95.31 344 ASN A CA 1
ATOM 2498 C C . ASN A 1 344 ? 1.021 -17.234 -18.578 1 95.31 344 ASN A C 1
ATOM 2500 O O . ASN A 1 344 ? 0.115 -16.938 -19.359 1 95.31 344 ASN A O 1
ATOM 2504 N N . ALA A 1 345 ? 1.961 -18.031 -18.859 1 97.25 345 ALA A N 1
ATOM 2505 C CA . ALA A 1 345 ? 1.982 -18.938 -20 1 97.25 345 ALA A CA 1
ATOM 2506 C C . ALA A 1 345 ? 2.277 -20.375 -19.578 1 97.25 345 ALA A C 1
ATOM 2508 O O . ALA A 1 345 ? 2.809 -20.609 -18.484 1 97.25 345 ALA A O 1
ATOM 2509 N N . LEU A 1 346 ? 1.824 -21.25 -20.406 1 97.94 346 LEU A N 1
ATOM 2510 C CA . LEU A 1 346 ? 2.188 -22.656 -20.266 1 97.94 346 LEU A CA 1
ATOM 2511 C C . LEU A 1 346 ? 3.334 -23.016 -21.203 1 97.94 346 LEU A C 1
ATOM 2513 O O . LEU A 1 346 ? 3.205 -22.891 -22.422 1 97.94 346 LEU A O 1
ATOM 2517 N N . TYR A 1 347 ? 4.426 -23.375 -20.625 1 98.25 347 TYR A N 1
ATOM 2518 C CA . TYR A 1 347 ? 5.543 -23.891 -21.406 1 98.25 347 TYR A CA 1
ATOM 2519 C C . TYR A 1 347 ? 5.535 -25.406 -21.438 1 98.25 347 TYR A C 1
ATOM 2521 O O . TYR A 1 347 ? 5.742 -26.062 -20.422 1 98.25 347 TYR A O 1
ATOM 2529 N N . VAL A 1 348 ? 5.285 -25.953 -22.641 1 98.25 348 VAL A N 1
ATOM 2530 C CA . VAL A 1 348 ? 5.203 -27.391 -22.828 1 98.25 348 VAL A CA 1
ATOM 2531 C C . VAL A 1 348 ? 6.469 -27.891 -23.531 1 98.25 348 VAL A C 1
ATOM 2533 O O . VAL A 1 348 ? 6.773 -27.484 -24.641 1 98.25 348 VAL A O 1
ATOM 2536 N N . ALA A 1 349 ? 7.168 -28.734 -22.797 1 97.94 349 ALA A N 1
ATOM 2537 C CA . ALA A 1 349 ? 8.422 -29.281 -23.312 1 97.94 349 ALA A CA 1
ATOM 2538 C C . ALA A 1 349 ? 8.359 -30.797 -23.391 1 97.94 349 ALA A C 1
ATOM 2540 O O . ALA A 1 349 ? 7.871 -31.453 -22.469 1 97.94 349 ALA A O 1
ATOM 2541 N N . THR A 1 350 ? 8.789 -31.281 -24.516 1 94.06 350 THR A N 1
ATOM 2542 C CA . THR A 1 350 ? 8.75 -32.719 -24.719 1 94.06 350 THR A CA 1
ATOM 2543 C C . THR A 1 350 ? 10.148 -33.344 -24.609 1 94.06 350 THR A C 1
ATOM 2545 O O . THR A 1 350 ? 11.102 -32.781 -25.172 1 94.06 350 THR A O 1
ATOM 2548 N N . GLY A 1 351 ? 10.219 -34.344 -23.828 1 83.81 351 GLY A N 1
ATOM 2549 C CA . GLY A 1 351 ? 11.461 -35.062 -23.625 1 83.81 351 GLY A CA 1
ATOM 2550 C C . GLY A 1 351 ? 11.766 -36.031 -24.766 1 83.81 351 GLY A C 1
ATOM 2551 O O . GLY A 1 351 ? 10.875 -36.375 -25.531 1 83.81 351 GLY A O 1
ATOM 2552 N N . MET B 1 1 ? -37.688 -1.296 -7.785 1 27.27 1 MET B N 1
ATOM 2553 C CA . MET B 1 1 ? -36.281 -1.343 -7.527 1 27.27 1 MET B CA 1
ATOM 2554 C C . MET B 1 1 ? -35.562 -2.201 -8.57 1 27.27 1 MET B C 1
ATOM 2556 O O . MET B 1 1 ? -35.844 -3.389 -8.711 1 27.27 1 MET B O 1
ATOM 2560 N N . ALA B 1 2 ? -35.219 -1.765 -9.727 1 36.06 2 ALA B N 1
ATOM 2561 C CA . ALA B 1 2 ? -34.875 -2.486 -10.945 1 36.06 2 ALA B CA 1
ATOM 2562 C C . ALA B 1 2 ? -33.812 -3.572 -10.664 1 36.06 2 ALA B C 1
ATOM 2564 O O . ALA B 1 2 ? -32.969 -3.412 -9.789 1 36.06 2 ALA B O 1
ATOM 2565 N N . ASP B 1 3 ? -33.906 -4.77 -10.633 1 43.03 3 ASP B N 1
ATOM 2566 C CA . ASP B 1 3 ? -33.125 -5.984 -10.773 1 43.03 3 ASP B CA 1
ATOM 2567 C C . ASP B 1 3 ? -31.781 -5.695 -11.438 1 43.03 3 ASP B C 1
ATOM 2569 O O . ASP B 1 3 ? -31.672 -5.703 -12.664 1 43.03 3 ASP B O 1
ATOM 2573 N N . GLU B 1 4 ? -31.094 -4.625 -11 1 55.44 4 GLU B N 1
ATOM 2574 C CA . GLU B 1 4 ? -29.969 -4.156 -11.805 1 55.44 4 GLU B CA 1
ATOM 2575 C C . GLU B 1 4 ? -29.031 -5.309 -12.188 1 55.44 4 GLU B C 1
ATOM 2577 O O . GLU B 1 4 ? -28.531 -6.02 -11.312 1 55.44 4 GLU B O 1
ATOM 2582 N N . THR B 1 5 ? -29.25 -5.844 -13.328 1 77.81 5 THR B N 1
ATOM 2583 C CA . THR B 1 5 ? -28.578 -6.941 -14.023 1 77.81 5 THR B CA 1
ATOM 2584 C C . THR B 1 5 ? -27.062 -6.789 -13.922 1 77.81 5 THR B C 1
ATOM 2586 O O . THR B 1 5 ? -26.531 -5.68 -14 1 77.81 5 THR B O 1
ATOM 2589 N N . PHE B 1 6 ? -26.422 -7.75 -13.367 1 92 6 PHE B N 1
ATOM 2590 C CA . PHE B 1 6 ? -24.969 -7.863 -13.297 1 92 6 PHE B CA 1
ATOM 2591 C C . PHE B 1 6 ? -24.328 -7.496 -14.633 1 92 6 PHE B C 1
ATOM 2593 O O . PHE B 1 6 ? -24.688 -8.055 -15.672 1 92 6 PHE B O 1
ATOM 2600 N N . ASP B 1 7 ? -23.625 -6.422 -14.625 1 95.62 7 ASP B N 1
ATOM 2601 C CA . ASP B 1 7 ? -22.953 -5.926 -15.82 1 95.62 7 ASP B CA 1
ATOM 2602 C C . ASP B 1 7 ? -21.516 -6.453 -15.906 1 95.62 7 ASP B C 1
ATOM 2604 O O . ASP B 1 7 ? -20.625 -5.969 -15.203 1 95.62 7 ASP B O 1
ATOM 2608 N N . ARG B 1 8 ? -21.219 -7.371 -16.812 1 94.25 8 ARG B N 1
ATOM 2609 C CA . ARG B 1 8 ? -19.938 -8.039 -16.953 1 94.25 8 ARG B CA 1
ATOM 2610 C C . ARG B 1 8 ? -18.844 -7.055 -17.375 1 94.25 8 ARG B C 1
ATOM 2612 O O . ARG B 1 8 ? -17.688 -7.199 -16.984 1 94.25 8 ARG B O 1
ATOM 2619 N N . THR B 1 9 ? -19.266 -6.09 -18.188 1 95.69 9 THR B N 1
ATOM 2620 C CA . THR B 1 9 ? -18.312 -5.094 -18.656 1 95.69 9 THR B CA 1
ATOM 2621 C C . THR B 1 9 ? -17.812 -4.246 -17.484 1 95.69 9 THR B C 1
ATOM 2623 O O . THR B 1 9 ? -16.609 -4.004 -17.344 1 95.69 9 THR B O 1
ATOM 2626 N N . ARG B 1 10 ? -18.781 -3.814 -16.656 1 96.19 10 ARG B N 1
ATOM 2627 C CA . ARG B 1 10 ? -18.422 -3.041 -15.469 1 96.19 10 ARG B CA 1
ATOM 2628 C C . ARG B 1 10 ? -17.578 -3.873 -14.5 1 96.19 10 ARG B C 1
ATOM 2630 O O . ARG B 1 10 ? -16.641 -3.365 -13.883 1 96.19 10 ARG B O 1
ATOM 2637 N N . SER B 1 11 ? -17.953 -5.141 -14.391 1 96.69 11 SER B N 1
ATOM 2638 C CA . SER B 1 11 ? -17.203 -6.043 -13.516 1 96.69 11 SER B CA 1
ATOM 2639 C C . SER B 1 11 ? -15.766 -6.199 -13.977 1 96.69 11 SER B C 1
ATOM 2641 O O . SER B 1 11 ? -14.836 -6.129 -13.172 1 96.69 11 SER B O 1
ATOM 2643 N N . ARG B 1 12 ? -15.555 -6.414 -15.258 1 94.56 12 ARG B N 1
ATOM 2644 C CA . ARG B 1 12 ? -14.219 -6.559 -15.812 1 94.56 12 ARG B CA 1
ATOM 2645 C C . ARG B 1 12 ? -13.406 -5.285 -15.633 1 94.56 12 ARG B C 1
ATOM 2647 O O . ARG B 1 12 ? -12.219 -5.34 -15.297 1 94.56 12 ARG B O 1
ATOM 2654 N N . ALA B 1 13 ? -14.047 -4.133 -15.867 1 96.44 13 ALA B N 1
ATOM 2655 C CA . ALA B 1 13 ? -13.367 -2.852 -15.703 1 96.44 13 ALA B CA 1
ATOM 2656 C C . ALA B 1 13 ? -12.906 -2.656 -14.258 1 96.44 13 ALA B C 1
ATOM 2658 O O . ALA B 1 13 ? -11.797 -2.166 -14.016 1 96.44 13 ALA B O 1
ATOM 2659 N N . PHE B 1 14 ? -13.766 -3.037 -13.32 1 97.75 14 PHE B N 1
ATOM 2660 C CA . PHE B 1 14 ? -13.406 -2.885 -11.914 1 97.75 14 PHE B CA 1
ATOM 2661 C C . PHE B 1 14 ? -12.273 -3.834 -11.539 1 97.75 14 PHE B C 1
ATOM 2663 O O . PHE B 1 14 ? -11.375 -3.465 -10.789 1 97.75 14 PHE B O 1
ATOM 2670 N N . SER B 1 15 ? -12.273 -5.023 -12.023 1 95.75 15 SER B N 1
ATOM 2671 C CA . SER B 1 15 ? -11.195 -5.973 -11.773 1 95.75 15 SER B CA 1
ATOM 2672 C C . SER B 1 15 ? -9.859 -5.43 -12.266 1 95.75 15 SER B C 1
ATOM 2674 O O . SER B 1 15 ? -8.836 -5.574 -11.594 1 95.75 15 SER B O 1
ATOM 2676 N N . GLN B 1 16 ? -9.859 -4.875 -13.414 1 94.69 16 GLN B N 1
ATOM 2677 C CA . GLN B 1 16 ? -8.648 -4.273 -13.953 1 94.69 16 GLN B CA 1
ATOM 2678 C C . GLN B 1 16 ? -8.172 -3.111 -13.086 1 94.69 16 GLN B C 1
ATOM 2680 O O . GLN B 1 16 ? -6.973 -2.957 -12.852 1 94.69 16 GLN B O 1
ATOM 2685 N N . ARG B 1 17 ? -9.102 -2.332 -12.664 1 96.69 17 ARG B N 1
ATOM 2686 C CA . ARG B 1 17 ? -8.789 -1.221 -11.773 1 96.69 17 ARG B CA 1
ATOM 2687 C C . ARG B 1 17 ? -8.141 -1.72 -10.484 1 96.69 17 ARG B C 1
ATOM 2689 O O . ARG B 1 17 ? -7.199 -1.107 -9.977 1 96.69 17 ARG B O 1
ATOM 2696 N N . LEU B 1 18 ? -8.641 -2.824 -9.938 1 97.56 18 LEU B N 1
ATOM 2697 C CA . LEU B 1 18 ? -8.078 -3.387 -8.711 1 97.56 18 LEU B CA 1
ATOM 2698 C C . LEU B 1 18 ? -6.629 -3.816 -8.922 1 97.56 18 LEU B C 1
ATOM 2700 O O . LEU B 1 18 ? -5.777 -3.576 -8.062 1 97.56 18 LEU B O 1
ATOM 2704 N N . MET B 1 19 ? -6.336 -4.398 -10.047 1 95.81 19 MET B N 1
ATOM 2705 C CA . MET B 1 19 ? -4.973 -4.828 -10.328 1 95.81 19 MET B CA 1
ATOM 2706 C C . MET B 1 19 ? -4.023 -3.635 -10.375 1 95.81 19 MET B C 1
ATOM 2708 O O . MET B 1 19 ? -2.912 -3.697 -9.852 1 95.81 19 MET B O 1
ATOM 2712 N N . SER B 1 20 ? -4.527 -2.602 -11 1 96.69 20 SER B N 1
ATOM 2713 C CA . SER B 1 20 ? -3.734 -1.376 -11.039 1 96.69 20 SER B CA 1
ATOM 2714 C C . SER B 1 20 ? -3.525 -0.808 -9.641 1 96.69 20 SER B C 1
ATOM 2716 O O . SER B 1 20 ? -2.426 -0.363 -9.305 1 96.69 20 SER B O 1
ATOM 2718 N N . MET B 1 21 ? -4.566 -0.816 -8.859 1 98.06 21 MET B N 1
ATOM 2719 C CA . MET B 1 21 ? -4.516 -0.313 -7.488 1 98.06 21 MET B CA 1
ATOM 2720 C C . MET B 1 21 ? -3.5 -1.093 -6.656 1 98.06 21 MET B C 1
ATOM 2722 O O . MET B 1 21 ? -2.699 -0.501 -5.93 1 98.06 21 MET B O 1
ATOM 2726 N N . TYR B 1 22 ? -3.488 -2.4 -6.801 1 98.38 22 TYR B N 1
ATOM 2727 C CA . TYR B 1 22 ? -2.551 -3.232 -6.055 1 98.38 22 TYR B CA 1
ATOM 2728 C C . TYR B 1 22 ? -1.118 -2.979 -6.512 1 98.38 22 TYR B C 1
ATOM 2730 O O . TYR B 1 22 ? -0.19 -3.002 -5.699 1 98.38 22 TYR B O 1
ATOM 2738 N N . GLY B 1 23 ? -0.975 -2.77 -7.812 1 98.38 23 GLY B N 1
ATOM 2739 C CA . GLY B 1 23 ? 0.334 -2.393 -8.32 1 98.38 23 GLY B CA 1
ATOM 2740 C C . GLY B 1 23 ? 0.853 -1.094 -7.73 1 98.38 23 GLY B C 1
ATOM 2741 O O . GLY B 1 23 ? 2.033 -0.988 -7.391 1 98.38 23 GLY B O 1
ATOM 2742 N N . GLU B 1 24 ? -0.024 -0.149 -7.586 1 98.44 24 GLU B N 1
ATOM 2743 C CA . GLU B 1 24 ? 0.347 1.134 -6.996 1 98.44 24 GLU B CA 1
ATOM 2744 C C . GLU B 1 24 ? 0.722 0.975 -5.523 1 98.44 24 GLU B C 1
ATOM 2746 O O . GLU B 1 24 ? 1.621 1.658 -5.031 1 98.44 24 GLU B O 1
ATOM 2751 N N . ALA B 1 25 ? 0.027 0.109 -4.859 1 98.75 25 ALA B N 1
ATOM 2752 C CA . ALA B 1 25 ? 0.355 -0.167 -3.461 1 98.75 25 ALA B CA 1
ATOM 2753 C C . ALA B 1 25 ? 1.749 -0.776 -3.336 1 98.75 25 ALA B C 1
ATOM 2755 O O . ALA B 1 25 ? 2.521 -0.397 -2.453 1 98.75 25 ALA B O 1
ATOM 2756 N N . MET B 1 26 ? 2.062 -1.659 -4.23 1 98.62 26 MET B N 1
ATOM 2757 C CA . MET B 1 26 ? 3.383 -2.285 -4.219 1 98.62 26 MET B CA 1
ATOM 2758 C C . MET B 1 26 ? 4.473 -1.267 -4.539 1 98.62 26 MET B C 1
ATOM 2760 O O . MET B 1 26 ? 5.539 -1.28 -3.924 1 98.62 26 MET B O 1
ATOM 2764 N N . LEU B 1 27 ? 4.168 -0.421 -5.465 1 98.69 27 LEU B N 1
ATOM 2765 C CA . LEU B 1 27 ? 5.121 0.624 -5.824 1 98.69 27 LEU B CA 1
ATOM 2766 C C . LEU B 1 27 ? 5.336 1.586 -4.66 1 98.69 27 LEU B C 1
ATOM 2768 O O . LEU B 1 27 ? 6.453 2.062 -4.445 1 98.69 27 LEU B O 1
ATOM 2772 N N . THR B 1 28 ? 4.266 1.884 -3.941 1 98.81 28 THR B N 1
ATOM 2773 C CA . THR B 1 28 ? 4.371 2.73 -2.758 1 98.81 28 THR B CA 1
ATOM 2774 C C . THR B 1 28 ? 5.328 2.119 -1.739 1 98.81 28 THR B C 1
ATOM 2776 O O . THR B 1 28 ? 6.16 2.822 -1.165 1 98.81 28 THR B O 1
ATOM 2779 N N . ASN B 1 29 ? 5.211 0.824 -1.524 1 98.5 29 ASN B N 1
ATOM 2780 C CA . ASN B 1 29 ? 6.133 0.129 -0.632 1 98.5 29 ASN B CA 1
ATOM 2781 C C . ASN B 1 29 ? 7.57 0.209 -1.138 1 98.5 29 ASN B C 1
ATOM 2783 O O . ASN B 1 29 ? 8.508 0.361 -0.347 1 98.5 29 ASN B O 1
ATOM 2787 N N . ALA B 1 30 ? 7.75 0.104 -2.461 1 98.81 30 ALA B N 1
ATOM 2788 C CA . ALA B 1 30 ? 9.078 0.207 -3.051 1 98.81 30 ALA B CA 1
ATOM 2789 C C . ALA B 1 30 ? 9.68 1.592 -2.82 1 98.81 30 ALA B C 1
ATOM 2791 O O . ALA B 1 30 ? 10.867 1.721 -2.508 1 98.81 30 ALA B O 1
ATOM 2792 N N . ILE B 1 31 ? 8.859 2.59 -2.971 1 98.81 31 ILE B N 1
ATOM 2793 C CA . ILE B 1 31 ? 9.297 3.965 -2.754 1 98.81 31 ILE B CA 1
ATOM 2794 C C . ILE B 1 31 ? 9.688 4.16 -1.29 1 98.81 31 ILE B C 1
ATOM 2796 O O . ILE B 1 31 ? 10.734 4.73 -0.991 1 98.81 31 ILE B O 1
ATOM 2800 N N . ALA B 1 32 ? 8.859 3.672 -0.39 1 98.25 32 ALA B N 1
ATOM 2801 C CA . ALA B 1 32 ? 9.156 3.764 1.038 1 98.25 32 ALA B CA 1
ATOM 2802 C C . ALA B 1 32 ? 10.477 3.07 1.37 1 98.25 32 ALA B C 1
ATOM 2804 O O . ALA B 1 32 ? 11.281 3.59 2.148 1 98.25 32 ALA B O 1
ATOM 2805 N N . LEU B 1 33 ? 10.719 1.924 0.804 1 98.5 33 LEU B N 1
ATOM 2806 C CA . LEU B 1 33 ? 11.953 1.175 1.018 1 98.5 33 LEU B CA 1
ATOM 2807 C C . LEU B 1 33 ? 13.164 1.962 0.52 1 98.5 33 LEU B C 1
ATOM 2809 O O . LEU B 1 33 ? 14.18 2.043 1.208 1 98.5 33 LEU B O 1
ATOM 2813 N N . GLY B 1 34 ? 13.039 2.5 -0.698 1 98.62 34 GLY B N 1
ATOM 2814 C CA . GLY B 1 34 ? 14.125 3.297 -1.256 1 98.62 34 GLY B CA 1
ATOM 2815 C C . GLY B 1 34 ? 14.484 4.496 -0.4 1 98.62 34 GLY B C 1
ATOM 2816 O O . GLY B 1 34 ? 15.664 4.812 -0.233 1 98.62 34 GLY B O 1
ATOM 2817 N N . ALA B 1 35 ? 13.477 5.156 0.071 1 97.44 35 ALA B N 1
ATOM 2818 C CA . ALA B 1 35 ? 13.711 6.305 0.939 1 97.44 35 ALA B CA 1
ATOM 2819 C C . ALA B 1 35 ? 14.367 5.879 2.252 1 97.44 35 ALA B C 1
ATOM 2821 O O . ALA B 1 35 ? 15.32 6.512 2.711 1 97.44 35 ALA B O 1
ATOM 2822 N N . ARG B 1 36 ? 13.906 4.809 2.809 1 95.19 36 ARG B N 1
ATOM 2823 C CA . ARG B 1 36 ? 14.344 4.324 4.113 1 95.19 36 ARG B CA 1
ATOM 2824 C C . ARG B 1 36 ? 15.805 3.889 4.07 1 95.19 36 ARG B C 1
ATOM 2826 O O . ARG B 1 36 ? 16.531 4.055 5.047 1 95.19 36 ARG B O 1
ATOM 2833 N N . THR B 1 37 ? 16.266 3.381 3.004 1 97.5 37 THR B N 1
ATOM 2834 C CA . THR B 1 37 ? 17.578 2.742 2.938 1 97.5 37 THR B CA 1
ATOM 2835 C C . THR B 1 37 ? 18.609 3.693 2.346 1 97.5 37 THR B C 1
ATOM 2837 O O . THR B 1 37 ? 19.797 3.365 2.277 1 97.5 37 THR B O 1
ATOM 2840 N N . GLY B 1 38 ? 18.141 4.848 1.863 1 97.81 38 GLY B N 1
ATOM 2841 C CA . GLY B 1 38 ? 19.047 5.754 1.174 1 97.81 38 GLY B CA 1
ATOM 2842 C C . GLY B 1 38 ? 19.25 5.395 -0.286 1 97.81 38 GLY B C 1
ATOM 2843 O O . GLY B 1 38 ? 19.953 6.094 -1.008 1 97.81 38 GLY B O 1
ATOM 2844 N N . LEU B 1 39 ? 18.625 4.344 -0.727 1 98.81 39 LEU B N 1
ATOM 2845 C CA . LEU B 1 39 ? 18.75 3.881 -2.105 1 98.81 39 LEU B CA 1
ATOM 2846 C C . LEU B 1 39 ? 18.188 4.918 -3.076 1 98.81 39 LEU B C 1
ATOM 2848 O O . LEU B 1 39 ? 18.766 5.141 -4.148 1 98.81 39 LEU B O 1
ATOM 2852 N N . MET B 1 40 ? 17.047 5.562 -2.721 1 98.88 40 MET B N 1
ATOM 2853 C CA . MET B 1 40 ? 16.453 6.574 -3.58 1 98.88 40 MET B CA 1
ATOM 2854 C C . MET B 1 40 ? 17.391 7.75 -3.789 1 98.88 40 MET B C 1
ATOM 2856 O O . MET B 1 40 ? 17.547 8.242 -4.91 1 98.88 40 MET B O 1
ATOM 2860 N N . ALA B 1 41 ? 18 8.195 -2.732 1 98.56 41 ALA B N 1
ATOM 2861 C CA . ALA B 1 41 ? 18.969 9.297 -2.812 1 98.56 41 ALA B CA 1
ATOM 2862 C C . ALA B 1 41 ? 20.172 8.914 -3.668 1 98.56 41 ALA B C 1
ATOM 2864 O O . ALA B 1 41 ? 20.641 9.711 -4.48 1 98.56 41 ALA B O 1
ATOM 2865 N N . ALA B 1 42 ? 20.688 7.707 -3.445 1 98.75 42 ALA B N 1
ATOM 2866 C CA . ALA B 1 42 ? 21.797 7.215 -4.254 1 98.75 42 ALA B CA 1
ATOM 2867 C C . ALA B 1 42 ? 21.438 7.18 -5.734 1 98.75 42 ALA B C 1
ATOM 2869 O O . ALA B 1 42 ? 22.234 7.551 -6.594 1 98.75 42 ALA B O 1
ATOM 2870 N N . PHE B 1 43 ? 20.219 6.699 -6.039 1 98.88 43 PHE B N 1
ATOM 2871 C CA . PHE B 1 43 ? 19.734 6.641 -7.414 1 98.88 43 PHE B CA 1
ATOM 2872 C C . PHE B 1 43 ? 19.625 8.039 -8.008 1 98.88 43 PHE B C 1
ATOM 2874 O O . PHE B 1 43 ? 19.953 8.25 -9.18 1 98.88 43 PHE B O 1
ATOM 2881 N N . ALA B 1 44 ? 19.219 9.031 -7.223 1 98.38 44 ALA B N 1
ATOM 2882 C CA . ALA B 1 44 ? 18.984 10.398 -7.68 1 98.38 44 ALA B CA 1
ATOM 2883 C C . ALA B 1 44 ? 20.297 11.109 -8 1 98.38 44 ALA B C 1
ATOM 2885 O O . ALA B 1 44 ? 20.297 12.172 -8.633 1 98.38 44 ALA B O 1
ATOM 2886 N N . GLU B 1 45 ? 21.422 10.57 -7.574 1 98.12 45 GLU B N 1
ATOM 2887 C CA . GLU B 1 45 ? 22.719 11.188 -7.84 1 98.12 45 GLU B CA 1
ATOM 2888 C C . GLU B 1 45 ? 23.016 11.227 -9.336 1 98.12 45 GLU B C 1
ATOM 2890 O O . GLU B 1 45 ? 23.781 12.062 -9.797 1 98.12 45 GLU B O 1
ATOM 2895 N N . GLY B 1 46 ? 22.484 10.305 -10.102 1 98.12 46 GLY 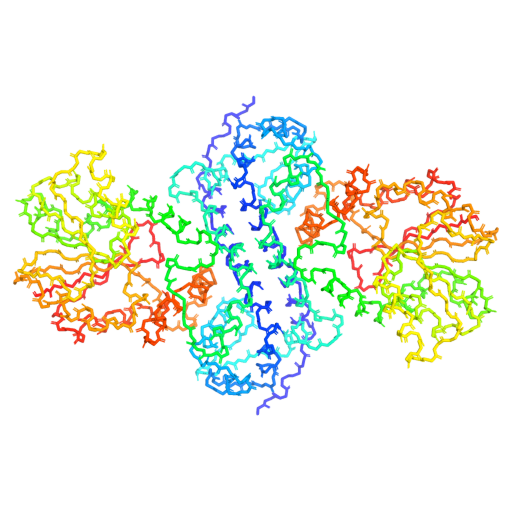B N 1
ATOM 2896 C CA . GLY B 1 46 ? 22.688 10.305 -11.539 1 98.12 46 GLY B CA 1
ATOM 2897 C C . GLY B 1 46 ? 22.328 8.984 -12.188 1 98.12 46 GLY B C 1
ATOM 2898 O O . GLY B 1 46 ? 22.125 7.98 -11.5 1 98.12 46 GLY B O 1
ATOM 2899 N N . PRO B 1 47 ? 22.172 9.023 -13.5 1 98.44 47 PRO B N 1
ATOM 2900 C CA . PRO B 1 47 ? 21.891 7.789 -14.234 1 98.44 47 PRO B CA 1
ATOM 2901 C C . PRO B 1 47 ? 22.953 6.719 -14.047 1 98.44 47 PRO B C 1
ATOM 2903 O O . PRO B 1 47 ? 24.109 7.043 -13.727 1 98.44 47 PRO B O 1
ATOM 2906 N N . GLY B 1 48 ? 22.609 5.441 -14.141 1 98.75 48 GLY B N 1
ATOM 2907 C CA . GLY B 1 48 ? 23.562 4.344 -14.031 1 98.75 48 GLY B CA 1
ATOM 2908 C C . GLY B 1 48 ? 22.922 2.984 -14.266 1 98.75 48 GLY B C 1
ATOM 2909 O O . GLY B 1 48 ? 21.703 2.871 -14.344 1 98.75 48 GLY B O 1
ATOM 2910 N N . THR B 1 49 ? 23.766 1.989 -14.461 1 98.75 49 THR B N 1
ATOM 2911 C CA . THR B 1 49 ? 23.312 0.603 -14.484 1 98.75 49 THR B CA 1
ATOM 2912 C C . THR B 1 49 ? 22.891 0.153 -13.086 1 98.75 49 THR B C 1
ATOM 2914 O O . THR B 1 49 ? 23.125 0.855 -12.102 1 98.75 49 THR B O 1
ATOM 2917 N N . SER B 1 50 ? 22.234 -1.021 -13.055 1 98.56 50 SER B N 1
ATOM 2918 C CA . SER B 1 50 ? 21.859 -1.544 -11.75 1 98.56 50 SER B CA 1
ATOM 2919 C C . SER B 1 50 ? 23.078 -1.751 -10.859 1 98.56 50 SER B C 1
ATOM 2921 O O . SER B 1 50 ? 23.047 -1.487 -9.656 1 98.56 50 SER B O 1
ATOM 2923 N N . SER B 1 51 ? 24.188 -2.156 -11.422 1 98.69 51 SER B N 1
ATOM 2924 C CA . SER B 1 51 ? 25.422 -2.371 -10.68 1 98.69 51 SER B CA 1
ATOM 2925 C C . SER B 1 51 ? 25.969 -1.059 -10.133 1 98.69 51 SER B C 1
ATOM 2927 O O . SER B 1 51 ? 26.391 -0.99 -8.977 1 98.69 51 SER B O 1
ATOM 2929 N N . GLU B 1 52 ? 25.969 -0.014 -10.922 1 98.81 52 GLU B N 1
ATOM 2930 C CA . GLU B 1 52 ? 26.5 1.284 -10.5 1 98.81 52 GLU B CA 1
ATOM 2931 C C . GLU B 1 52 ? 25.656 1.882 -9.375 1 98.81 52 GLU B C 1
ATOM 2933 O O . GLU B 1 52 ? 26.188 2.428 -8.414 1 98.81 52 GLU B O 1
ATOM 2938 N N . ILE B 1 53 ? 24.391 1.762 -9.555 1 98.88 53 ILE B N 1
ATOM 2939 C CA . ILE B 1 53 ? 23.484 2.322 -8.562 1 98.88 53 ILE B CA 1
ATOM 2940 C C . ILE B 1 53 ? 23.578 1.528 -7.262 1 98.88 53 ILE B C 1
ATOM 2942 O O . ILE B 1 53 ? 23.562 2.105 -6.172 1 98.88 53 ILE B O 1
ATOM 2946 N N . ALA B 1 54 ? 23.703 0.194 -7.352 1 98.81 54 ALA B N 1
ATOM 2947 C CA . ALA B 1 54 ? 23.906 -0.646 -6.176 1 98.81 54 ALA B CA 1
ATOM 2948 C C . ALA B 1 54 ? 25.203 -0.269 -5.445 1 98.81 54 ALA B C 1
ATOM 2950 O O . ALA B 1 54 ? 25.219 -0.198 -4.215 1 98.81 54 ALA B O 1
ATOM 2951 N N . GLU B 1 55 ? 26.188 -0.012 -6.18 1 98.62 55 GLU B N 1
ATOM 2952 C CA . GLU B 1 55 ? 27.469 0.383 -5.602 1 98.62 55 GLU B CA 1
ATOM 2953 C C . GLU B 1 55 ? 27.359 1.722 -4.875 1 98.62 55 GLU B C 1
ATOM 2955 O O . GLU B 1 55 ? 27.859 1.871 -3.758 1 98.62 55 GLU B O 1
ATOM 2960 N N . ARG B 1 56 ? 26.688 2.738 -5.504 1 98.44 56 ARG B N 1
ATOM 2961 C CA . ARG B 1 56 ? 26.469 4.035 -4.875 1 98.44 56 ARG B CA 1
ATOM 2962 C C . ARG B 1 56 ? 25.75 3.881 -3.535 1 98.44 56 ARG B C 1
ATOM 2964 O O . ARG B 1 56 ? 26.062 4.594 -2.578 1 98.44 56 ARG B O 1
ATOM 2971 N N . ALA B 1 57 ? 24.844 2.906 -3.504 1 98.56 57 ALA B N 1
ATOM 2972 C CA . ALA B 1 57 ? 24 2.744 -2.33 1 98.56 57 ALA B CA 1
ATOM 2973 C C . ALA B 1 57 ? 24.625 1.795 -1.317 1 98.56 57 ALA B C 1
ATOM 2975 O O . ALA B 1 57 ? 24.188 1.718 -0.169 1 98.56 57 ALA B O 1
ATOM 2976 N N . GLY B 1 58 ? 25.688 1.103 -1.704 1 98.5 58 GLY B N 1
ATOM 2977 C CA . GLY B 1 58 ? 26.266 0.074 -0.849 1 98.5 58 GLY B CA 1
ATOM 2978 C C . GLY B 1 58 ? 25.328 -1.099 -0.622 1 98.5 58 GLY B C 1
ATOM 2979 O O . GLY B 1 58 ? 25.203 -1.592 0.501 1 98.5 58 GLY B O 1
ATOM 2980 N N . MET B 1 59 ? 24.672 -1.546 -1.67 1 98.69 59 MET B N 1
ATOM 2981 C CA . MET B 1 59 ? 23.656 -2.582 -1.533 1 98.69 59 MET B CA 1
ATOM 2982 C C . MET B 1 59 ? 23.859 -3.693 -2.555 1 98.69 59 MET B C 1
ATOM 2984 O O . MET B 1 59 ? 24.703 -3.57 -3.445 1 98.69 59 MET B O 1
ATOM 2988 N N . HIS B 1 60 ? 23.172 -4.785 -2.398 1 98.31 60 HIS B N 1
ATOM 2989 C CA . HIS B 1 60 ? 23.312 -5.949 -3.266 1 98.31 60 HIS B CA 1
ATOM 2990 C C . HIS B 1 60 ? 22.609 -5.727 -4.598 1 98.31 60 HIS B C 1
ATOM 2992 O O . HIS B 1 60 ? 21.406 -5.465 -4.633 1 98.31 60 HIS B O 1
ATOM 2998 N N . GLU B 1 61 ? 23.281 -5.941 -5.645 1 98.5 61 GLU B N 1
ATOM 2999 C CA . GLU B 1 61 ? 22.859 -5.551 -6.98 1 98.5 61 GLU B CA 1
ATOM 3000 C C . GLU B 1 61 ? 21.562 -6.27 -7.375 1 98.5 61 GLU B C 1
ATOM 3002 O O . GLU B 1 61 ? 20.688 -5.68 -8.016 1 98.5 61 GLU B O 1
ATOM 3007 N N . ARG B 1 62 ? 21.359 -7.449 -7.043 1 97.88 62 ARG B N 1
ATOM 3008 C CA . ARG B 1 62 ? 20.219 -8.211 -7.523 1 97.88 62 ARG B CA 1
ATOM 3009 C C . ARG B 1 62 ? 18.906 -7.641 -6.973 1 97.88 62 ARG B C 1
ATOM 3011 O O . ARG B 1 62 ? 17.906 -7.602 -7.672 1 97.88 62 ARG B O 1
ATOM 3018 N N . TYR B 1 63 ? 18.953 -7.285 -5.699 1 98.38 63 TYR B N 1
ATOM 3019 C CA . TYR B 1 63 ? 17.781 -6.652 -5.113 1 98.38 63 TYR B CA 1
ATOM 3020 C C . TYR B 1 63 ? 17.562 -5.266 -5.703 1 98.38 63 TYR B C 1
ATOM 3022 O O . TYR B 1 63 ? 16.422 -4.895 -6.027 1 98.38 63 TYR B O 1
ATOM 3030 N N . VAL B 1 64 ? 18.641 -4.523 -5.898 1 98.75 64 VAL B N 1
ATOM 3031 C CA . VAL B 1 64 ? 18.547 -3.18 -6.457 1 98.75 64 VAL B CA 1
ATOM 3032 C C . VAL B 1 64 ? 17.984 -3.244 -7.875 1 98.75 64 VAL B C 1
ATOM 3034 O O . VAL B 1 64 ? 17.141 -2.428 -8.25 1 98.75 64 VAL B O 1
ATOM 3037 N N . ARG B 1 65 ? 18.391 -4.199 -8.633 1 98.56 65 ARG B N 1
ATOM 3038 C CA . ARG B 1 65 ? 17.922 -4.352 -10 1 98.56 65 ARG B CA 1
ATOM 3039 C C . ARG B 1 65 ? 16.406 -4.57 -10.039 1 98.56 65 ARG B C 1
ATOM 3041 O O . ARG B 1 65 ? 15.711 -3.996 -10.875 1 98.56 65 ARG B O 1
ATOM 3048 N N . GLU B 1 66 ? 15.93 -5.473 -9.18 1 98.62 66 GLU B N 1
ATOM 3049 C CA . GLU B 1 66 ? 14.492 -5.719 -9.117 1 98.62 66 GLU B CA 1
ATOM 3050 C C . GLU B 1 66 ? 13.727 -4.445 -8.758 1 98.62 66 GLU B C 1
ATOM 3052 O O . GLU B 1 66 ? 12.672 -4.164 -9.328 1 98.62 66 GLU B O 1
ATOM 3057 N N . TRP B 1 67 ? 14.273 -3.672 -7.777 1 98.81 67 TRP B N 1
ATOM 3058 C CA . TRP B 1 67 ? 13.695 -2.404 -7.348 1 98.81 67 TRP B CA 1
ATOM 3059 C C . TRP B 1 67 ? 13.648 -1.405 -8.5 1 98.81 67 TRP B C 1
ATOM 3061 O O . TRP B 1 67 ? 12.633 -0.748 -8.719 1 98.81 67 TRP B O 1
ATOM 3071 N N . LEU B 1 68 ? 14.688 -1.31 -9.266 1 98.94 68 LEU B N 1
ATOM 3072 C CA . LEU B 1 68 ? 14.766 -0.41 -10.414 1 98.94 68 LEU B CA 1
ATOM 3073 C C . LEU B 1 68 ? 13.742 -0.802 -11.477 1 98.94 68 LEU B C 1
ATOM 3075 O O . LEU B 1 68 ? 13.102 0.064 -12.078 1 98.94 68 LEU B O 1
ATOM 3079 N N . HIS B 1 69 ? 13.586 -2.109 -11.734 1 98.75 69 HIS B N 1
ATOM 3080 C CA . HIS B 1 69 ? 12.594 -2.576 -12.688 1 98.75 69 HIS B CA 1
ATOM 3081 C C . HIS B 1 69 ? 11.188 -2.162 -12.266 1 98.75 69 HIS B C 1
ATOM 3083 O O . HIS B 1 69 ? 10.391 -1.712 -13.094 1 98.75 69 HIS B O 1
ATOM 3089 N N . ALA B 1 70 ? 10.922 -2.303 -11 1 98.75 70 ALA B N 1
ATOM 3090 C CA . ALA B 1 70 ? 9.617 -1.913 -10.484 1 98.75 70 ALA B CA 1
ATOM 3091 C C . ALA B 1 70 ? 9.352 -0.427 -10.711 1 98.75 70 ALA B C 1
ATOM 3093 O O . ALA B 1 70 ? 8.25 -0.04 -11.109 1 98.75 70 ALA B O 1
ATOM 3094 N N . LEU B 1 71 ? 10.375 0.426 -10.461 1 98.81 71 LEU B N 1
ATOM 3095 C CA . LEU B 1 71 ? 10.211 1.863 -10.641 1 98.81 71 LEU B CA 1
ATOM 3096 C C . LEU B 1 71 ? 9.969 2.199 -12.109 1 98.81 71 LEU B C 1
ATOM 3098 O O . LEU B 1 71 ? 9.188 3.096 -12.43 1 98.81 71 LEU B O 1
ATOM 3102 N N . VAL B 1 72 ? 10.609 1.471 -13.016 1 98.81 72 VAL B N 1
ATOM 3103 C CA . VAL B 1 72 ? 10.484 1.756 -14.445 1 98.81 72 VAL B CA 1
ATOM 3104 C C . VAL B 1 72 ? 9.094 1.361 -14.93 1 98.81 72 VAL B C 1
ATOM 3106 O O . VAL B 1 72 ? 8.406 2.158 -15.578 1 98.81 72 VAL B O 1
ATOM 3109 N N . VAL B 1 73 ? 8.664 0.164 -14.578 1 98.31 73 VAL B N 1
ATOM 3110 C CA . VAL B 1 73 ? 7.367 -0.275 -15.07 1 98.31 73 VAL B CA 1
ATOM 3111 C C . VAL B 1 73 ? 6.258 0.529 -14.398 1 98.31 73 VAL B C 1
ATOM 3113 O O . VAL B 1 73 ? 5.125 0.572 -14.883 1 98.31 73 VAL B O 1
ATOM 3116 N N . GLY B 1 74 ? 6.57 1.126 -13.258 1 98.19 74 GLY B N 1
ATOM 3117 C CA . GLY B 1 74 ? 5.629 1.996 -12.57 1 98.19 74 GLY B CA 1
ATOM 3118 C C . GLY B 1 74 ? 5.695 3.438 -13.039 1 98.19 74 GLY B C 1
ATOM 3119 O O . GLY B 1 74 ? 5.035 4.309 -12.477 1 98.19 74 GLY B O 1
ATOM 3120 N N . SER B 1 75 ? 6.516 3.768 -13.977 1 98.06 75 SER B N 1
ATOM 3121 C CA . SER B 1 75 ? 6.676 5.086 -14.578 1 98.06 75 SER B CA 1
ATOM 3122 C C . SER B 1 75 ? 7.25 6.086 -13.578 1 98.06 75 SER B C 1
ATOM 3124 O O . SER B 1 75 ? 6.914 7.27 -13.617 1 98.06 75 SER B O 1
ATOM 3126 N N . VAL B 1 76 ? 8.023 5.625 -12.648 1 98.69 76 VAL B N 1
ATOM 3127 C CA . VAL B 1 76 ? 8.711 6.48 -11.688 1 98.69 76 VAL B CA 1
ATOM 3128 C C . VAL B 1 76 ? 10.109 6.824 -12.211 1 98.69 76 VAL B C 1
ATOM 3130 O O . VAL B 1 76 ? 10.586 7.941 -12.031 1 98.69 76 VAL B O 1
ATOM 3133 N N . ALA B 1 77 ? 10.719 5.891 -12.844 1 98.75 77 ALA B N 1
ATOM 3134 C CA . ALA B 1 77 ? 12.047 6.027 -13.438 1 98.75 77 ALA B CA 1
ATOM 3135 C C . ALA B 1 77 ? 12.031 5.656 -14.914 1 98.75 77 ALA B C 1
ATOM 3137 O O . ALA B 1 77 ? 11.008 5.199 -15.438 1 98.75 77 ALA B O 1
ATOM 3138 N N . GLU B 1 78 ? 13.078 5.922 -15.516 1 98.38 78 GLU B N 1
ATOM 3139 C CA . GLU B 1 78 ? 13.25 5.605 -16.938 1 98.38 78 GLU B CA 1
ATOM 3140 C C . GLU B 1 78 ? 14.406 4.633 -17.141 1 98.38 78 GLU B C 1
ATOM 3142 O O . GLU B 1 78 ? 15.266 4.488 -16.281 1 98.38 78 GLU B O 1
ATOM 3147 N N . HIS B 1 79 ? 14.289 3.936 -18.234 1 98.5 79 HIS B N 1
ATOM 3148 C CA . HIS B 1 79 ? 15.32 2.969 -18.594 1 98.5 79 HIS B CA 1
ATOM 3149 C C . HIS B 1 79 ? 15.609 3.016 -20.094 1 98.5 79 HIS B C 1
ATOM 3151 O O . HIS B 1 79 ? 14.688 3.082 -20.906 1 98.5 79 HIS B O 1
ATOM 3157 N N . ASP B 1 80 ? 16.859 3.113 -20.438 1 96.62 80 ASP B N 1
ATOM 3158 C CA . ASP B 1 80 ? 17.328 3.076 -21.828 1 96.62 80 ASP B CA 1
ATOM 3159 C C . ASP B 1 80 ? 18.656 2.322 -21.938 1 96.62 80 ASP B C 1
ATOM 3161 O O . ASP B 1 80 ? 19.672 2.775 -21.422 1 96.62 80 ASP B O 1
ATOM 3165 N N . ASP B 1 81 ? 18.625 1.178 -22.656 1 94.38 81 ASP B N 1
ATOM 3166 C CA . ASP B 1 81 ? 19.797 0.387 -22.984 1 94.38 81 ASP B CA 1
ATOM 3167 C C . ASP B 1 81 ? 20.609 0.078 -21.719 1 94.38 81 ASP B C 1
ATOM 3169 O O . ASP B 1 81 ? 21.812 0.374 -21.656 1 94.38 81 ASP B O 1
ATOM 3173 N N . GLY B 1 82 ? 19.953 -0.352 -20.75 1 96.38 82 GLY B N 1
ATOM 3174 C CA . GLY B 1 82 ? 20.609 -0.829 -19.547 1 96.38 82 GLY B CA 1
ATOM 3175 C C . GLY B 1 82 ? 20.859 0.267 -18.531 1 96.38 82 GLY B C 1
ATOM 3176 O O . GLY B 1 82 ? 21.328 -0.005 -17.406 1 96.38 82 GLY B O 1
ATOM 3177 N N . VAL B 1 83 ? 20.547 1.494 -18.859 1 98.56 83 VAL B N 1
ATOM 3178 C CA . VAL B 1 83 ? 20.797 2.619 -17.969 1 98.56 83 VAL B CA 1
ATOM 3179 C C . VAL B 1 83 ? 19.469 3.111 -17.375 1 98.56 83 VAL B C 1
ATOM 3181 O O . VAL B 1 83 ? 18.516 3.377 -18.109 1 98.56 83 VAL B O 1
ATOM 3184 N N . PHE B 1 84 ? 19.5 3.178 -16.062 1 98.81 84 PHE B N 1
ATOM 3185 C CA . PHE B 1 84 ? 18.344 3.689 -15.344 1 98.81 84 PHE B CA 1
ATOM 3186 C C . PHE B 1 84 ? 18.531 5.16 -14.992 1 98.81 84 PHE B C 1
ATOM 3188 O O . PHE B 1 84 ? 19.625 5.582 -14.625 1 98.81 84 PHE B O 1
ATOM 3195 N N . THR B 1 85 ? 17.422 5.953 -15.102 1 98.69 85 THR B N 1
ATOM 3196 C CA . THR B 1 85 ? 17.453 7.379 -14.797 1 98.69 85 THR B CA 1
ATOM 3197 C C . THR B 1 85 ? 16.25 7.781 -13.953 1 98.69 85 THR B C 1
ATOM 3199 O O . THR B 1 85 ? 15.117 7.418 -14.273 1 98.69 85 THR B O 1
ATOM 3202 N N . LEU B 1 86 ? 16.516 8.438 -12.867 1 98.62 86 LEU B N 1
ATOM 3203 C CA . LEU B 1 86 ? 15.461 9.156 -12.148 1 98.62 86 LEU B CA 1
ATOM 3204 C C . LEU B 1 86 ? 15.375 10.602 -12.625 1 98.62 86 LEU B C 1
ATOM 3206 O O . LEU B 1 86 ? 16.25 11.414 -12.32 1 98.62 86 LEU B O 1
ATOM 3210 N N . PRO B 1 87 ? 14.344 10.898 -13.391 1 98.19 87 PRO B N 1
ATOM 3211 C CA . PRO B 1 87 ? 14.25 12.281 -13.867 1 98.19 87 PRO B CA 1
ATOM 3212 C C . PRO B 1 87 ? 14.273 13.297 -12.727 1 98.19 87 PRO B C 1
ATOM 3214 O O . PRO B 1 87 ? 13.688 13.062 -11.664 1 98.19 87 PRO B O 1
ATOM 3217 N N . PRO B 1 88 ? 14.961 14.43 -12.93 1 97.44 88 PRO B N 1
ATOM 3218 C CA . PRO B 1 88 ? 14.984 15.453 -11.883 1 97.44 88 PRO B CA 1
ATOM 3219 C C . PRO B 1 88 ? 13.586 15.891 -11.445 1 97.44 88 PRO B C 1
ATOM 3221 O O . PRO B 1 88 ? 13.367 16.219 -10.273 1 97.44 88 PRO B O 1
ATOM 3224 N N . GLU B 1 89 ? 12.633 15.898 -12.406 1 97.88 89 GLU B N 1
ATOM 3225 C CA . GLU B 1 89 ? 11.25 16.266 -12.133 1 97.88 89 GLU B CA 1
ATOM 3226 C C . GLU B 1 89 ? 10.594 15.273 -11.172 1 97.88 89 GLU B C 1
ATOM 3228 O O . GLU B 1 89 ? 9.625 15.609 -10.492 1 97.88 89 GLU B O 1
ATOM 3233 N N . HIS B 1 90 ? 11.125 14.047 -11.148 1 98.62 90 HIS B N 1
ATOM 3234 C CA . HIS B 1 90 ? 10.633 13.039 -10.219 1 98.62 90 HIS B CA 1
ATOM 3235 C C . HIS B 1 90 ? 11.438 13.055 -8.922 1 98.62 90 HIS B C 1
ATOM 3237 O O . HIS B 1 90 ? 10.867 12.945 -7.832 1 98.62 90 HIS B O 1
ATOM 3243 N N . ALA B 1 91 ? 12.719 13.258 -9.031 1 98.44 91 ALA B N 1
ATOM 3244 C CA . ALA B 1 91 ? 13.641 13.188 -7.898 1 98.44 91 ALA B CA 1
ATOM 3245 C C . ALA B 1 91 ? 13.273 14.219 -6.832 1 98.44 91 ALA B C 1
ATOM 3247 O O . ALA B 1 91 ? 13.414 13.953 -5.633 1 98.44 91 ALA B O 1
ATOM 3248 N N . ILE B 1 92 ? 12.797 15.352 -7.195 1 97.25 92 ILE B N 1
ATOM 3249 C CA . ILE B 1 92 ? 12.523 16.438 -6.266 1 97.25 92 ILE B CA 1
ATOM 3250 C C . ILE B 1 92 ? 11.391 16.047 -5.324 1 97.25 92 ILE B C 1
ATOM 3252 O O . ILE B 1 92 ? 11.32 16.516 -4.191 1 97.25 92 ILE B O 1
ATOM 3256 N N . SER B 1 93 ? 10.531 15.125 -5.746 1 98 93 SER B N 1
ATOM 3257 C CA . SER B 1 93 ? 9.406 14.68 -4.938 1 98 93 SER B CA 1
ATOM 3258 C C . SER B 1 93 ? 9.773 13.445 -4.109 1 98 93 SER B C 1
ATOM 3260 O O . SER B 1 93 ? 8.969 12.969 -3.312 1 98 93 SER B O 1
ATOM 3262 N N . LEU B 1 94 ? 11.031 12.914 -4.305 1 98.62 94 LEU B N 1
ATOM 3263 C CA . LEU B 1 94 ? 11.352 11.617 -3.711 1 98.62 94 LEU B CA 1
ATOM 3264 C C . LEU B 1 94 ? 12.625 11.703 -2.877 1 98.62 94 LEU B C 1
ATOM 3266 O O . LEU B 1 94 ? 13.023 10.734 -2.232 1 98.62 94 LEU B O 1
ATOM 3270 N N . THR B 1 95 ? 13.273 12.789 -2.971 1 97.69 95 THR B N 1
ATOM 3271 C CA . THR B 1 95 ? 14.531 12.953 -2.248 1 97.69 95 THR B CA 1
ATOM 3272 C C . THR B 1 95 ? 14.648 14.359 -1.678 1 97.69 95 THR B C 1
ATOM 3274 O O . THR B 1 95 ? 13.867 15.242 -2.029 1 97.69 95 THR B O 1
ATOM 3277 N N . GLY B 1 96 ? 15.562 14.484 -0.708 1 94.75 96 GLY B N 1
ATOM 3278 C CA . GLY B 1 96 ? 15.836 15.789 -0.124 1 94.75 96 GLY B CA 1
ATOM 3279 C C . GLY B 1 96 ? 14.945 16.109 1.065 1 94.75 96 GLY B C 1
ATOM 3280 O O . GLY B 1 96 ? 14.156 15.266 1.496 1 94.75 96 GLY B O 1
ATOM 3281 N N . ASP B 1 97 ? 15.023 17.312 1.594 1 90.75 97 ASP B N 1
ATOM 3282 C CA . ASP B 1 97 ? 14.344 17.688 2.834 1 90.75 97 ASP B CA 1
ATOM 3283 C C . ASP B 1 97 ? 13.258 18.719 2.58 1 90.75 97 ASP B C 1
ATOM 3285 O O . ASP B 1 97 ? 12.617 19.203 3.518 1 90.75 97 ASP B O 1
ATOM 3289 N N . SER B 1 98 ? 13.031 19 1.358 1 91.06 98 SER B N 1
ATOM 3290 C CA . SER B 1 98 ? 12.023 20 1.038 1 91.06 98 SER B CA 1
ATOM 3291 C C . SER B 1 98 ? 10.617 19.438 1.194 1 91.06 98 SER B C 1
ATOM 3293 O O . SER B 1 98 ? 10.438 18.234 1.311 1 91.06 98 SER B O 1
ATOM 3295 N N . PHE B 1 99 ? 9.641 20.375 1.228 1 91.81 99 PHE B N 1
ATOM 3296 C CA . PHE B 1 99 ? 8.234 20 1.362 1 91.81 99 PHE B CA 1
ATOM 3297 C C . PHE B 1 99 ? 7.766 19.219 0.146 1 91.81 99 PHE B C 1
ATOM 3299 O O . PHE B 1 99 ? 6.723 18.562 0.189 1 91.81 99 PHE B O 1
ATOM 3306 N N . LEU B 1 100 ? 8.531 19.219 -0.917 1 94.19 100 LEU B N 1
ATOM 3307 C CA . LEU B 1 100 ? 8.148 18.516 -2.133 1 94.19 100 LEU B CA 1
ATOM 3308 C C . LEU B 1 100 ? 8.375 17.016 -1.981 1 94.19 100 LEU B C 1
ATOM 3310 O O . LEU B 1 100 ? 7.805 16.219 -2.725 1 94.19 100 LEU B O 1
ATOM 3314 N N . ASN B 1 101 ? 9.305 16.625 -1.067 1 96.69 101 ASN B N 1
ATOM 3315 C CA . ASN B 1 101 ? 9.555 15.211 -0.807 1 96.69 101 ASN B CA 1
ATOM 3316 C C . ASN B 1 101 ? 8.406 14.578 -0.023 1 96.69 101 ASN B C 1
ATOM 3318 O O . ASN B 1 101 ? 8.234 14.852 1.165 1 96.69 101 ASN B O 1
ATOM 3322 N N . THR B 1 102 ? 7.699 13.648 -0.638 1 96.25 102 THR B N 1
ATOM 3323 C CA . THR B 1 102 ? 6.484 13.102 -0.037 1 96.25 102 THR B CA 1
ATOM 3324 C C . THR B 1 102 ? 6.699 11.656 0.385 1 96.25 102 THR B C 1
ATOM 3326 O O . THR B 1 102 ? 5.734 10.906 0.563 1 96.25 102 THR B O 1
ATOM 3329 N N . THR B 1 103 ? 7.93 11.203 0.521 1 97.62 103 THR B N 1
ATOM 3330 C CA . THR B 1 103 ? 8.203 9.805 0.822 1 97.62 103 THR B CA 1
ATOM 3331 C C . THR B 1 103 ? 7.727 9.445 2.227 1 97.62 103 THR B C 1
ATOM 3333 O O . THR B 1 103 ? 7.535 8.273 2.545 1 97.62 103 THR B O 1
ATOM 3336 N N . ALA B 1 104 ? 7.527 10.438 3.068 1 96.94 104 ALA B N 1
ATOM 3337 C CA . ALA B 1 104 ? 6.957 10.18 4.391 1 96.94 104 ALA B CA 1
ATOM 3338 C C . ALA B 1 104 ? 5.551 9.602 4.277 1 96.94 104 ALA B C 1
ATOM 3340 O O . ALA B 1 104 ? 5.145 8.773 5.094 1 96.94 104 ALA B O 1
ATOM 3341 N N . ILE B 1 105 ? 4.801 10.07 3.293 1 97.5 105 ILE B N 1
ATOM 3342 C CA . ILE B 1 105 ? 3.453 9.547 3.096 1 97.5 105 ILE B CA 1
ATOM 3343 C C . ILE B 1 105 ? 3.521 8.086 2.66 1 97.5 105 ILE B C 1
ATOM 3345 O O . ILE B 1 105 ? 2.73 7.258 3.121 1 97.5 105 ILE B O 1
ATOM 3349 N N . ALA B 1 106 ? 4.445 7.766 1.776 1 98.12 106 ALA B N 1
ATOM 3350 C CA . ALA B 1 106 ? 4.652 6.371 1.386 1 98.12 106 ALA B CA 1
ATOM 3351 C C . ALA B 1 106 ? 4.953 5.5 2.602 1 98.12 106 ALA B C 1
ATOM 3353 O O . ALA B 1 106 ? 4.406 4.402 2.738 1 98.12 106 ALA B O 1
ATOM 3354 N N . ALA B 1 107 ? 5.812 5.996 3.432 1 97.56 107 ALA B N 1
ATOM 3355 C CA . ALA B 1 107 ? 6.203 5.262 4.633 1 97.56 107 ALA B CA 1
ATOM 3356 C C . ALA B 1 107 ? 5.012 5.062 5.566 1 97.56 107 ALA B C 1
ATOM 3358 O O . ALA B 1 107 ? 4.883 4.016 6.203 1 97.56 107 ALA B O 1
ATOM 3359 N N . MET B 1 108 ? 4.176 6.047 5.66 1 97.25 108 MET B N 1
ATOM 3360 C CA . MET B 1 108 ? 2.992 5.93 6.508 1 97.25 108 MET B CA 1
ATOM 3361 C C . MET B 1 108 ? 2.021 4.898 5.941 1 97.25 108 MET B C 1
ATOM 3363 O O . MET B 1 108 ? 1.419 4.129 6.691 1 97.25 108 MET B O 1
ATOM 3367 N N . ALA B 1 109 ? 1.867 4.918 4.617 1 97.75 109 ALA B N 1
ATOM 3368 C CA . ALA B 1 109 ? 1.021 3.906 3.99 1 97.75 109 ALA B CA 1
ATOM 3369 C C . ALA B 1 109 ? 1.545 2.5 4.273 1 97.75 109 ALA B C 1
ATOM 3371 O O . ALA B 1 109 ? 0.769 1.591 4.574 1 97.75 109 ALA B O 1
ATOM 3372 N N . ALA B 1 110 ? 2.846 2.311 4.188 1 96.88 110 ALA B N 1
ATOM 3373 C CA . ALA B 1 110 ? 3.471 1.025 4.488 1 96.88 110 ALA B CA 1
ATOM 3374 C C . ALA B 1 110 ? 3.236 0.628 5.945 1 96.88 110 ALA B C 1
ATOM 3376 O O . ALA B 1 110 ? 2.885 -0.519 6.23 1 96.88 110 ALA B O 1
ATOM 3377 N N . ALA B 1 111 ? 3.385 1.555 6.832 1 96.25 111 ALA B N 1
ATOM 3378 C CA . ALA B 1 111 ? 3.191 1.294 8.258 1 96.25 111 ALA B CA 1
ATOM 3379 C C . ALA B 1 111 ? 1.75 0.887 8.547 1 96.25 111 ALA B C 1
ATOM 3381 O O . ALA B 1 111 ? 1.502 0.01 9.383 1 96.25 111 ALA B O 1
ATOM 3382 N N . ALA B 1 112 ? 0.852 1.586 7.906 1 96.44 112 ALA B N 1
ATOM 3383 C CA . ALA B 1 112 ? -0.565 1.256 8.031 1 96.44 112 ALA B CA 1
ATOM 3384 C C . ALA B 1 112 ? -0.83 -0.192 7.633 1 96.44 112 ALA B C 1
ATOM 3386 O O . ALA B 1 112 ? -1.576 -0.904 8.312 1 96.44 112 ALA B O 1
ATOM 3387 N N . GLY B 1 113 ? -0.221 -0.624 6.57 1 95.44 113 GLY B N 1
ATOM 3388 C CA . GLY B 1 113 ? -0.378 -1.999 6.125 1 95.44 113 GLY B CA 1
ATOM 3389 C C . GLY B 1 113 ? 0.11 -3.014 7.141 1 95.44 113 GLY B C 1
ATOM 3390 O O . GLY B 1 113 ? -0.466 -4.098 7.27 1 95.44 113 GLY B O 1
ATOM 3391 N N . GLY B 1 114 ? 1.118 -2.725 7.848 1 94.19 114 GLY B N 1
ATOM 3392 C CA . GLY B 1 114 ? 1.706 -3.611 8.836 1 94.19 114 GLY B CA 1
ATOM 3393 C C . GLY B 1 114 ? 0.894 -3.699 10.117 1 94.19 114 GLY B C 1
ATOM 3394 O O . GLY B 1 114 ? 1.198 -4.508 11 1 94.19 114 GLY B O 1
ATOM 3395 N N . ASN B 1 115 ? -0.21 -2.936 10.211 1 94.69 115 ASN B N 1
ATOM 3396 C CA . ASN B 1 115 ? -0.95 -2.867 11.469 1 94.69 115 ASN B CA 1
ATOM 3397 C C . ASN B 1 115 ? -2.412 -3.26 11.273 1 94.69 115 ASN B C 1
ATOM 3399 O O . ASN B 1 115 ? -3.293 -2.748 11.969 1 94.69 115 ASN B O 1
ATOM 3403 N N . LEU B 1 116 ? -2.734 -4.125 10.414 1 95.75 116 LEU B N 1
ATOM 3404 C CA . LEU B 1 116 ? -4.117 -4.504 10.148 1 95.75 116 LEU B CA 1
ATOM 3405 C C . LEU B 1 116 ? -4.734 -5.207 11.352 1 95.75 116 LEU B C 1
ATOM 3407 O O . LEU B 1 116 ? -5.934 -5.082 11.602 1 95.75 116 LEU B O 1
ATOM 3411 N N . ASP B 1 117 ? -3.928 -5.953 12.148 1 95 117 ASP B N 1
ATOM 3412 C CA . ASP B 1 117 ? -4.453 -6.598 13.344 1 95 117 ASP B CA 1
ATOM 3413 C C . ASP B 1 117 ? -4.891 -5.559 14.375 1 95 117 ASP B C 1
ATOM 3415 O O . ASP B 1 117 ? -5.934 -5.711 15.016 1 95 117 ASP B O 1
ATOM 3419 N N . GLY B 1 118 ? -4.004 -4.547 14.547 1 95.94 118 GLY B N 1
ATOM 3420 C CA . GLY B 1 118 ? -4.391 -3.467 15.445 1 95.94 118 GLY B CA 1
ATOM 3421 C C . GLY B 1 118 ? -5.664 -2.764 15.016 1 95.94 118 GLY B C 1
ATOM 3422 O O . GLY B 1 118 ? -6.52 -2.455 15.852 1 95.94 118 GLY B O 1
ATOM 3423 N N . MET B 1 119 ? -5.855 -2.598 13.766 1 97.06 119 MET B N 1
ATOM 3424 C CA . MET B 1 119 ? -7.055 -1.946 13.25 1 97.06 119 MET B CA 1
ATOM 3425 C C . MET B 1 119 ? -8.273 -2.842 13.422 1 97.06 119 MET B C 1
ATOM 3427 O O . MET B 1 119 ? -9.359 -2.361 13.75 1 97.06 119 MET B O 1
ATOM 3431 N N . ALA B 1 120 ? -8.055 -4.129 13.117 1 97.94 120 ALA B N 1
ATOM 3432 C CA . ALA B 1 120 ? -9.156 -5.059 13.336 1 97.94 120 ALA B CA 1
ATOM 3433 C C . ALA B 1 120 ? -9.664 -4.988 14.773 1 97.94 120 ALA B C 1
ATOM 3435 O O . ALA B 1 120 ? -10.875 -5.004 15.008 1 97.94 120 ALA B O 1
ATOM 3436 N N . HIS B 1 121 ? -8.766 -4.945 15.68 1 97.81 121 HIS B N 1
ATOM 3437 C CA . HIS B 1 121 ? -9.117 -4.809 17.078 1 97.81 121 HIS B CA 1
ATOM 3438 C C . HIS B 1 121 ? -9.898 -3.521 17.328 1 97.81 121 HIS B C 1
ATOM 3440 O O . HIS B 1 121 ? -10.922 -3.533 18.016 1 97.81 121 HIS B O 1
ATOM 3446 N N . ALA B 1 122 ? -9.414 -2.434 16.797 1 97.69 122 ALA B N 1
ATOM 3447 C CA . ALA B 1 122 ? -10.078 -1.144 16.953 1 97.69 122 ALA B CA 1
ATOM 3448 C C . ALA B 1 122 ? -11.492 -1.182 16.375 1 97.69 122 ALA B C 1
ATOM 3450 O O . ALA B 1 122 ? -12.438 -0.678 16.984 1 97.69 122 ALA B O 1
ATOM 3451 N N . PHE B 1 123 ? -11.672 -1.779 15.188 1 98.44 123 PHE B N 1
ATOM 3452 C CA . PHE B 1 123 ? -12.969 -1.874 14.523 1 98.44 123 PHE B CA 1
ATOM 3453 C C . PHE B 1 123 ? -13.945 -2.699 15.352 1 98.44 123 PHE B C 1
ATOM 3455 O O . PHE B 1 123 ? -15.148 -2.418 15.375 1 98.44 123 PHE B O 1
ATOM 3462 N N . THR B 1 124 ? -13.469 -3.676 15.984 1 98.06 124 THR B N 1
ATOM 3463 C CA . THR B 1 124 ? -14.312 -4.582 16.75 1 98.06 124 THR B CA 1
ATOM 3464 C C . THR B 1 124 ? -14.672 -3.967 18.109 1 98.06 124 THR B C 1
ATOM 3466 O O . THR B 1 124 ? -15.828 -4.047 18.531 1 98.06 124 THR B O 1
ATOM 3469 N N . THR B 1 125 ? -13.75 -3.275 18.797 1 97.31 125 THR B N 1
ATOM 3470 C CA . THR B 1 125 ? -13.938 -2.852 20.188 1 97.31 125 THR B CA 1
ATOM 3471 C C . THR B 1 125 ? -14.359 -1.386 20.25 1 97.31 125 THR B C 1
ATOM 3473 O O . THR B 1 125 ? -14.938 -0.942 21.25 1 97.31 125 THR B O 1
ATOM 3476 N N . GLY B 1 126 ? -13.914 -0.657 19.266 1 97.31 126 GLY B N 1
ATOM 3477 C CA . GLY B 1 126 ? -14.133 0.78 19.312 1 97.31 126 GLY B CA 1
ATOM 3478 C C . GLY B 1 126 ? -13.016 1.535 20.016 1 97.31 126 GLY B C 1
ATOM 3479 O O . GLY B 1 126 ? -13.039 2.766 20.062 1 97.31 126 GLY B O 1
ATOM 3480 N N . GLU B 1 127 ? -12.039 0.865 20.422 1 96.69 127 GLU B N 1
ATOM 3481 C CA . GLU B 1 127 ? -10.922 1.492 21.125 1 96.69 127 GLU B CA 1
ATOM 3482 C C . GLU B 1 127 ? -10.023 2.26 20.156 1 96.69 127 GLU B C 1
ATOM 3484 O O . GLU B 1 127 ? -10.047 2.021 18.953 1 96.69 127 GLU B O 1
ATOM 3489 N N . GLY B 1 128 ? -9.32 3.303 20.719 1 96.31 128 GLY B N 1
ATOM 3490 C CA . GLY B 1 128 ? -8.375 4.078 19.938 1 96.31 128 GLY B CA 1
ATOM 3491 C C . GLY B 1 128 ? -6.938 3.896 20.391 1 96.31 128 GLY B C 1
ATOM 3492 O O . GLY B 1 128 ? -6.68 3.256 21.406 1 96.31 128 GLY B O 1
ATOM 3493 N N . THR B 1 129 ? -6.09 4.395 19.578 1 94.62 129 THR B N 1
ATOM 3494 C CA . THR B 1 129 ? -4.66 4.434 19.859 1 94.62 129 THR B CA 1
ATOM 3495 C C . THR B 1 129 ? -4.148 5.871 19.875 1 94.62 129 THR B C 1
ATOM 3497 O O . THR B 1 129 ? -4.328 6.609 18.906 1 94.62 129 THR B O 1
ATOM 3500 N N . PRO B 1 130 ? -3.473 6.246 20.984 1 92.25 130 PRO B N 1
ATOM 3501 C CA . PRO B 1 130 ? -2.887 7.586 20.984 1 92.25 130 PRO B CA 1
ATOM 3502 C C . PRO B 1 130 ? -1.927 7.812 19.812 1 92.25 130 PRO B C 1
ATOM 3504 O O . PRO B 1 130 ? -1.256 6.875 19.375 1 92.25 130 PRO B O 1
ATOM 3507 N N . PHE B 1 131 ? -1.899 9.047 19.438 1 89.31 131 PHE B N 1
ATOM 3508 C CA . PHE B 1 131 ? -1.1 9.391 18.266 1 89.31 131 PHE B CA 1
ATOM 3509 C C . PHE B 1 131 ? 0.332 8.891 18.422 1 89.31 131 PHE B C 1
ATOM 3511 O O . PHE B 1 131 ? 0.892 8.297 17.5 1 89.31 131 PHE B O 1
ATOM 3518 N N . HIS B 1 132 ? 0.952 9.125 19.547 1 86.88 132 HIS B N 1
ATOM 3519 C CA . HIS B 1 132 ? 2.359 8.812 19.781 1 86.88 132 HIS B CA 1
ATOM 3520 C C . HIS B 1 132 ? 2.59 7.301 19.812 1 86.88 132 HIS B C 1
ATOM 3522 O O . HIS B 1 132 ? 3.73 6.844 19.734 1 86.88 132 HIS B O 1
ATOM 3528 N N . ASP B 1 133 ? 1.492 6.523 19.859 1 89.5 133 ASP B N 1
ATOM 3529 C CA . ASP B 1 133 ? 1.601 5.07 19.922 1 89.5 133 ASP B CA 1
ATOM 3530 C C . ASP B 1 133 ? 1.179 4.43 18.609 1 89.5 133 ASP B C 1
ATOM 3532 O O . ASP B 1 133 ? 1.041 3.207 18.516 1 89.5 133 ASP B O 1
ATOM 3536 N N . GLN B 1 134 ? 0.95 5.277 17.672 1 88.88 134 GLN B N 1
ATOM 3537 C CA . GLN B 1 134 ? 0.532 4.746 16.375 1 88.88 134 GLN B CA 1
ATOM 3538 C C . GLN B 1 134 ? 1.607 3.844 15.781 1 88.88 134 GLN B C 1
ATOM 3540 O O . GLN B 1 134 ? 2.787 3.969 16.109 1 88.88 134 GLN B O 1
ATOM 3545 N N . ALA B 1 135 ? 1.15 2.941 14.984 1 83.56 135 ALA B N 1
ATOM 3546 C CA . ALA B 1 135 ? 1.997 1.879 14.445 1 83.56 135 ALA B CA 1
ATOM 3547 C C . ALA B 1 135 ? 3.154 2.457 13.641 1 83.56 135 ALA B C 1
ATOM 3549 O O . ALA B 1 135 ? 3.002 3.482 12.969 1 83.56 135 ALA B O 1
ATOM 3550 N N . GLY B 1 136 ? 4.102 1.679 13.906 1 78.81 136 GLY B N 1
ATOM 3551 C CA . GLY B 1 136 ? 5.289 2.068 13.164 1 78.81 136 GLY B CA 1
ATOM 3552 C C . GLY B 1 136 ? 5.836 3.42 13.578 1 78.81 136 GLY B C 1
ATOM 3553 O O . GLY B 1 136 ? 5.805 3.771 14.758 1 78.81 136 GLY B O 1
ATOM 3554 N N . ASP B 1 137 ? 6.633 4.129 12.75 1 84.62 137 ASP B N 1
ATOM 3555 C CA . ASP B 1 137 ? 7.234 5.441 12.961 1 84.62 137 ASP B CA 1
ATOM 3556 C C . ASP B 1 137 ? 6.375 6.547 12.352 1 84.62 137 ASP B C 1
ATOM 3558 O O . ASP B 1 137 ? 6.891 7.582 11.922 1 84.62 137 ASP B O 1
ATOM 3562 N N . MET B 1 138 ? 4.945 6.199 12.477 1 88.44 138 MET B N 1
ATOM 3563 C CA . MET B 1 138 ? 4.02 7.113 11.812 1 88.44 138 MET B CA 1
ATOM 3564 C C . MET B 1 138 ? 4.121 8.516 12.406 1 88.44 138 MET B C 1
ATOM 3566 O O . MET B 1 138 ? 4.219 9.5 11.664 1 88.44 138 MET B O 1
ATOM 3570 N N . PRO B 1 139 ? 4.164 8.664 13.727 1 86.94 139 PRO B N 1
ATOM 3571 C CA . PRO B 1 139 ? 4.273 10.016 14.281 1 86.94 139 PRO B CA 1
ATOM 3572 C C . PRO B 1 139 ? 5.52 10.75 13.789 1 86.94 139 PRO B C 1
ATOM 3574 O O . PRO B 1 139 ? 5.453 11.938 13.461 1 86.94 139 PRO B O 1
ATOM 3577 N N . SER B 1 140 ? 6.605 10.023 13.719 1 90.62 140 SER B N 1
ATOM 3578 C CA . SER B 1 140 ? 7.836 10.641 13.242 1 90.62 140 SER B CA 1
ATOM 3579 C C . SER B 1 140 ? 7.727 11.039 11.773 1 90.62 140 SER B C 1
ATOM 3581 O O . SER B 1 140 ? 8.258 12.07 11.359 1 90.62 140 SER B O 1
ATOM 3583 N N . MET B 1 141 ? 7.07 10.203 11.023 1 93.44 141 MET B N 1
ATOM 3584 C CA . MET B 1 141 ? 6.879 10.484 9.602 1 93.44 141 MET B CA 1
ATOM 3585 C C . MET B 1 141 ? 5.961 11.688 9.414 1 93.44 141 MET B C 1
ATOM 3587 O O . MET B 1 141 ? 6.23 12.547 8.57 1 93.44 141 MET B O 1
ATOM 3591 N N . MET B 1 142 ? 4.988 11.734 10.195 1 92.44 142 MET B N 1
ATOM 3592 C CA . MET B 1 142 ? 4.082 12.883 10.148 1 92.44 142 MET B CA 1
ATOM 3593 C C . MET B 1 142 ? 4.801 14.164 10.547 1 92.44 142 MET B C 1
ATOM 3595 O O . MET B 1 142 ? 4.582 15.219 9.953 1 92.44 142 MET B O 1
ATOM 3599 N N . ASP B 1 143 ? 5.598 14.047 11.586 1 91.94 143 ASP B N 1
ATOM 3600 C CA . ASP B 1 143 ? 6.371 15.195 12.047 1 91.94 143 ASP B CA 1
ATOM 3601 C C . ASP B 1 143 ? 7.281 15.727 10.938 1 91.94 143 ASP B C 1
ATOM 3603 O O . ASP B 1 143 ? 7.391 16.938 10.742 1 91.94 143 ASP B O 1
ATOM 3607 N N . ARG B 1 144 ? 7.891 14.82 10.258 1 91.25 144 ARG B N 1
ATOM 3608 C CA . ARG B 1 144 ? 8.766 15.211 9.156 1 91.25 144 ARG B CA 1
ATOM 3609 C C . ARG B 1 144 ? 7.988 15.938 8.07 1 91.25 144 ARG B C 1
ATOM 3611 O O . ARG B 1 144 ? 8.43 16.969 7.57 1 91.25 144 ARG B O 1
ATOM 3618 N N . LEU B 1 145 ? 6.938 15.391 7.746 1 92.38 145 LEU B N 1
ATOM 3619 C CA . LEU B 1 145 ? 6.094 15.969 6.707 1 92.38 145 LEU B CA 1
ATOM 3620 C C . LEU B 1 145 ? 5.605 17.359 7.105 1 92.38 145 LEU B C 1
ATOM 3622 O O . LEU B 1 145 ? 5.656 18.297 6.305 1 92.38 145 LEU B O 1
ATOM 3626 N N . SER B 1 146 ? 5.164 17.484 8.297 1 92.25 146 SER B N 1
ATOM 3627 C CA . SER B 1 146 ? 4.613 18.75 8.797 1 92.25 146 SER B CA 1
ATOM 3628 C C . SER B 1 146 ? 5.699 19.812 8.922 1 92.25 146 SER B C 1
ATOM 3630 O O . SER B 1 146 ? 5.473 20.984 8.578 1 92.25 146 SER B O 1
ATOM 3632 N N . ARG B 1 147 ? 6.828 19.406 9.391 1 92.06 147 ARG B N 1
ATOM 3633 C CA . ARG B 1 147 ? 7.938 20.344 9.547 1 92.06 147 ARG B CA 1
ATOM 3634 C C . ARG B 1 147 ? 8.297 20.984 8.211 1 92.06 147 ARG B C 1
ATOM 3636 O O . ARG B 1 147 ? 8.438 22.219 8.133 1 92.06 147 ARG B O 1
ATOM 3643 N N . ALA B 1 148 ? 8.422 20.172 7.242 1 92.81 148 ALA B N 1
ATOM 3644 C CA . ALA B 1 148 ? 8.789 20.688 5.926 1 92.81 148 ALA B CA 1
ATOM 3645 C C . ALA B 1 148 ? 7.723 21.641 5.391 1 92.81 148 ALA B C 1
ATOM 3647 O O . ALA B 1 148 ? 8.047 22.672 4.797 1 92.81 148 ALA B O 1
ATOM 3648 N N . ARG B 1 149 ? 6.543 21.328 5.633 1 93.62 149 ARG B N 1
ATOM 3649 C CA . ARG B 1 149 ? 5.422 22.156 5.184 1 93.62 149 ARG B CA 1
ATOM 3650 C C . ARG B 1 149 ? 5.426 23.5 5.879 1 93.62 149 ARG B C 1
ATOM 3652 O O . ARG B 1 149 ? 5.309 24.547 5.227 1 93.62 149 ARG B O 1
ATOM 3659 N N . TYR B 1 150 ? 5.586 23.5 7.125 1 95.5 150 TYR B N 1
ATOM 3660 C CA . TYR B 1 150 ? 5.504 24.734 7.898 1 95.5 150 TYR B CA 1
ATOM 3661 C C . TYR B 1 150 ? 6.734 25.594 7.668 1 95.5 150 TYR B C 1
ATOM 3663 O O . TYR B 1 150 ? 6.633 26.828 7.633 1 95.5 150 TYR B O 1
ATOM 3671 N N . GLU B 1 151 ? 7.812 24.969 7.52 1 95.06 151 GLU B N 1
ATOM 3672 C CA . GLU B 1 151 ? 9.016 25.719 7.191 1 95.06 151 GLU B CA 1
ATOM 3673 C C . GLU B 1 151 ? 8.852 26.484 5.879 1 95.06 151 GLU B C 1
ATOM 3675 O O . GLU B 1 151 ? 9.391 27.578 5.715 1 95.06 151 GLU B O 1
ATOM 3680 N N . THR B 1 152 ? 8.109 25.906 5.078 1 94.31 152 THR B N 1
ATOM 3681 C CA . THR B 1 152 ? 7.953 26.484 3.744 1 94.31 152 THR B CA 1
ATOM 3682 C C . THR B 1 152 ? 6.836 27.516 3.727 1 94.31 152 THR B C 1
ATOM 3684 O O . THR B 1 152 ? 6.969 28.578 3.107 1 94.31 152 THR B O 1
ATOM 3687 N N . PHE B 1 153 ? 5.738 27.297 4.473 1 95.56 153 PHE B N 1
ATOM 3688 C CA . PHE B 1 153 ? 4.527 28.047 4.156 1 95.56 153 PHE B CA 1
ATOM 3689 C C . PHE B 1 153 ? 4.059 28.844 5.359 1 95.56 153 PHE B C 1
ATOM 3691 O O . PHE B 1 153 ? 3.268 29.781 5.219 1 95.56 153 PHE B O 1
ATOM 3698 N N . LEU B 1 154 ? 4.48 28.562 6.543 1 96.94 154 LEU B N 1
ATOM 3699 C CA . LEU B 1 154 ? 3.84 29.062 7.754 1 96.94 154 LEU B CA 1
ATOM 3700 C C . LEU B 1 154 ? 3.869 30.594 7.793 1 96.94 154 LEU B C 1
ATOM 3702 O O . LEU B 1 154 ? 2.818 31.234 7.855 1 96.94 154 LEU B O 1
ATOM 3706 N N . VAL B 1 155 ? 5.055 31.219 7.719 1 97 155 VAL B N 1
ATOM 3707 C CA . VAL B 1 155 ? 5.219 32.656 8.016 1 97 155 VAL B CA 1
ATOM 3708 C C . VAL B 1 155 ? 4.691 33.469 6.852 1 97 155 VAL B C 1
ATOM 3710 O O . VAL B 1 155 ? 3.742 34.25 7.012 1 97 155 VAL B O 1
ATOM 3713 N N . ASP B 1 156 ? 5.148 33.219 5.66 1 94.88 156 ASP B N 1
ATOM 3714 C CA . ASP B 1 156 ? 4.867 34.094 4.523 1 94.88 156 ASP B CA 1
ATOM 3715 C C . ASP B 1 156 ? 3.496 33.781 3.928 1 94.88 156 ASP B C 1
ATOM 3717 O O . ASP B 1 156 ? 2.768 34.719 3.545 1 94.88 156 ASP B O 1
ATOM 3721 N N . SER B 1 157 ? 3.148 32.531 3.938 1 95.25 157 SER B N 1
ATOM 3722 C CA . SER B 1 157 ? 1.91 32.125 3.264 1 95.25 157 SER B CA 1
ATOM 3723 C C . SER B 1 157 ? 0.749 32.062 4.25 1 95.25 157 SER B C 1
ATOM 3725 O O . SER B 1 157 ? -0.221 32.812 4.137 1 95.25 157 SER B O 1
ATOM 3727 N N . TYR B 1 158 ? 0.878 31.25 5.281 1 96.88 158 TYR B N 1
ATOM 3728 C CA . TYR B 1 158 ? -0.223 31.062 6.219 1 96.88 158 TYR B CA 1
ATOM 3729 C C . TYR B 1 158 ? -0.472 32.312 7.043 1 96.88 158 TYR B C 1
ATOM 3731 O O . TYR B 1 158 ? -1.48 33 6.855 1 96.88 158 TYR B O 1
ATOM 3739 N N . LEU B 1 159 ? 0.465 32.75 7.812 1 97.38 159 LEU B N 1
ATOM 3740 C CA . LEU B 1 159 ? 0.302 33.906 8.664 1 97.38 159 LEU B CA 1
ATOM 3741 C C . LEU B 1 159 ? 0.224 35.188 7.832 1 97.38 159 LEU B C 1
ATOM 3743 O O . LEU B 1 159 ? -0.53 36.125 8.164 1 97.38 159 LEU B O 1
ATOM 3747 N N . GLY B 1 160 ? 0.957 35.188 6.773 1 96.81 160 GLY B N 1
ATOM 3748 C CA . GLY B 1 160 ? 1 36.344 5.895 1 96.81 160 GLY B CA 1
ATOM 3749 C C . GLY B 1 160 ? -0.323 36.625 5.207 1 96.81 160 GLY B C 1
ATOM 3750 O O . GLY B 1 160 ? -0.581 37.75 4.773 1 96.81 160 GLY B O 1
ATOM 3751 N N . SER B 1 161 ? -1.132 35.656 5.102 1 96 161 SER B N 1
ATOM 3752 C CA . SER B 1 161 ? -2.391 35.781 4.379 1 96 161 SER B CA 1
ATOM 3753 C C . SER B 1 161 ? -3.482 36.375 5.273 1 96 161 SER B C 1
ATOM 3755 O O . SER B 1 161 ? -4.574 36.688 4.801 1 96 161 SER B O 1
ATOM 3757 N N . ILE B 1 162 ? -3.24 36.469 6.562 1 96.94 162 ILE B N 1
ATOM 3758 C CA . ILE B 1 162 ? -4.238 36.969 7.52 1 96.94 162 ILE B CA 1
ATOM 3759 C C . ILE B 1 162 ? -4.043 38.438 7.773 1 96.94 162 ILE B C 1
ATOM 3761 O O . ILE B 1 162 ? -3.002 38.875 8.273 1 96.94 162 ILE B O 1
ATOM 3765 N N . ASP B 1 163 ? -5.055 39.25 7.445 1 95.81 163 ASP B N 1
ATOM 3766 C CA . ASP B 1 163 ? -4.988 40.719 7.512 1 95.81 163 ASP B CA 1
ATOM 3767 C C . ASP B 1 163 ? -4.633 41.188 8.922 1 95.81 163 ASP B C 1
ATOM 3769 O O . ASP B 1 163 ? -5.293 40.812 9.891 1 95.81 163 ASP B O 1
ATOM 3773 N N . GLY B 1 164 ? -3.521 41.938 8.977 1 97.19 164 GLY B N 1
ATOM 3774 C CA . GLY B 1 164 ? -3.15 42.625 10.211 1 97.19 164 GLY B CA 1
ATOM 3775 C C . GLY B 1 164 ? -2.355 41.719 11.156 1 97.19 164 GLY B C 1
ATOM 3776 O O . GLY B 1 164 ? -1.819 42.219 12.156 1 97.19 164 GLY B O 1
ATOM 3777 N N . LEU B 1 165 ? -2.309 40.438 10.891 1 97.62 165 LEU B N 1
ATOM 3778 C CA . LEU B 1 165 ? -1.68 39.531 11.828 1 97.62 165 LEU B CA 1
ATOM 3779 C C . LEU B 1 165 ? -0.164 39.688 11.82 1 97.62 165 LEU B C 1
ATOM 3781 O O . LEU B 1 165 ? 0.466 39.75 12.883 1 97.62 165 LEU B O 1
ATOM 3785 N N . PRO B 1 166 ? 0.473 39.781 10.633 1 97.94 166 PRO B N 1
ATOM 3786 C CA . PRO B 1 166 ? 1.925 39.969 10.641 1 97.94 166 PRO B CA 1
ATOM 3787 C C . PRO B 1 166 ? 2.35 41.25 11.375 1 97.94 166 PRO B C 1
ATOM 3789 O O . PRO B 1 166 ? 3.334 41.219 12.117 1 97.94 166 PRO B O 1
ATOM 3792 N N . GLU B 1 167 ? 1.633 42.281 11.211 1 98 167 GLU B N 1
ATOM 3793 C CA . GLU B 1 167 ? 1.933 43.531 11.883 1 98 167 GLU B CA 1
ATOM 3794 C C . GLU B 1 167 ? 1.794 43.406 13.398 1 98 167 GLU B C 1
ATOM 3796 O O . GLU B 1 167 ? 2.619 43.906 14.148 1 98 167 GLU B O 1
ATOM 3801 N N . ALA B 1 168 ? 0.766 42.75 13.805 1 98.25 168 ALA B N 1
ATOM 3802 C CA . ALA B 1 168 ? 0.571 42.5 15.234 1 98.25 168 ALA B CA 1
ATOM 3803 C C . ALA B 1 168 ? 1.723 41.688 15.812 1 98.25 168 ALA B C 1
ATOM 3805 O O . ALA B 1 168 ? 2.232 42 16.891 1 98.25 168 ALA B O 1
ATOM 3806 N N . LEU B 1 169 ? 2.078 40.625 15.125 1 98.69 169 LEU B N 1
ATOM 3807 C CA . LEU B 1 169 ? 3.178 39.781 15.562 1 98.69 169 LEU B CA 1
ATOM 3808 C C . LEU B 1 169 ? 4.484 40.562 15.625 1 98.69 169 LEU B C 1
ATOM 3810 O O . LEU B 1 169 ? 5.27 40.406 16.562 1 98.69 169 LEU B O 1
ATOM 3814 N N . GLU B 1 170 ? 4.695 41.469 14.695 1 98.38 170 GLU B N 1
ATOM 3815 C CA . GLU B 1 170 ? 5.895 42.281 14.664 1 98.38 170 GLU B CA 1
ATOM 3816 C C . GLU B 1 170 ? 5.918 43.25 15.844 1 98.38 170 GLU B C 1
ATOM 3818 O O . GLU B 1 170 ? 6.984 43.594 16.375 1 98.38 170 GLU B O 1
ATOM 3823 N N . ALA B 1 171 ? 4.785 43.719 16.25 1 98.31 171 ALA B N 1
ATOM 3824 C CA . ALA B 1 171 ? 4.664 44.688 17.328 1 98.31 171 ALA B CA 1
ATOM 3825 C C . ALA B 1 171 ? 4.875 44 18.688 1 98.31 171 ALA B C 1
ATOM 3827 O O . ALA B 1 171 ? 5.16 44.656 19.688 1 98.31 171 ALA B O 1
ATOM 3828 N N . GLY B 1 172 ? 4.672 42.75 18.734 1 98.62 172 GLY B N 1
ATOM 3829 C CA . GLY B 1 172 ? 4.867 42 19.969 1 98.62 172 GLY B CA 1
ATOM 3830 C C . GLY B 1 172 ? 3.568 41.656 20.672 1 98.62 172 GLY B C 1
ATOM 3831 O O . GLY B 1 172 ? 2.951 42.531 21.297 1 98.62 172 GLY B O 1
ATOM 3832 N N . ILE B 1 173 ? 3.227 40.406 20.594 1 98.69 173 ILE B N 1
ATOM 3833 C CA . ILE B 1 173 ? 1.98 39.969 21.219 1 98.69 173 ILE B CA 1
ATOM 3834 C C . ILE B 1 173 ? 2.189 38.625 21.906 1 98.69 173 ILE B C 1
ATOM 3836 O O . ILE B 1 173 ? 3.244 38 21.766 1 98.69 173 ILE B O 1
ATOM 3840 N N . ARG B 1 174 ? 1.204 38.156 22.75 1 98.62 174 ARG B N 1
ATOM 3841 C CA . ARG B 1 174 ? 1.202 36.875 23.422 1 98.62 174 ARG B CA 1
ATOM 3842 C C . ARG B 1 174 ? 0.555 35.812 22.562 1 98.62 174 ARG B C 1
ATOM 3844 O O . ARG B 1 174 ? -0.627 35.906 22.219 1 98.62 174 ARG B O 1
ATOM 3851 N N . VAL B 1 175 ? 1.354 34.844 22.219 1 98.81 175 VAL B N 1
ATOM 3852 C CA . VAL B 1 175 ? 0.919 33.781 21.297 1 98.81 175 VAL B CA 1
ATOM 3853 C C . VAL B 1 175 ? 0.955 32.438 21.984 1 98.81 175 VAL B C 1
ATOM 3855 O O . VAL B 1 175 ? 1.832 32.156 22.812 1 98.81 175 VAL B O 1
ATOM 3858 N N . ALA B 1 176 ? 0.026 31.594 21.688 1 98.88 176 ALA B N 1
ATOM 3859 C CA . ALA B 1 176 ? 0.105 30.188 22.062 1 98.88 176 ALA B CA 1
ATOM 3860 C C . ALA B 1 176 ? -0.146 29.281 20.875 1 98.88 176 ALA B C 1
ATOM 3862 O O . ALA B 1 176 ? -0.945 29.609 19.984 1 98.88 176 ALA B O 1
ATOM 3863 N N . ASP B 1 177 ? 0.562 28.188 20.828 1 98.81 177 ASP B N 1
ATOM 3864 C CA . ASP B 1 177 ? 0.342 27.109 19.875 1 98.81 177 ASP B CA 1
ATOM 3865 C C . ASP B 1 177 ? -0.094 25.828 20.594 1 98.81 177 ASP B C 1
ATOM 3867 O O . ASP B 1 177 ? 0.712 25.188 21.266 1 98.81 177 ASP B O 1
ATOM 3871 N N . ILE B 1 178 ? -1.36 25.484 20.453 1 98.5 178 ILE B N 1
ATOM 3872 C CA . ILE B 1 178 ? -1.877 24.328 21.188 1 98.5 178 ILE B CA 1
ATOM 3873 C C . ILE B 1 178 ? -1.676 23.062 20.344 1 98.5 178 ILE B C 1
ATOM 3875 O O . ILE B 1 178 ? -1.791 23.094 19.125 1 98.5 178 ILE B O 1
ATOM 3879 N N . GLY B 1 179 ? -1.424 21.938 21.062 1 96.94 179 GLY B N 1
ATOM 3880 C CA . GLY B 1 179 ? -0.995 20.75 20.328 1 96.94 179 GLY B CA 1
ATOM 3881 C C . GLY B 1 179 ? 0.264 20.984 19.516 1 96.94 179 GLY B C 1
ATOM 3882 O O . GLY B 1 179 ? 0.314 20.625 18.328 1 96.94 179 GLY B O 1
ATOM 3883 N N . CYS B 1 180 ? 1.236 21.5 20.125 1 97.25 180 CYS B N 1
ATOM 3884 C CA . CYS B 1 180 ? 2.365 22.047 19.391 1 97.25 180 CYS B CA 1
ATOM 3885 C C . CYS B 1 180 ? 3.307 20.938 18.922 1 97.25 180 CYS B C 1
ATOM 3887 O O . CYS B 1 180 ? 4.211 21.188 18.125 1 97.25 180 CYS B O 1
ATOM 3889 N N . GLY B 1 181 ? 3.123 19.703 19.375 1 95.06 181 GLY B N 1
ATOM 3890 C CA . GLY B 1 181 ? 4.027 18.609 19.016 1 95.06 181 GLY B CA 1
ATOM 3891 C C . GLY B 1 181 ? 5.477 18.906 19.344 1 95.06 181 GLY B C 1
ATOM 3892 O O . GLY B 1 181 ? 5.789 19.312 20.469 1 95.06 181 GLY B O 1
ATOM 3893 N N . THR B 1 182 ? 6.293 18.766 18.391 1 95.81 182 THR B N 1
ATOM 3894 C CA . THR B 1 182 ? 7.719 18.984 18.594 1 95.81 182 THR B CA 1
ATOM 3895 C C . THR B 1 182 ? 8.062 20.469 18.453 1 95.81 182 THR B C 1
ATOM 3897 O O . THR B 1 182 ? 9.234 20.828 18.344 1 95.81 182 THR B O 1
ATOM 3900 N N . GLY B 1 183 ? 7.094 21.266 18.375 1 97.31 183 GLY B N 1
ATOM 3901 C CA . GLY B 1 183 ? 7.242 22.688 18.609 1 97.31 183 GLY B CA 1
ATOM 3902 C C . GLY B 1 183 ? 7.641 23.453 17.359 1 97.31 183 GLY B C 1
ATOM 3903 O O . GLY B 1 183 ? 8.023 24.625 17.438 1 97.31 183 GLY B O 1
ATOM 3904 N N . ARG B 1 184 ? 7.531 22.875 16.203 1 96.56 184 ARG B N 1
ATOM 3905 C CA . ARG B 1 184 ? 8.07 23.516 15 1 96.56 184 ARG B CA 1
ATOM 3906 C C . ARG B 1 184 ? 7.336 24.812 14.688 1 96.56 184 ARG B C 1
ATOM 3908 O O . ARG B 1 184 ? 7.965 25.828 14.414 1 96.56 184 ARG B O 1
ATOM 3915 N N . VAL B 1 185 ? 6.027 24.797 14.727 1 98.06 185 VAL B N 1
ATOM 3916 C CA . VAL B 1 185 ? 5.234 25.984 14.422 1 98.06 185 VAL B CA 1
ATOM 3917 C C . VAL B 1 185 ? 5.57 27.094 15.422 1 98.06 185 VAL B C 1
ATOM 3919 O O . VAL B 1 185 ? 5.855 28.219 15.031 1 98.06 185 VAL B O 1
ATOM 3922 N N . ALA B 1 186 ? 5.578 26.75 16.688 1 98.56 186 ALA B N 1
ATOM 3923 C CA . ALA B 1 186 ? 5.895 27.703 17.734 1 98.56 186 ALA B CA 1
ATOM 3924 C C . ALA B 1 186 ? 7.277 28.312 17.531 1 98.56 186 ALA B C 1
ATOM 3926 O O . ALA B 1 186 ? 7.457 29.531 17.641 1 98.56 186 ALA B O 1
ATOM 3927 N N . LEU B 1 187 ? 8.219 27.516 17.219 1 98.38 187 LEU B N 1
ATOM 3928 C CA . LEU B 1 187 ? 9.594 27.953 17.016 1 98.38 187 LEU B CA 1
ATOM 3929 C C . LEU B 1 187 ? 9.688 28.875 15.805 1 98.38 187 LEU B C 1
ATOM 3931 O O . LEU B 1 187 ? 10.398 29.891 15.852 1 98.38 187 LEU B O 1
ATOM 3935 N N . LEU B 1 188 ? 9.031 28.516 14.742 1 98.44 188 LEU B N 1
ATOM 3936 C CA . LEU B 1 188 ? 9.07 29.328 13.531 1 98.44 188 LEU B CA 1
ATOM 3937 C C . LEU B 1 188 ? 8.453 30.688 13.773 1 98.44 188 LEU B C 1
ATOM 3939 O O . LEU B 1 188 ? 8.977 31.703 13.297 1 98.44 188 LEU B O 1
ATOM 3943 N N . ILE B 1 189 ? 7.363 30.75 14.492 1 98.69 189 ILE B N 1
ATOM 3944 C CA . ILE B 1 189 ? 6.738 32.031 14.82 1 98.69 189 ILE B CA 1
ATOM 3945 C C . ILE B 1 189 ? 7.684 32.844 15.695 1 98.69 189 ILE B C 1
ATOM 3947 O O . ILE B 1 189 ? 7.918 34.031 15.422 1 98.69 189 ILE B O 1
ATOM 3951 N N . ALA B 1 190 ? 8.234 32.219 16.688 1 98.75 190 ALA B N 1
ATOM 3952 C CA . ALA B 1 190 ? 9.125 32.906 17.625 1 98.75 190 ALA B CA 1
ATOM 3953 C C . ALA B 1 190 ? 10.336 33.5 16.891 1 98.75 190 ALA B C 1
ATOM 3955 O O . ALA B 1 190 ? 10.758 34.625 17.172 1 98.75 190 ALA B O 1
ATOM 3956 N N . LYS B 1 191 ? 10.867 32.781 15.977 1 98.38 191 LYS B N 1
ATOM 3957 C CA . LYS B 1 191 ? 12.031 33.188 15.219 1 98.38 191 LYS B CA 1
ATOM 3958 C C . LYS B 1 191 ? 11.68 34.344 14.273 1 98.38 191 LYS B C 1
ATOM 3960 O O . LYS B 1 191 ? 12.453 35.312 14.141 1 98.38 191 LYS B O 1
ATOM 3965 N N . ALA B 1 192 ? 10.586 34.281 13.688 1 98.31 192 ALA B N 1
ATOM 3966 C CA . ALA B 1 192 ? 10.18 35.281 12.695 1 98.31 192 ALA B CA 1
ATOM 3967 C C . ALA B 1 192 ? 9.75 36.594 13.359 1 98.31 192 ALA B C 1
ATOM 3969 O O . ALA B 1 192 ? 9.875 37.656 12.766 1 98.31 192 ALA B O 1
ATOM 3970 N N . PHE B 1 193 ? 9.258 36.469 14.547 1 98.62 193 PHE B N 1
ATOM 3971 C CA . PHE B 1 193 ? 8.719 37.625 15.234 1 98.62 193 PHE B CA 1
ATOM 3972 C C . PHE B 1 193 ? 9.281 37.75 16.641 1 98.62 193 PHE B C 1
ATOM 3974 O O . PHE B 1 193 ? 8.57 37.5 17.625 1 98.62 193 PHE B O 1
ATOM 3981 N N . PRO B 1 194 ? 10.438 38.25 16.812 1 98.31 194 PRO B N 1
ATOM 3982 C CA . PRO B 1 194 ? 11.172 38.219 18.078 1 98.31 194 PRO B CA 1
ATOM 3983 C C . PRO B 1 194 ? 10.516 39.094 19.156 1 98.31 194 PRO B C 1
ATOM 3985 O O . PRO B 1 194 ? 10.797 38.906 20.344 1 98.31 194 PRO B O 1
ATOM 3988 N N . ALA B 1 195 ? 9.703 40.031 18.734 1 98.62 195 ALA B N 1
ATOM 3989 C CA . ALA B 1 195 ? 9.047 40.875 19.719 1 98.62 195 ALA B CA 1
ATOM 3990 C C . ALA B 1 195 ? 7.891 40.156 20.391 1 98.62 195 ALA B C 1
ATOM 3992 O O . ALA B 1 195 ? 7.41 40.594 21.453 1 98.62 195 ALA B O 1
ATOM 3993 N N . SER B 1 196 ? 7.383 39.094 19.797 1 98.81 196 SER B N 1
ATOM 3994 C CA . SER B 1 196 ? 6.289 38.312 20.359 1 98.81 196 SER B CA 1
ATOM 3995 C C . SER B 1 196 ? 6.812 37.219 21.266 1 98.81 196 SER B C 1
ATOM 3997 O O . SER B 1 196 ? 7.977 36.812 21.156 1 98.81 196 SER B O 1
ATOM 3999 N N . HIS B 1 197 ? 6.012 36.781 22.172 1 98.62 197 HIS B N 1
ATOM 4000 C CA . HIS B 1 197 ? 6.316 35.625 23 1 98.62 197 HIS B CA 1
ATOM 4001 C C . HIS B 1 197 ? 5.363 34.469 22.703 1 98.62 197 HIS B C 1
ATOM 4003 O O . HIS B 1 197 ? 4.145 34.656 22.672 1 98.62 197 HIS B O 1
ATOM 4009 N N . VAL B 1 198 ? 5.922 33.281 22.484 1 98.81 198 VAL B N 1
ATOM 4010 C CA . VAL B 1 198 ? 5.129 32.156 22.047 1 98.81 198 VAL B CA 1
ATOM 4011 C C . VAL B 1 198 ? 5.164 31.062 23.125 1 98.81 198 VAL B C 1
ATOM 4013 O O . VAL B 1 198 ? 6.23 30.75 23.672 1 98.81 198 VAL B O 1
ATOM 4016 N N . THR B 1 199 ? 4.035 30.547 23.5 1 98.75 199 THR B N 1
ATOM 4017 C CA . THR B 1 199 ? 3.916 29.375 24.359 1 98.75 199 THR B CA 1
ATOM 4018 C C . THR B 1 199 ? 3.379 28.188 23.562 1 98.75 199 THR B C 1
ATOM 4020 O O . THR B 1 199 ? 2.307 28.266 22.953 1 98.75 199 THR B O 1
ATOM 4023 N N . GLY B 1 200 ? 4.152 27.094 23.484 1 98.62 200 GLY B N 1
ATOM 4024 C CA . GLY B 1 200 ? 3.654 25.844 22.938 1 98.62 200 GLY B CA 1
ATOM 4025 C C . GLY B 1 200 ? 3.199 24.875 24.016 1 98.62 200 GLY B C 1
ATOM 4026 O O . GLY B 1 200 ? 3.877 24.703 25.031 1 98.62 200 GLY B O 1
ATOM 4027 N N . ILE B 1 201 ? 2.055 24.25 23.844 1 98.19 201 ILE B N 1
ATOM 4028 C CA . ILE B 1 201 ? 1.566 23.297 24.828 1 98.19 201 ILE B CA 1
ATOM 4029 C C . ILE B 1 201 ? 1.176 21.984 24.141 1 98.19 201 ILE B C 1
ATOM 4031 O O . ILE B 1 201 ? 0.595 22.016 23.047 1 98.19 201 ILE B O 1
ATOM 4035 N N . ASP B 1 202 ? 1.549 20.891 24.672 1 96.56 202 ASP B N 1
ATOM 4036 C CA . ASP B 1 202 ? 1.238 19.547 24.188 1 96.56 202 ASP B CA 1
ATOM 4037 C C . ASP B 1 202 ? 1.248 18.531 25.312 1 96.56 202 ASP B C 1
ATOM 4039 O O . ASP B 1 202 ? 1.948 18.703 26.312 1 96.56 202 ASP B O 1
ATOM 4043 N N . LEU B 1 203 ? 0.493 17.469 25.109 1 92.88 203 LEU B N 1
ATOM 4044 C CA . LEU B 1 203 ? 0.384 16.453 26.141 1 92.88 203 LEU B CA 1
ATOM 4045 C C . LEU B 1 203 ? 1.6 15.523 26.125 1 92.88 203 LEU B C 1
ATOM 4047 O O . LEU B 1 203 ? 1.883 14.844 27.109 1 92.88 203 LEU B O 1
ATOM 4051 N N . SER B 1 204 ? 2.248 15.477 25 1 92.88 204 SER B N 1
ATOM 4052 C CA . SER B 1 204 ? 3.322 14.516 24.797 1 92.88 204 SER B CA 1
ATOM 4053 C C . SER B 1 204 ? 4.625 14.992 25.438 1 92.88 204 SER B C 1
ATOM 4055 O O . SER B 1 204 ? 5.297 15.875 24.891 1 92.88 204 SER B O 1
ATOM 4057 N N . ALA B 1 205 ? 5.094 14.289 26.469 1 94.38 205 ALA B N 1
ATOM 4058 C CA . ALA B 1 205 ? 6.336 14.641 27.156 1 94.38 205 ALA B CA 1
ATOM 4059 C C . ALA B 1 205 ? 7.531 14.523 26.219 1 94.38 205 ALA B C 1
ATOM 4061 O O . ALA B 1 205 ? 8.367 15.422 26.156 1 94.38 205 ALA B O 1
ATOM 4062 N N . PRO B 1 206 ? 7.527 13.445 25.438 1 93.12 206 PRO B N 1
ATOM 4063 C CA . PRO B 1 206 ? 8.656 13.352 24.5 1 93.12 206 PRO B CA 1
ATOM 4064 C C . PRO B 1 206 ? 8.664 14.484 23.469 1 93.12 206 PRO B C 1
ATOM 4066 O O . PRO B 1 206 ? 9.734 14.984 23.125 1 93.12 206 PRO B O 1
ATOM 4069 N N . SER B 1 207 ? 7.555 14.883 23.016 1 94.5 207 SER B N 1
ATOM 4070 C CA . SER B 1 207 ? 7.477 15.961 22.031 1 94.5 207 SER B CA 1
ATOM 4071 C C . SER B 1 207 ? 7.93 17.281 22.641 1 94.5 207 SER B C 1
ATOM 4073 O O . SER B 1 207 ? 8.68 18.031 22 1 94.5 207 SER B O 1
ATOM 4075 N N . ILE B 1 208 ? 7.547 17.516 23.828 1 97 208 ILE B N 1
ATOM 4076 C CA . ILE B 1 208 ? 7.898 18.766 24.5 1 97 208 ILE B CA 1
ATOM 4077 C C . ILE B 1 208 ? 9.398 18.797 24.781 1 97 208 ILE B C 1
ATOM 4079 O O . ILE B 1 208 ? 10.039 19.844 24.641 1 97 208 ILE B O 1
ATOM 4083 N N . ALA B 1 209 ? 9.906 17.688 25.172 1 97.5 209 ALA B N 1
ATOM 4084 C CA . ALA B 1 209 ? 11.352 17.594 25.375 1 97.5 209 ALA B CA 1
ATOM 4085 C C . ALA B 1 209 ? 12.102 17.922 24.094 1 97.5 209 ALA B C 1
ATOM 4087 O O . ALA B 1 209 ? 13.094 18.656 24.109 1 97.5 209 ALA B O 1
ATOM 4088 N N . THR B 1 210 ? 11.594 17.375 23.047 1 96.25 210 THR B N 1
ATOM 4089 C CA . THR B 1 210 ? 12.188 17.656 21.734 1 96.25 210 THR B CA 1
ATOM 4090 C C . THR B 1 210 ? 12.078 19.141 21.391 1 96.25 210 THR B C 1
ATOM 4092 O O . THR B 1 210 ? 13.031 19.734 20.891 1 96.25 210 THR B O 1
ATOM 4095 N N . ALA B 1 211 ? 10.969 19.75 21.641 1 97.88 211 ALA B N 1
ATOM 4096 C CA . ALA B 1 211 ? 10.727 21.156 21.359 1 97.88 211 ALA B CA 1
ATOM 4097 C C . ALA B 1 211 ? 11.68 22.047 22.156 1 97.88 211 ALA B C 1
ATOM 4099 O O . ALA B 1 211 ? 12.273 22.984 21.609 1 97.88 211 ALA B O 1
ATOM 4100 N N . ARG B 1 212 ? 11.828 21.75 23.422 1 98.5 212 ARG B N 1
ATOM 4101 C CA . ARG B 1 212 ? 12.727 22.5 24.281 1 98.5 212 ARG B CA 1
ATOM 4102 C C . ARG B 1 212 ? 14.172 22.406 23.797 1 98.5 212 ARG B C 1
ATOM 4104 O O . ARG B 1 212 ? 14.891 23.406 23.75 1 98.5 212 ARG B O 1
ATOM 4111 N N . ALA B 1 213 ? 14.539 21.219 23.516 1 98.19 213 ALA B N 1
ATOM 4112 C CA . ALA B 1 213 ? 15.891 21 23 1 98.19 213 ALA B CA 1
ATOM 4113 C C . ALA B 1 213 ? 16.125 21.797 21.719 1 98.19 213 ALA B C 1
ATOM 4115 O O . ALA B 1 213 ? 17.219 22.344 21.516 1 98.19 213 ALA B O 1
ATOM 4116 N N . ALA B 1 214 ? 15.172 21.781 20.891 1 97.31 214 ALA B N 1
ATOM 4117 C CA . ALA B 1 214 ? 15.289 22.516 19.641 1 97.31 214 ALA B CA 1
ATOM 4118 C C . ALA B 1 214 ? 15.414 24.016 19.906 1 97.31 214 ALA B C 1
ATOM 4120 O O . ALA B 1 214 ? 16.219 24.703 19.266 1 97.31 214 ALA B O 1
ATOM 4121 N N . ALA B 1 215 ? 14.625 24.609 20.781 1 98.12 215 ALA B N 1
ATOM 4122 C CA . ALA B 1 215 ? 14.688 26.016 21.125 1 98.12 215 ALA B CA 1
ATOM 4123 C C . ALA B 1 215 ? 16.078 26.406 21.641 1 98.12 215 ALA B C 1
ATOM 4125 O O . ALA B 1 215 ? 16.625 27.438 21.266 1 98.12 215 ALA B O 1
ATOM 4126 N N . GLU B 1 216 ? 16.547 25.516 22.484 1 98 216 GLU B N 1
ATOM 4127 C CA . GLU B 1 216 ? 17.891 25.734 23.047 1 98 216 GLU B CA 1
ATOM 4128 C C . GLU B 1 216 ? 18.953 25.688 21.953 1 98 216 GLU B C 1
ATOM 4130 O O . GLU B 1 216 ? 19.797 26.578 21.875 1 98 216 GLU B O 1
ATOM 4135 N N . ALA B 1 217 ? 18.891 24.719 21.188 1 97.88 217 ALA B N 1
ATOM 4136 C CA . ALA B 1 217 ? 19.875 24.531 20.125 1 97.88 217 ALA B CA 1
ATOM 4137 C C . ALA B 1 217 ? 19.859 25.688 19.141 1 97.88 217 ALA B C 1
ATOM 4139 O O . ALA B 1 217 ? 20.906 26.078 18.609 1 97.88 217 ALA B O 1
ATOM 4140 N N . GLU B 1 218 ? 18.672 26.25 18.938 1 97.12 218 GLU B N 1
ATOM 4141 C CA . GLU B 1 218 ? 18.531 27.312 17.953 1 97.12 218 GLU B CA 1
ATOM 4142 C C . GLU B 1 218 ? 18.672 28.688 18.594 1 97.12 218 GLU B C 1
ATOM 4144 O O . GLU B 1 218 ? 18.656 29.719 17.906 1 97.12 218 GLU B O 1
ATOM 4149 N N . GLY B 1 219 ? 18.781 28.734 19.781 1 97.62 219 GLY B N 1
ATOM 4150 C CA . GLY B 1 219 ? 19 29.984 20.516 1 97.62 219 GLY B CA 1
ATOM 4151 C C . GLY B 1 219 ? 17.781 30.875 20.547 1 97.62 219 GLY B C 1
ATOM 4152 O O . GLY B 1 219 ? 17.891 32.094 20.453 1 97.62 219 GLY B O 1
ATOM 4153 N N . VAL B 1 220 ? 16.625 30.312 20.547 1 98.06 220 VAL B N 1
ATOM 4154 C CA . VAL B 1 220 ? 15.375 31.078 20.562 1 98.06 220 VAL B CA 1
ATOM 4155 C C . VAL B 1 220 ? 14.891 31.219 22.016 1 98.06 220 VAL B C 1
ATOM 4157 O O . VAL B 1 220 ? 14.562 30.234 22.672 1 98.06 220 VAL B O 1
ATOM 4160 N N . ASP B 1 221 ? 14.734 32.469 22.516 1 97.56 221 ASP B N 1
ATOM 4161 C CA . ASP B 1 221 ? 14.492 32.688 23.938 1 97.56 221 ASP B CA 1
ATOM 4162 C C . ASP B 1 221 ? 13.086 33.219 24.188 1 97.56 221 ASP B C 1
ATOM 4164 O O . ASP B 1 221 ? 12.641 33.312 25.328 1 97.56 221 ASP B O 1
ATOM 4168 N N . ASN B 1 222 ? 12.422 33.625 23.125 1 98.62 222 ASN B N 1
ATOM 4169 C CA . ASN B 1 222 ? 11.078 34.156 23.281 1 98.62 222 ASN B CA 1
ATOM 4170 C C . ASN B 1 222 ? 10.016 33.094 23.078 1 98.62 222 ASN B C 1
ATOM 4172 O O . ASN B 1 222 ? 8.93 33.375 22.562 1 98.62 222 ASN B O 1
ATOM 4176 N N . VAL B 1 223 ? 10.289 31.797 23.359 1 98.75 223 VAL B N 1
ATOM 4177 C CA . VAL B 1 223 ? 9.336 30.703 23.266 1 98.75 223 VAL B CA 1
ATOM 4178 C C . VAL B 1 223 ? 9.422 29.812 24.516 1 98.75 223 VAL B C 1
ATOM 4180 O O . VAL B 1 223 ? 10.516 29.609 25.047 1 98.75 223 VAL B O 1
ATOM 4183 N N . THR B 1 224 ? 8.359 29.406 25.016 1 98.38 224 THR B N 1
ATOM 4184 C CA . THR B 1 224 ? 8.258 28.484 26.141 1 98.38 224 THR B CA 1
ATOM 4185 C C . THR B 1 224 ? 7.414 27.266 25.766 1 98.38 224 THR B C 1
ATOM 4187 O O . THR B 1 224 ? 6.352 27.406 25.156 1 98.38 224 THR B O 1
ATOM 4190 N N . PHE B 1 225 ? 7.906 26.047 26.094 1 98.62 225 PHE B N 1
ATOM 4191 C CA . PHE B 1 225 ? 7.16 24.812 25.844 1 98.62 225 PHE B CA 1
ATOM 4192 C C . PHE B 1 225 ? 6.688 24.188 27.141 1 98.62 225 PHE B C 1
ATOM 4194 O O . PHE B 1 225 ? 7.488 23.969 28.062 1 98.62 225 PHE B O 1
ATOM 4201 N N . VAL B 1 226 ? 5.434 23.859 27.203 1 98 226 VAL B N 1
ATOM 4202 C CA . VAL B 1 226 ? 4.82 23.344 28.422 1 98 226 VAL B CA 1
ATOM 4203 C C . VAL B 1 226 ? 4.137 22.016 28.141 1 98 226 VAL B C 1
ATOM 4205 O O . VAL B 1 226 ? 3.4 21.891 27.156 1 98 226 VAL B O 1
ATOM 4208 N N . GLU B 1 227 ? 4.477 20.969 28.953 1 97.38 227 GLU B N 1
ATOM 4209 C CA . GLU B 1 227 ? 3.719 19.734 28.906 1 97.38 227 GLU B CA 1
ATOM 4210 C C . GLU B 1 227 ? 2.381 19.875 29.625 1 97.38 227 GLU B C 1
ATOM 4212 O O . GLU B 1 227 ? 2.344 20.219 30.812 1 97.38 227 GLU B O 1
ATOM 4217 N N . GLY B 1 228 ? 1.325 19.688 28.906 1 96 228 GLY B N 1
ATOM 4218 C CA . GLY B 1 228 ? 0.024 19.812 29.547 1 96 228 GLY B CA 1
ATOM 4219 C C . GLY B 1 228 ? -1.133 19.688 28.578 1 96 228 GLY B C 1
ATOM 4220 O O . GLY B 1 228 ? -0.922 19.547 27.359 1 96 228 GLY B O 1
ATOM 4221 N N . GLN B 1 229 ? -2.273 19.688 29.141 1 95.69 229 GLN B N 1
ATOM 4222 C CA . GLN B 1 229 ? -3.512 19.656 28.359 1 95.69 229 GLN B CA 1
ATOM 4223 C C . GLN B 1 229 ? -3.91 21.047 27.906 1 95.69 229 GLN B C 1
ATOM 4225 O O . GLN B 1 229 ? -3.471 22.047 28.484 1 95.69 229 GLN B O 1
ATOM 4230 N N . ILE B 1 230 ? -4.688 21.094 26.875 1 96.06 230 ILE B N 1
ATOM 4231 C CA . ILE B 1 230 ? -5.113 22.359 26.281 1 96.06 230 ILE B CA 1
ATOM 4232 C C . ILE B 1 230 ? -5.887 23.172 27.312 1 96.06 230 ILE B C 1
ATOM 4234 O O . ILE B 1 230 ? -5.773 24.406 27.359 1 96.06 230 ILE B O 1
ATOM 4238 N N . ASP B 1 231 ? -6.598 22.469 28.188 1 95.06 231 ASP B N 1
ATOM 4239 C CA . ASP B 1 231 ? -7.418 23.172 29.172 1 95.06 231 ASP B CA 1
ATOM 4240 C C . ASP B 1 231 ? -6.555 23.781 30.281 1 95.06 231 ASP B C 1
ATOM 4242 O O . ASP B 1 231 ? -7.059 24.5 31.141 1 95.06 231 ASP B O 1
ATOM 4246 N N . GLU B 1 232 ? -5.297 23.547 30.25 1 96.25 232 GLU B N 1
ATOM 4247 C CA . GLU B 1 232 ? -4.367 24.141 31.219 1 96.25 232 GLU B CA 1
ATOM 4248 C C . GLU B 1 232 ? -3.789 25.453 30.688 1 96.25 232 GLU B C 1
ATOM 4250 O O . GLU B 1 232 ? -3.061 26.141 31.391 1 96.25 232 GLU B O 1
ATOM 4255 N N . LEU B 1 233 ? -4.066 25.703 29.422 1 96.62 233 LEU B N 1
ATOM 4256 C CA . LEU B 1 233 ? -3.639 26.969 28.859 1 96.62 233 LEU B CA 1
ATOM 4257 C C . LEU B 1 233 ? -4.316 28.141 29.562 1 96.62 233 LEU B C 1
ATOM 4259 O O . LEU B 1 233 ? -5.512 28.078 29.859 1 96.62 233 LEU B O 1
ATOM 4263 N N . SER B 1 234 ? -3.518 29.125 29.891 1 95.44 234 SER B N 1
ATOM 4264 C CA . SER B 1 234 ? -4.066 30.312 30.547 1 95.44 234 SER B CA 1
ATOM 4265 C C . SER B 1 234 ? -3.885 31.547 29.672 1 95.44 234 SER B C 1
ATOM 4267 O O . SER B 1 234 ? -2.912 31.641 28.922 1 95.44 234 SER B O 1
ATOM 4269 N N . GLY B 1 235 ? -4.988 32.406 29.672 1 95 235 GLY B N 1
ATOM 4270 C CA . GLY B 1 235 ? -4.922 33.688 28.984 1 95 235 GLY B CA 1
ATOM 4271 C C . GLY B 1 235 ? -4.676 34.844 29.922 1 95 235 GLY B C 1
ATOM 4272 O O . GLY B 1 235 ? -4.27 34.656 31.062 1 95 235 GLY B O 1
ATOM 4273 N N . PRO B 1 236 ? -4.797 36.125 29.422 1 97.25 236 PRO B N 1
ATOM 4274 C CA . PRO B 1 236 ? -5.258 36.406 28.062 1 97.25 236 PRO B CA 1
ATOM 4275 C C . PRO B 1 236 ? -4.148 36.25 27.016 1 97.25 236 PRO B C 1
ATOM 4277 O O . PRO B 1 236 ? -2.994 36.594 27.297 1 97.25 236 PRO B O 1
ATOM 4280 N N . LEU B 1 237 ? -4.457 35.719 25.875 1 98.5 237 LEU B N 1
ATOM 4281 C CA . LEU B 1 237 ? -3.592 35.594 24.719 1 98.5 237 LEU B CA 1
ATOM 4282 C C . LEU B 1 237 ? -4.121 36.375 23.531 1 98.5 237 LEU B C 1
ATOM 4284 O O . LEU B 1 237 ? -5.336 36.562 23.391 1 98.5 237 LEU B O 1
ATOM 4288 N N . ASP B 1 238 ? -3.197 36.906 22.75 1 98.62 238 ASP B N 1
ATOM 4289 C CA . ASP B 1 238 ? -3.586 37.688 21.578 1 98.62 238 ASP B CA 1
ATOM 4290 C C . ASP B 1 238 ? -3.771 36.812 20.344 1 98.62 238 ASP B C 1
ATOM 4292 O O . ASP B 1 238 ? -4.496 37.188 19.422 1 98.62 238 ASP B O 1
ATOM 4296 N N . LEU B 1 239 ? -3.064 35.75 20.266 1 98.81 239 LEU B N 1
ATOM 4297 C CA . LEU B 1 239 ? -3.146 34.781 19.188 1 98.81 239 LEU B CA 1
ATOM 4298 C C . LEU B 1 239 ? -3.012 33.344 19.719 1 98.81 239 LEU B C 1
ATOM 4300 O O . LEU B 1 239 ? -2.119 33.062 20.531 1 98.81 239 LEU B O 1
ATOM 4304 N N . ILE B 1 240 ? -3.908 32.5 19.375 1 98.88 240 ILE B N 1
ATOM 4305 C CA . ILE B 1 240 ? -3.775 31.078 19.609 1 98.88 240 ILE B CA 1
ATOM 4306 C C . ILE B 1 240 ? -3.836 30.328 18.281 1 98.88 240 ILE B C 1
ATOM 4308 O O . ILE B 1 240 ? -4.699 30.609 17.453 1 98.88 240 ILE B O 1
ATOM 4312 N N . THR B 1 241 ? -2.889 29.484 18.062 1 98.81 241 THR B N 1
ATOM 4313 C CA . THR B 1 241 ? -2.869 28.688 16.828 1 98.81 241 THR B CA 1
ATOM 4314 C C . THR B 1 241 ? -3.074 27.203 17.141 1 98.81 241 THR B C 1
ATOM 4316 O O . THR B 1 241 ? -2.764 26.75 18.234 1 98.81 241 THR B O 1
ATOM 4319 N N . ALA B 1 242 ? -3.656 26.469 16.25 1 98.44 242 ALA B N 1
ATOM 4320 C CA . ALA B 1 242 ? -3.768 25.016 16.203 1 98.44 242 ALA B CA 1
ATOM 4321 C C . ALA B 1 242 ? -3.586 24.484 14.789 1 98.44 242 ALA B C 1
ATOM 4323 O O . ALA B 1 242 ? -4.461 24.672 13.938 1 98.44 242 ALA B O 1
ATOM 4324 N N . PHE B 1 243 ? -2.492 23.875 14.539 1 97.31 243 PHE B N 1
ATOM 4325 C CA . PHE B 1 243 ? -2.189 23.375 13.211 1 97.31 243 PHE B CA 1
ATOM 4326 C C . PHE B 1 243 ? -2.311 21.844 13.172 1 97.31 243 PHE B C 1
ATOM 4328 O O . PHE B 1 243 ? -1.417 21.141 13.641 1 97.31 243 PHE B O 1
ATOM 4335 N N . ASP B 1 244 ? -3.422 21.344 12.531 1 95.12 244 ASP B N 1
ATOM 4336 C CA . ASP B 1 244 ? -3.668 19.906 12.359 1 95.12 244 ASP B CA 1
ATOM 4337 C C . ASP B 1 244 ? -3.791 19.203 13.711 1 95.12 244 ASP B C 1
ATOM 4339 O O . ASP B 1 244 ? -3.113 18.219 13.961 1 95.12 244 ASP B O 1
ATOM 4343 N N . VAL B 1 245 ? -4.633 19.766 14.602 1 96.5 245 VAL B N 1
ATOM 4344 C CA . VAL B 1 245 ? -4.723 19.297 15.977 1 96.5 245 VAL B CA 1
ATOM 4345 C C . VAL B 1 245 ? -6.176 18.953 16.312 1 96.5 245 VAL B C 1
ATOM 4347 O O . VAL B 1 245 ? -6.461 17.891 16.875 1 96.5 245 VAL B O 1
ATOM 4350 N N . ILE B 1 246 ? -7.098 19.781 15.945 1 97.19 246 ILE B N 1
ATOM 4351 C CA . ILE B 1 246 ? -8.445 19.812 16.5 1 97.19 246 ILE B CA 1
ATOM 4352 C C . ILE B 1 246 ? -9.172 18.516 16.141 1 97.19 246 ILE B C 1
ATOM 4354 O O . ILE B 1 246 ? -9.844 17.922 16.984 1 97.19 246 ILE B O 1
ATOM 4358 N N . HIS B 1 247 ? -8.984 18.016 14.906 1 96.69 247 HIS B N 1
ATOM 4359 C CA . HIS B 1 247 ? -9.719 16.844 14.461 1 96.69 247 HIS B CA 1
ATOM 4360 C C . HIS B 1 247 ? -9.227 15.586 15.172 1 96.69 247 HIS B C 1
ATOM 4362 O O . HIS B 1 247 ? -9.891 14.547 15.141 1 96.69 247 HIS B O 1
ATOM 4368 N N . ASP B 1 248 ? -8.125 15.648 15.852 1 96.44 248 ASP B N 1
ATOM 4369 C CA . ASP B 1 248 ? -7.559 14.5 16.562 1 96.44 248 ASP B CA 1
ATOM 4370 C C . ASP B 1 248 ? -7.992 14.492 18.016 1 96.44 248 ASP B C 1
ATOM 4372 O O . ASP B 1 248 ? -7.727 13.531 18.75 1 96.44 248 ASP B O 1
ATOM 4376 N N . LEU B 1 249 ? -8.648 15.5 18.484 1 96.69 249 LEU B N 1
ATOM 4377 C CA . LEU B 1 249 ? -9.008 15.633 19.891 1 96.69 249 LEU B CA 1
ATOM 4378 C C . LEU B 1 249 ? -10.258 14.812 20.219 1 96.69 249 LEU B C 1
ATOM 4380 O O . LEU B 1 249 ? -11.133 14.656 19.359 1 96.69 249 LEU B O 1
ATOM 4384 N N . GLY B 1 250 ? -10.273 14.305 21.438 1 95.75 250 GLY B N 1
ATOM 4385 C CA . GLY B 1 250 ? -11.469 13.633 21.906 1 95.75 250 GLY B CA 1
ATOM 4386 C C . GLY B 1 250 ? -12.664 14.555 22.047 1 95.75 250 GLY B C 1
ATOM 4387 O O . GLY B 1 250 ? -13.773 14.211 21.641 1 95.75 250 GLY B O 1
ATOM 4388 N N . GLN B 1 251 ? -12.344 15.758 22.594 1 95.69 251 GLN B N 1
ATOM 4389 C CA . GLN B 1 251 ? -13.383 16.75 22.828 1 95.69 251 GLN B CA 1
ATOM 4390 C C . GLN B 1 251 ? -13.016 18.078 22.172 1 95.69 251 GLN B C 1
ATOM 4392 O O . GLN B 1 251 ? -12.719 19.062 22.859 1 95.69 251 GLN B O 1
ATOM 4397 N N . PRO B 1 252 ? -13.219 18.125 20.859 1 97.19 252 PRO B N 1
ATOM 4398 C CA . PRO B 1 252 ? -12.797 19.344 20.141 1 97.19 252 PRO B CA 1
ATOM 4399 C C . PRO B 1 252 ? -13.609 20.578 20.562 1 97.19 252 PRO B C 1
ATOM 4401 O O . PRO B 1 252 ? -13.062 21.672 20.656 1 97.19 252 PRO B O 1
ATOM 4404 N N . GLY B 1 253 ? -14.875 20.391 20.797 1 96.69 253 GLY B N 1
ATOM 4405 C CA . GLY B 1 253 ? -15.703 21.5 21.219 1 96.69 253 GLY B CA 1
ATOM 4406 C C . GLY B 1 253 ? -15.227 22.141 22.516 1 96.69 253 GLY B C 1
ATOM 4407 O O . GLY B 1 253 ? -15.125 23.359 22.609 1 96.69 253 GLY B O 1
ATOM 4408 N N . ASP B 1 254 ? -14.922 21.312 23.531 1 96.31 254 ASP B N 1
ATOM 4409 C CA . ASP B 1 254 ? -14.414 21.812 24.797 1 96.31 254 ASP B CA 1
ATOM 4410 C C . ASP B 1 254 ? -13.086 22.531 24.625 1 96.31 254 ASP B C 1
ATOM 4412 O O . ASP B 1 254 ? -12.844 23.562 25.266 1 96.31 254 ASP B O 1
ATOM 4416 N N . ALA B 1 255 ? -12.258 21.984 23.797 1 96.88 255 ALA B N 1
ATOM 4417 C CA . ALA B 1 255 ? -10.953 22.594 23.547 1 96.88 255 ALA B CA 1
ATOM 4418 C C . ALA B 1 255 ? -11.102 23.984 22.938 1 96.88 255 ALA B C 1
ATOM 4420 O O . ALA B 1 255 ? -10.453 24.938 23.375 1 96.88 255 ALA B O 1
ATOM 4421 N N . VAL B 1 256 ? -11.961 24.078 21.953 1 97.81 256 VAL B N 1
ATOM 4422 C CA . VAL B 1 256 ? -12.141 25.344 21.25 1 97.81 256 VAL B CA 1
ATOM 4423 C C . VAL B 1 256 ? -12.836 26.359 22.172 1 97.81 256 VAL B C 1
ATOM 4425 O O . VAL B 1 256 ? -12.539 27.547 22.125 1 97.81 256 VAL B O 1
ATOM 4428 N N . ALA B 1 257 ? -13.758 25.906 22.984 1 97.38 257 ALA B N 1
ATOM 4429 C CA . ALA B 1 257 ? -14.383 26.781 23.969 1 97.38 257 ALA B CA 1
ATOM 4430 C C . ALA B 1 257 ? -13.344 27.344 24.953 1 97.38 257 ALA B C 1
ATOM 4432 O O . ALA B 1 257 ? -13.391 28.516 25.312 1 97.38 257 ALA B O 1
ATOM 4433 N N . HIS B 1 258 ? -12.5 26.469 25.375 1 97.94 258 HIS B N 1
ATOM 4434 C CA . HIS B 1 258 ? -11.438 26.922 26.266 1 97.94 258 HIS B CA 1
ATOM 4435 C C . HIS B 1 258 ? -10.531 27.938 25.578 1 97.94 258 HIS B C 1
ATOM 4437 O O . HIS B 1 258 ? -10.141 28.938 26.188 1 97.94 258 HIS B O 1
ATOM 4443 N N . VAL B 1 259 ? -10.164 27.641 24.328 1 98.12 259 VAL B N 1
ATOM 4444 C CA . VAL B 1 259 ? -9.367 28.562 23.531 1 98.12 259 VAL B CA 1
ATOM 4445 C C . VAL B 1 259 ? -10.023 29.938 23.516 1 98.12 259 VAL B C 1
ATOM 4447 O O . VAL B 1 259 ? -9.367 30.953 23.75 1 98.12 259 VAL B O 1
ATOM 4450 N N . ARG B 1 260 ? -11.297 29.984 23.266 1 97.75 260 ARG B N 1
ATOM 4451 C CA . ARG B 1 260 ? -12.047 31.234 23.25 1 97.75 260 ARG B CA 1
ATOM 4452 C C . ARG B 1 260 ? -11.922 31.969 24.578 1 97.75 260 ARG B C 1
ATOM 4454 O O . ARG B 1 260 ? -11.727 33.188 24.609 1 97.75 260 ARG B O 1
ATOM 4461 N N . SER B 1 261 ? -12.016 31.25 25.625 1 97.38 261 SER B N 1
ATOM 4462 C CA . SER B 1 261 ? -11.984 31.828 26.969 1 97.38 261 SER B CA 1
ATOM 4463 C C . SER B 1 261 ? -10.602 32.406 27.281 1 97.38 261 SER B C 1
ATOM 4465 O O . SER B 1 261 ? -10.469 33.281 28.125 1 97.38 261 SER B O 1
ATOM 4467 N N . CYS B 1 262 ? -9.594 31.938 26.625 1 97.94 262 CYS B N 1
ATOM 4468 C CA . CYS B 1 262 ? -8.219 32.344 26.891 1 97.94 262 CYS B CA 1
ATOM 4469 C C . CYS B 1 262 ? -7.836 33.531 26.031 1 97.94 262 CYS B C 1
ATOM 4471 O O . CYS B 1 262 ? -6.809 34.188 26.266 1 97.94 262 CYS B O 1
ATOM 4473 N N . LEU B 1 263 ? -8.617 33.906 25.062 1 97.75 263 LEU B N 1
ATOM 4474 C CA . LEU B 1 263 ? -8.273 34.969 24.141 1 97.75 263 LEU B CA 1
ATOM 4475 C C . LEU B 1 263 ? -8.594 36.344 24.75 1 97.75 263 LEU B C 1
ATOM 4477 O O . LEU B 1 263 ? -9.625 36.5 25.406 1 97.75 263 LEU B O 1
ATOM 4481 N N . ALA B 1 264 ? -7.715 37.281 24.531 1 97.06 264 ALA B N 1
ATOM 4482 C CA . ALA B 1 264 ? -8 38.688 24.828 1 97.06 264 ALA B CA 1
ATOM 4483 C C . ALA B 1 264 ? -9.086 39.25 23.906 1 97.06 264 ALA B C 1
ATOM 4485 O O . ALA B 1 264 ? -9.398 38.625 22.891 1 97.06 264 ALA B O 1
ATOM 4486 N N . ASP B 1 265 ? -9.617 40.375 24.406 1 94.38 265 ASP B N 1
ATOM 4487 C CA . ASP B 1 265 ? -10.539 41.062 23.5 1 94.38 265 ASP B CA 1
ATOM 4488 C C . ASP B 1 265 ? -9.875 41.375 22.172 1 94.38 265 ASP B C 1
ATOM 4490 O O . ASP B 1 265 ? -8.781 41.969 22.141 1 94.38 265 ASP B O 1
ATOM 4494 N N . GLY B 1 266 ? -10.477 40.875 21.188 1 93.81 266 GLY B N 1
ATOM 4495 C CA . GLY B 1 266 ? -9.914 41.125 19.859 1 93.81 266 GLY B CA 1
ATOM 4496 C C . GLY B 1 266 ? -8.859 40.094 19.469 1 93.81 266 GLY B C 1
ATOM 4497 O O . GLY B 1 266 ? -8.336 40.156 18.359 1 93.81 266 GLY B O 1
ATOM 4498 N N . GLY B 1 267 ? -8.594 39.188 20.391 1 96.75 267 GLY B N 1
ATOM 4499 C CA . GLY B 1 267 ? -7.641 38.156 20.078 1 96.75 267 GLY B CA 1
ATOM 4500 C C . GLY B 1 267 ? -8.117 37.219 18.969 1 96.75 267 GLY B C 1
ATOM 4501 O O . GLY B 1 267 ? -9.312 37.188 18.656 1 96.75 267 GLY B O 1
ATOM 4502 N N . ARG B 1 268 ? -7.18 36.5 18.328 1 97.5 268 ARG B N 1
ATOM 4503 C CA . ARG B 1 268 ? -7.52 35.656 17.188 1 97.5 268 ARG B CA 1
ATOM 4504 C C . ARG B 1 268 ? -7.145 34.219 17.453 1 97.5 268 ARG B C 1
ATOM 4506 O O . ARG B 1 268 ? -6.125 33.938 18.078 1 97.5 268 ARG B O 1
ATOM 4513 N N . PHE B 1 269 ? -8 33.375 17.016 1 98.56 269 PHE B N 1
ATOM 4514 C CA . PHE B 1 269 ? -7.688 31.938 16.906 1 98.56 269 PHE B CA 1
ATOM 4515 C C . PHE B 1 269 ? -7.484 31.547 15.438 1 98.56 269 PHE B C 1
ATOM 4517 O O . PHE B 1 269 ? -8.359 31.766 14.602 1 98.56 269 PHE B O 1
ATOM 4524 N N . VAL B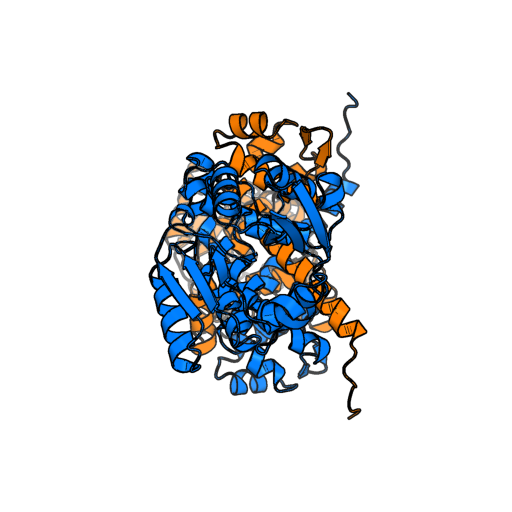 1 270 ? -6.309 31 15.102 1 98.56 270 VAL B N 1
ATOM 4525 C CA . VAL B 1 270 ? -6.016 30.516 13.758 1 98.56 270 VAL B CA 1
ATOM 4526 C C . VAL B 1 270 ? -5.891 28.984 13.781 1 98.56 270 VAL B C 1
ATOM 4528 O O . VAL B 1 270 ? -4.926 28.453 14.328 1 98.56 270 VAL B O 1
ATOM 4531 N N . MET B 1 271 ? -6.844 28.344 13.195 1 98.25 271 MET B N 1
ATOM 4532 C CA . MET B 1 271 ? -6.879 26.891 13.078 1 98.25 271 MET B CA 1
ATOM 4533 C C . MET B 1 271 ? -6.609 26.453 11.641 1 98.25 271 MET B C 1
ATOM 4535 O O . MET B 1 271 ? -7.227 26.969 10.703 1 98.25 271 MET B O 1
ATOM 4539 N N . CYS B 1 272 ? -5.598 25.656 11.461 1 97.44 272 CYS B N 1
ATOM 4540 C CA . CYS B 1 272 ? -5.348 25.031 10.164 1 97.44 272 CYS B CA 1
ATOM 4541 C C . CYS B 1 272 ? -5.828 23.578 10.148 1 97.44 272 CYS B C 1
ATOM 4543 O O . CYS B 1 272 ? -5.348 22.766 10.93 1 97.44 272 CYS B O 1
ATOM 4545 N N . ASP B 1 273 ? -6.75 23.219 9.312 1 96.81 273 ASP B N 1
ATOM 4546 C CA . ASP B 1 273 ? -7.336 21.891 9.195 1 96.81 273 ASP B CA 1
ATOM 4547 C C . ASP B 1 273 ? -7.895 21.656 7.797 1 96.81 273 ASP B C 1
ATOM 4549 O O . ASP B 1 273 ? -7.688 22.469 6.895 1 96.81 273 ASP B O 1
ATOM 4553 N N . SER B 1 274 ? -8.555 20.578 7.625 1 95.25 274 SER B N 1
ATOM 4554 C CA . SER B 1 274 ? -8.992 20.109 6.312 1 95.25 274 SER B CA 1
ATOM 4555 C C . SER B 1 274 ? -9.883 21.156 5.629 1 95.25 274 SER B C 1
ATOM 4557 O O . SER B 1 274 ? -10.719 21.781 6.277 1 95.25 274 SER B O 1
ATOM 4559 N N . ALA B 1 275 ? -9.664 21.312 4.34 1 95.31 275 ALA B N 1
ATOM 4560 C CA . ALA B 1 275 ? -10.484 22.203 3.51 1 95.31 275 ALA B CA 1
ATOM 4561 C C . ALA B 1 275 ? -11.594 21.422 2.805 1 95.31 275 ALA B C 1
ATOM 4563 O O . ALA B 1 275 ? -12.242 21.938 1.898 1 95.31 275 ALA B O 1
ATOM 4564 N N . ALA B 1 276 ? -11.789 20.172 3.148 1 96 276 ALA B N 1
ATOM 4565 C CA . ALA B 1 276 ? -12.734 19.312 2.459 1 96 276 ALA B CA 1
ATOM 4566 C C . ALA B 1 276 ? -14.156 19.875 2.539 1 96 276 ALA B C 1
ATOM 4568 O O . ALA B 1 276 ? -14.547 20.422 3.568 1 96 276 ALA B O 1
ATOM 4569 N N . PRO B 1 277 ? -14.945 19.719 1.441 1 95.81 277 PRO B N 1
ATOM 4570 C CA . PRO B 1 277 ? -16.359 20.078 1.51 1 95.81 277 PRO B CA 1
ATOM 4571 C C . PRO B 1 277 ? -17.172 19.125 2.383 1 95.81 277 PRO B C 1
ATOM 4573 O O . PRO B 1 277 ? -16.688 18.047 2.742 1 95.81 277 PRO B O 1
ATOM 4576 N N . ALA B 1 278 ? -18.391 19.516 2.668 1 93.31 278 ALA B N 1
ATOM 4577 C CA . ALA B 1 278 ? -19.219 18.766 3.594 1 93.31 278 ALA B CA 1
ATOM 4578 C C . ALA B 1 278 ? -19.734 17.484 2.945 1 93.31 278 ALA B C 1
ATOM 4580 O O . ALA B 1 278 ? -19.828 16.438 3.596 1 93.31 278 ALA B O 1
ATOM 4581 N N . SER B 1 279 ? -20.047 17.547 1.725 1 94.75 279 SER B N 1
ATOM 4582 C CA . SER B 1 279 ? -20.672 16.406 1.07 1 94.75 279 SER B CA 1
ATOM 4583 C C . SER B 1 279 ? -19.656 15.359 0.665 1 94.75 279 SER B C 1
ATOM 4585 O O . SER B 1 279 ? -18.594 15.695 0.122 1 94.75 279 SER B O 1
ATOM 4587 N N . LEU B 1 280 ? -19.984 14.094 0.932 1 96.69 280 LEU B N 1
ATOM 4588 C CA . LEU B 1 280 ? -19.125 12.984 0.554 1 96.69 280 LEU B CA 1
ATOM 4589 C C . LEU B 1 280 ? -18.969 12.906 -0.961 1 96.69 280 LEU B C 1
ATOM 4591 O O . LEU B 1 280 ? -17.891 12.57 -1.463 1 96.69 280 LEU B O 1
ATOM 4595 N N . GLU B 1 281 ? -20 13.281 -1.693 1 95.56 281 GLU B N 1
ATOM 4596 C CA . GLU B 1 281 ? -19.984 13.273 -3.152 1 95.56 281 GLU B CA 1
ATOM 4597 C C . GLU B 1 281 ? -18.969 14.289 -3.689 1 95.56 281 GLU B C 1
ATOM 4599 O O . GLU B 1 281 ? -18.234 14 -4.633 1 95.56 281 GLU B O 1
ATOM 4604 N N . ALA B 1 282 ? -19.031 15.43 -3.068 1 96.06 282 ALA B N 1
ATOM 4605 C CA . ALA B 1 282 ? -18.062 16.453 -3.463 1 96.06 282 ALA B CA 1
ATOM 4606 C C . ALA B 1 282 ? -16.641 16.031 -3.09 1 96.06 282 ALA B C 1
ATOM 4608 O O . ALA B 1 282 ? -15.695 16.312 -3.828 1 96.06 282 ALA B O 1
ATOM 4609 N N . GLN B 1 283 ? -16.484 15.414 -1.923 1 97.19 283 GLN B N 1
ATOM 4610 C CA . GLN B 1 283 ? -15.172 14.938 -1.501 1 97.19 283 GLN B CA 1
ATOM 4611 C C . GLN B 1 283 ? -14.633 13.883 -2.465 1 97.19 283 GLN B C 1
ATOM 4613 O O . GLN B 1 283 ? -13.422 13.797 -2.686 1 97.19 283 GLN B O 1
ATOM 4618 N N . ALA B 1 284 ? -15.5 13.094 -3.086 1 96.75 284 ALA B N 1
ATOM 4619 C CA . ALA B 1 284 ? -15.109 12.031 -4 1 96.75 284 ALA B CA 1
ATOM 4620 C C . ALA B 1 284 ? -14.469 12.594 -5.266 1 96.75 284 ALA B C 1
ATOM 4622 O O . ALA B 1 284 ? -13.789 11.875 -6 1 96.75 284 ALA B O 1
ATOM 4623 N N . GLU B 1 285 ? -14.664 13.875 -5.512 1 95.69 285 GLU B N 1
ATOM 4624 C CA . GLU B 1 285 ? -14.102 14.523 -6.691 1 95.69 285 GLU B CA 1
ATOM 4625 C C . GLU B 1 285 ? -12.68 15.008 -6.43 1 95.69 285 GLU B C 1
ATOM 4627 O O . GLU B 1 285 ? -11.977 15.414 -7.359 1 95.69 285 GLU B O 1
ATOM 4632 N N . LEU B 1 286 ? -12.281 14.961 -5.172 1 94.81 286 LEU B N 1
ATOM 4633 C CA . LEU B 1 286 ? -10.93 15.398 -4.816 1 94.81 286 LEU B CA 1
ATOM 4634 C C . LEU B 1 286 ? -9.922 14.281 -5.02 1 94.81 286 LEU B C 1
ATOM 4636 O O . LEU B 1 286 ? -10.062 13.195 -4.438 1 94.81 286 LEU B O 1
ATOM 4640 N N . PRO B 1 287 ? -8.906 14.547 -5.777 1 91.75 287 PRO B N 1
ATOM 4641 C CA . PRO B 1 287 ? -7.949 13.484 -6.102 1 91.75 287 PRO B CA 1
ATOM 4642 C C . PRO B 1 287 ? -7.172 13 -4.883 1 91.75 287 PRO B C 1
ATOM 4644 O O . PRO B 1 287 ? -6.66 11.875 -4.883 1 91.75 287 PRO B O 1
ATOM 4647 N N . TRP B 1 288 ? -7.105 13.742 -3.83 1 93.31 288 TRP B N 1
ATOM 4648 C CA . TRP B 1 288 ? -6.301 13.383 -2.668 1 93.31 288 TRP B CA 1
ATOM 4649 C C . TRP B 1 288 ? -7.176 12.797 -1.564 1 93.31 288 TRP B C 1
ATOM 4651 O O . TRP B 1 288 ? -6.684 12.469 -0.482 1 93.31 288 TRP B O 1
ATOM 4661 N N . ALA B 1 289 ? -8.453 12.656 -1.816 1 97.31 289 ALA B N 1
ATOM 4662 C CA . ALA B 1 289 ? -9.398 12.25 -0.776 1 97.31 289 ALA B CA 1
ATOM 4663 C C . ALA B 1 289 ? -9.078 10.844 -0.271 1 97.31 289 ALA B C 1
ATOM 4665 O O . ALA B 1 289 ? -9.086 10.602 0.937 1 97.31 289 ALA B O 1
ATOM 4666 N N . PRO B 1 290 ? -8.734 9.852 -1.163 1 97.88 290 PRO B N 1
ATOM 4667 C CA . PRO B 1 290 ? -8.422 8.516 -0.645 1 97.88 290 PRO B CA 1
ATOM 4668 C C . PRO B 1 290 ? -7.23 8.508 0.303 1 97.88 290 PRO B C 1
ATOM 4670 O O . PRO B 1 290 ? -7.242 7.809 1.318 1 97.88 290 PRO B O 1
ATOM 4673 N N . MET B 1 291 ? -6.27 9.32 -0.04 1 97.38 291 MET B N 1
ATOM 4674 C CA . MET B 1 291 ? -5.098 9.414 0.829 1 97.38 291 MET B CA 1
ATOM 4675 C C . MET B 1 291 ? -5.477 9.992 2.188 1 97.38 291 MET B C 1
ATOM 4677 O O . MET B 1 291 ? -5.086 9.461 3.227 1 97.38 291 MET B O 1
ATOM 4681 N N . MET B 1 292 ? -6.293 10.992 2.193 1 97.31 292 MET B N 1
ATOM 4682 C CA . MET B 1 292 ? -6.672 11.664 3.434 1 97.31 292 MET B CA 1
ATOM 4683 C C . MET B 1 292 ? -7.547 10.758 4.297 1 97.31 292 MET B C 1
ATOM 4685 O O . MET B 1 292 ? -7.387 10.719 5.52 1 97.31 292 MET B O 1
ATOM 4689 N N . TYR B 1 293 ? -8.445 10.047 3.666 1 98.06 293 TYR B N 1
ATOM 4690 C CA . TYR B 1 293 ? -9.266 9.102 4.43 1 98.06 293 TYR B CA 1
ATOM 4691 C C . TYR B 1 293 ? -8.414 7.957 4.961 1 98.06 293 TYR B C 1
ATOM 4693 O O . TYR B 1 293 ? -8.68 7.434 6.051 1 98.06 293 TYR B O 1
ATOM 4701 N N . GLY B 1 294 ? -7.445 7.574 4.172 1 97.5 294 GLY B N 1
ATOM 4702 C CA . GLY B 1 294 ? -6.512 6.578 4.672 1 97.5 294 GLY B CA 1
ATOM 4703 C C . GLY B 1 294 ? -5.77 7.031 5.918 1 97.5 294 GLY B C 1
ATOM 4704 O O . GLY B 1 294 ? -5.723 6.309 6.914 1 97.5 294 GLY B O 1
ATOM 4705 N N . LEU B 1 295 ? -5.195 8.203 5.875 1 96.19 295 LEU B N 1
ATOM 4706 C CA . LEU B 1 295 ? -4.496 8.758 7.027 1 96.19 295 LEU B CA 1
ATOM 4707 C C . LEU B 1 295 ? -5.434 8.898 8.219 1 96.19 295 LEU B C 1
ATOM 4709 O O . LEU B 1 295 ? -5.039 8.633 9.359 1 96.19 295 LEU B O 1
ATOM 4713 N N . SER B 1 296 ? -6.637 9.242 7.945 1 97.12 296 SER B N 1
ATOM 4714 C CA . SER B 1 296 ? -7.652 9.414 8.977 1 97.12 296 SER B CA 1
ATOM 4715 C C . SER B 1 296 ? -8.008 8.086 9.633 1 97.12 296 SER B C 1
ATOM 4717 O O . SER B 1 296 ? -8.031 7.98 10.859 1 97.12 296 SER B O 1
ATOM 4719 N N . MET B 1 297 ? -8.273 7.109 8.805 1 96.88 297 MET B N 1
ATOM 4720 C CA . MET B 1 297 ? -8.703 5.789 9.266 1 96.88 297 MET B CA 1
ATOM 4721 C C . MET B 1 297 ? -7.609 5.121 10.094 1 96.88 297 MET B C 1
ATOM 4723 O O . MET B 1 297 ? -7.895 4.523 11.133 1 96.88 297 MET B O 1
ATOM 4727 N N . PHE B 1 298 ? -6.398 5.312 9.68 1 95.75 298 PHE B N 1
ATOM 4728 C CA . PHE B 1 298 ? -5.289 4.602 10.305 1 95.75 298 PHE B CA 1
ATOM 4729 C C . PHE B 1 298 ? -4.605 5.48 11.344 1 95.75 298 PHE B C 1
ATOM 4731 O O . PHE B 1 298 ? -3.621 5.066 11.961 1 95.75 298 PHE B O 1
ATOM 4738 N N . GLY B 1 299 ? -5.09 6.715 11.586 1 95.56 299 GLY B N 1
ATOM 4739 C CA . GLY B 1 299 ? -4.406 7.59 12.523 1 95.56 299 GLY B CA 1
ATOM 4740 C C . GLY B 1 299 ? -5.352 8.469 13.312 1 95.56 299 GLY B C 1
ATOM 4741 O O . GLY B 1 299 ? -5.492 8.305 14.531 1 95.56 299 GLY B O 1
ATOM 4742 N N . CYS B 1 300 ? -6.062 9.312 12.68 1 96.69 300 CYS B N 1
ATOM 4743 C CA . CYS B 1 300 ? -6.773 10.422 13.297 1 96.69 300 CYS B CA 1
ATOM 4744 C C . CYS B 1 300 ? -7.957 9.922 14.117 1 96.69 300 CYS B C 1
ATOM 4746 O O . CYS B 1 300 ? -8.148 10.352 15.258 1 96.69 300 CYS B O 1
ATOM 4748 N N . VAL B 1 301 ? -8.758 9.023 13.547 1 97.75 301 VAL B N 1
ATOM 4749 C CA . VAL B 1 301 ? -9.938 8.531 14.242 1 97.75 301 VAL B CA 1
ATOM 4750 C C . VAL B 1 301 ? -9.523 7.82 15.523 1 97.75 301 VAL B C 1
ATOM 4752 O O . VAL B 1 301 ? -10.086 8.07 16.594 1 97.75 301 VAL B O 1
ATOM 4755 N N . GLY B 1 302 ? -8.523 6.957 15.398 1 96.75 302 GLY B N 1
ATOM 4756 C CA . GLY B 1 302 ? -8.047 6.238 16.562 1 96.75 302 GLY B CA 1
ATOM 4757 C C . GLY B 1 302 ? -7.496 7.148 17.641 1 96.75 302 GLY B C 1
ATOM 4758 O O . GLY B 1 302 ? -7.688 6.895 18.844 1 96.75 302 GLY B O 1
ATOM 4759 N N . THR B 1 303 ? -6.848 8.188 17.25 1 95.88 303 THR B N 1
ATOM 4760 C CA . THR B 1 303 ? -6.297 9.141 18.203 1 95.88 303 THR B CA 1
ATOM 4761 C C . THR B 1 303 ? -7.414 9.812 19 1 95.88 303 THR B C 1
ATOM 4763 O O . THR B 1 303 ? -7.344 9.898 20.219 1 95.88 303 THR B O 1
ATOM 4766 N N . ALA B 1 304 ? -8.398 10.281 18.359 1 97.12 304 ALA B N 1
ATOM 4767 C CA . ALA B 1 304 ? -9.531 10.914 19.016 1 97.12 304 ALA B CA 1
ATOM 4768 C C . ALA B 1 304 ? -10.266 9.93 19.922 1 97.12 304 ALA B C 1
ATOM 4770 O O . ALA B 1 304 ? -10.656 10.273 21.031 1 97.12 304 ALA B O 1
ATOM 4771 N N . ARG B 1 305 ? -10.406 8.703 19.438 1 97.12 305 ARG B N 1
ATOM 4772 C CA . ARG B 1 305 ? -11.133 7.68 20.188 1 97.12 305 ARG B CA 1
ATOM 4773 C C . ARG B 1 305 ? -10.375 7.285 21.453 1 97.12 305 ARG B C 1
ATOM 4775 O O . ARG B 1 305 ? -10.984 6.949 22.469 1 97.12 305 ARG B O 1
ATOM 4782 N N . SER B 1 306 ? -9.086 7.312 21.391 1 96.19 306 SER B N 1
ATOM 4783 C CA . SER B 1 306 ? -8.281 6.973 22.547 1 96.19 306 SER B CA 1
ATOM 4784 C C . SER B 1 306 ? -8.508 7.957 23.688 1 96.19 306 SER B C 1
ATOM 4786 O O . SER B 1 306 ? -8.18 7.668 24.844 1 96.19 306 SER B O 1
ATOM 4788 N N . GLN B 1 307 ? -9.094 9.102 23.344 1 95.06 307 GLN B N 1
ATOM 4789 C CA . GLN B 1 307 ? -9.398 10.141 24.328 1 95.06 307 GLN B CA 1
ATOM 4790 C C . GLN B 1 307 ? -10.883 10.133 24.688 1 95.06 307 GLN B C 1
ATOM 4792 O O . GLN B 1 307 ? -11.375 11.07 25.312 1 95.06 307 GLN B O 1
ATOM 4797 N N . GLY B 1 308 ? -11.562 9.156 24.203 1 93.69 308 GLY B N 1
ATOM 4798 C CA . GLY B 1 308 ? -12.984 9.031 24.484 1 93.69 308 GLY B CA 1
ATOM 4799 C C . GLY B 1 308 ? -13.859 9.859 23.578 1 93.69 308 GLY B C 1
ATOM 4800 O O . GLY B 1 308 ? -15.023 10.109 23.875 1 93.69 308 GLY B O 1
ATOM 4801 N N . GLY B 1 309 ? -13.312 10.242 22.531 1 93.44 309 GLY B N 1
ATOM 4802 C CA . GLY B 1 309 ? -14.016 11.156 21.641 1 93.44 309 GLY B CA 1
ATOM 4803 C C . GLY B 1 309 ? -14.797 10.453 20.547 1 93.44 309 GLY B C 1
ATOM 4804 O O . GLY B 1 309 ? -14.828 9.219 20.5 1 93.44 309 GLY B O 1
ATOM 4805 N N . GLU B 1 310 ? -15.469 11.242 19.75 1 89.31 310 GLU B N 1
ATOM 4806 C CA . GLU B 1 310 ? -16.312 10.703 18.688 1 89.31 310 GLU B CA 1
ATOM 4807 C C . GLU B 1 310 ? -15.477 10.344 17.453 1 89.31 310 GLU B C 1
ATOM 4809 O O . GLU B 1 310 ? -15.898 9.523 16.641 1 89.31 310 GLU B O 1
ATOM 4814 N N . GLY B 1 311 ? -14.281 11 17.359 1 94.62 311 GLY B N 1
ATOM 4815 C CA . GLY B 1 311 ? -13.461 10.711 16.188 1 94.62 311 GLY B CA 1
ATOM 4816 C C . GLY B 1 311 ? -13.906 11.461 14.953 1 94.62 311 GLY B C 1
ATOM 4817 O O . GLY B 1 311 ? -14.281 10.836 13.953 1 94.62 311 GLY B O 1
ATOM 4818 N N . LEU B 1 312 ? -13.688 12.773 14.914 1 94.5 312 LEU B N 1
ATOM 4819 C CA . LEU B 1 312 ? -14.125 13.641 13.82 1 94.5 312 LEU B CA 1
ATOM 4820 C C . LEU B 1 312 ? -13.562 13.156 12.492 1 94.5 312 LEU B C 1
ATOM 4822 O O . LEU B 1 312 ? -14.25 13.211 11.469 1 94.5 312 LEU B O 1
ATOM 4826 N N . GLY B 1 313 ? -12.297 12.711 12.57 1 95.88 313 GLY B N 1
ATOM 4827 C CA . GLY B 1 313 ? -11.602 12.328 11.352 1 95.88 313 GLY B CA 1
ATOM 4828 C C . GLY B 1 313 ? -10.992 13.508 10.617 1 95.88 313 GLY B C 1
ATOM 4829 O O . GLY B 1 313 ? -11.367 14.656 10.859 1 95.88 313 GLY B O 1
ATOM 4830 N N . ASN B 1 314 ? -10.133 13.219 9.719 1 96 314 ASN B N 1
ATOM 4831 C CA . ASN B 1 314 ? -9.344 14.219 9.016 1 96 314 ASN B CA 1
ATOM 4832 C C . ASN B 1 314 ? -10.18 14.977 7.992 1 96 314 ASN B C 1
ATOM 4834 O O . ASN B 1 314 ? -9.867 16.125 7.645 1 96 314 ASN B O 1
ATOM 4838 N N . MET B 1 315 ? -11.273 14.398 7.496 1 97.06 315 MET B N 1
ATOM 4839 C CA . MET B 1 315 ? -12.047 14.984 6.406 1 97.06 315 MET B CA 1
ATOM 4840 C C . MET B 1 315 ? -13.367 15.555 6.918 1 97.06 315 MET B C 1
ATOM 4842 O O . MET B 1 315 ? -14.359 15.578 6.191 1 97.06 315 MET B O 1
ATOM 4846 N N . TRP B 1 316 ? -13.352 16.016 8.148 1 94.88 316 TRP B N 1
ATOM 4847 C CA . TRP B 1 316 ? -14.57 16.484 8.805 1 94.88 316 TRP B CA 1
ATOM 4848 C C . TRP B 1 316 ? -15.094 17.75 8.141 1 94.88 316 TRP B C 1
ATOM 4850 O O . TRP B 1 316 ? -16.266 18.109 8.305 1 94.88 316 TRP B O 1
ATOM 4860 N N . GLY B 1 317 ? -14.344 18.5 7.414 1 92 317 GLY B N 1
ATOM 4861 C CA . GLY B 1 317 ? -14.812 19.453 6.43 1 92 317 GLY B CA 1
ATOM 4862 C C . GLY B 1 317 ? -14.914 20.875 6.973 1 92 317 GLY B C 1
ATOM 4863 O O . GLY B 1 317 ? -14.945 21.078 8.188 1 92 317 GLY B O 1
ATOM 4864 N N . GLN B 1 318 ? -15.016 21.812 6.02 1 95.31 318 GLN B N 1
ATOM 4865 C CA . GLN B 1 318 ? -14.977 23.234 6.293 1 95.31 318 GLN B CA 1
ATOM 4866 C C . GLN B 1 318 ? -16.219 23.703 7.047 1 95.31 318 GLN B C 1
ATOM 4868 O O . GLN B 1 318 ? -16.125 24.5 7.977 1 95.31 318 GLN B O 1
ATOM 4873 N N . GLU B 1 319 ? -17.344 23.172 6.648 1 95.31 319 GLU B N 1
ATOM 4874 C CA . GLU B 1 319 ? -18.594 23.562 7.277 1 95.31 319 GLU B CA 1
ATOM 4875 C C . GLU B 1 319 ? -18.641 23.156 8.742 1 95.31 319 GLU B C 1
ATOM 4877 O O . GLU B 1 319 ? -19.047 23.938 9.609 1 95.31 319 GLU B O 1
ATOM 4882 N N . ALA B 1 320 ? -18.219 21.953 8.992 1 95.75 320 ALA B N 1
ATOM 4883 C CA . ALA B 1 320 ? -18.172 21.469 10.367 1 95.75 320 ALA B CA 1
ATOM 4884 C C . ALA B 1 320 ? -17.188 22.281 11.211 1 95.75 320 ALA B C 1
ATOM 4886 O O . ALA B 1 320 ? -17.453 22.578 12.375 1 95.75 320 ALA B O 1
ATOM 4887 N N . ALA B 1 321 ? -16.062 22.656 10.656 1 97 321 ALA B N 1
ATOM 4888 C CA . ALA B 1 321 ? -15.055 23.453 11.352 1 97 321 ALA B CA 1
ATOM 4889 C C . ALA B 1 321 ? -15.602 24.828 11.711 1 97 321 ALA B C 1
ATOM 4891 O O . ALA B 1 321 ? -15.438 25.297 12.844 1 97 321 ALA B O 1
ATOM 4892 N N . THR B 1 322 ? -16.25 25.453 10.727 1 97.06 322 THR B N 1
ATOM 4893 C CA . THR B 1 322 ? -16.828 26.766 10.945 1 97.06 322 THR B CA 1
ATOM 4894 C C . THR B 1 322 ? -17.906 26.703 12.023 1 97.06 322 THR B C 1
ATOM 4896 O O . THR B 1 322 ? -17.953 27.547 12.914 1 97.06 322 THR B O 1
ATOM 4899 N N . ALA B 1 323 ? -18.734 25.672 11.953 1 96.75 323 ALA B N 1
ATOM 4900 C CA . ALA B 1 323 ? -19.797 25.5 12.945 1 96.75 323 ALA B CA 1
ATOM 4901 C C . ALA B 1 323 ? -19.219 25.297 14.344 1 96.75 323 ALA B C 1
ATOM 4903 O O . ALA B 1 323 ? -19.734 25.844 15.32 1 96.75 323 ALA B O 1
ATOM 4904 N N . LEU B 1 324 ? -18.203 24.484 14.43 1 97.31 324 LEU B N 1
ATOM 4905 C CA . LEU B 1 324 ? -17.547 24.234 15.703 1 97.31 324 LEU B CA 1
ATOM 4906 C C . LEU B 1 324 ? -17.047 25.547 16.328 1 97.31 324 LEU B C 1
ATOM 4908 O O . LEU B 1 324 ? -17.234 25.766 17.531 1 97.31 324 LEU B O 1
ATOM 4912 N N . LEU B 1 325 ? -16.438 26.422 15.531 1 98 325 LEU B N 1
ATOM 4913 C CA . LEU B 1 325 ? -15.914 27.688 16 1 98 325 LEU B CA 1
ATOM 4914 C C . LEU B 1 325 ? -17.047 28.625 16.406 1 98 325 LEU B C 1
ATOM 4916 O O . LEU B 1 325 ? -16.953 29.312 17.438 1 98 325 LEU B O 1
ATOM 4920 N N . GLN B 1 326 ? -18.078 28.609 15.648 1 97.12 326 GLN B N 1
ATOM 4921 C CA . GLN B 1 326 ? -19.219 29.453 15.961 1 97.12 326 GLN B CA 1
ATOM 4922 C C . GLN B 1 326 ? -19.922 29 17.234 1 97.12 326 GLN B C 1
ATOM 4924 O O . GLN B 1 326 ? -20.297 29.812 18.078 1 97.12 326 GLN B O 1
ATOM 4929 N N . ASP B 1 327 ? -20.078 27.75 17.375 1 96.75 327 ASP B N 1
ATOM 4930 C CA . ASP B 1 327 ? -20.719 27.188 18.562 1 96.75 327 ASP B CA 1
ATOM 4931 C C . ASP B 1 327 ? -19.906 27.5 19.828 1 96.75 327 ASP B C 1
ATOM 4933 O O . ASP B 1 327 ? -20.469 27.562 20.922 1 96.75 327 ASP B O 1
ATOM 4937 N N . ALA B 1 328 ? -18.609 27.641 19.656 1 96.25 328 ALA B N 1
ATOM 4938 C CA . ALA B 1 328 ? -17.734 27.938 20.797 1 96.25 328 ALA B CA 1
ATOM 4939 C C . ALA B 1 328 ? -17.828 29.406 21.188 1 96.25 328 ALA B C 1
ATOM 4941 O O . ALA B 1 328 ? -17.281 29.828 22.203 1 96.25 328 ALA B O 1
ATOM 4942 N N . GLY B 1 329 ? -18.453 30.234 20.391 1 94.81 329 GLY B N 1
ATOM 4943 C CA . GLY B 1 329 ? -18.719 31.609 20.781 1 94.81 329 GLY B CA 1
ATOM 4944 C C . GLY B 1 329 ? -17.953 32.625 19.969 1 94.81 329 GLY B C 1
ATOM 4945 O O . GLY B 1 329 ? -17.969 33.812 20.266 1 94.81 329 GLY B O 1
ATOM 4946 N N . PHE B 1 330 ? -17.266 32.188 18.922 1 96.19 330 PHE B N 1
ATOM 4947 C CA . PHE B 1 330 ? -16.578 33.156 18.062 1 96.19 330 PHE B CA 1
ATOM 4948 C C . PHE B 1 330 ? -17.562 33.906 17.188 1 96.19 330 PHE B C 1
ATOM 4950 O O . PHE B 1 330 ? -18.406 33.312 16.531 1 96.19 330 PHE B O 1
ATOM 4957 N N . ALA B 1 331 ? -17.453 35.156 17.25 1 86.88 331 ALA B N 1
ATOM 4958 C CA . ALA B 1 331 ? -18.391 36.031 16.562 1 86.88 331 ALA B CA 1
ATOM 4959 C C . ALA B 1 331 ? -18.109 36.062 15.062 1 86.88 331 ALA B C 1
ATOM 4961 O O . ALA B 1 331 ? -19.047 36.125 14.258 1 86.88 331 ALA B O 1
ATOM 4962 N N . ASP B 1 332 ? -16.938 36.094 14.695 1 93.25 332 ASP B N 1
ATOM 4963 C CA . ASP B 1 332 ? -16.484 36.156 13.305 1 93.25 332 ASP B CA 1
ATOM 4964 C C . ASP B 1 332 ? -15.547 35 12.961 1 93.25 332 ASP B C 1
ATOM 4966 O O . ASP B 1 332 ? -14.523 34.812 13.633 1 93.25 332 ASP B O 1
ATOM 4970 N N . VAL B 1 333 ? -15.922 34.219 12.008 1 96.94 333 VAL B N 1
ATOM 4971 C CA . VAL B 1 333 ? -15.109 33.125 11.523 1 96.94 333 VAL B CA 1
ATOM 4972 C C . VAL B 1 333 ? -14.914 33.25 10.016 1 96.94 333 VAL B C 1
ATOM 4974 O O . VAL B 1 333 ? -15.891 33.375 9.266 1 96.94 333 VAL B O 1
ATOM 4977 N N . GLU B 1 334 ? -13.719 33.281 9.617 1 96.62 334 GLU B N 1
ATOM 4978 C CA . GLU B 1 334 ? -13.367 33.344 8.203 1 96.62 334 GLU B CA 1
ATOM 4979 C C . GLU B 1 334 ? -12.508 32.156 7.797 1 96.62 334 GLU B C 1
ATOM 4981 O O . GLU B 1 334 ? -11.523 31.828 8.469 1 96.62 334 GLU B O 1
ATOM 4986 N N . ALA B 1 335 ? -12.875 31.484 6.738 1 96.5 335 ALA B N 1
ATOM 4987 C CA . ALA B 1 335 ? -12.055 30.438 6.16 1 96.5 335 ALA B CA 1
ATOM 4988 C C . ALA B 1 335 ? -11.234 30.953 4.988 1 96.5 335 ALA B C 1
ATOM 4990 O O . ALA B 1 335 ? -11.789 31.469 4.016 1 96.5 335 ALA B O 1
ATOM 4991 N N . LEU B 1 336 ? -9.922 30.859 5.102 1 96.88 336 LEU B N 1
ATOM 4992 C CA . LEU B 1 336 ? -9 31.297 4.055 1 96.88 336 LEU B CA 1
ATOM 4993 C C . LEU B 1 336 ? -8.297 30.094 3.43 1 96.88 336 LEU B C 1
ATOM 4995 O O . LEU B 1 336 ? -8.008 29.109 4.113 1 96.88 336 LEU B O 1
ATOM 4999 N N . PRO B 1 337 ? -8.031 30.203 2.113 1 94.81 337 PRO B N 1
ATOM 5000 C CA . PRO B 1 337 ? -7.195 29.156 1.53 1 94.81 337 PRO B CA 1
ATOM 5001 C C . PRO B 1 337 ? -5.793 29.109 2.135 1 94.81 337 PRO B C 1
ATOM 5003 O O . PRO B 1 337 ? -5.207 30.156 2.42 1 94.81 337 PRO B O 1
ATOM 5006 N N . ALA B 1 338 ? -5.352 27.891 2.463 1 93.56 338 ALA B N 1
ATOM 5007 C CA . ALA B 1 338 ? -3.938 27.719 2.787 1 93.56 338 ALA B CA 1
ATOM 5008 C C . ALA B 1 338 ? -3.08 27.719 1.524 1 93.56 338 ALA B C 1
ATOM 5010 O O . ALA B 1 338 ? -2.807 26.656 0.959 1 93.56 338 ALA B O 1
ATOM 5011 N N . LYS B 1 339 ? -2.602 28.812 1.11 1 89.62 339 LYS B N 1
ATOM 5012 C CA . LYS B 1 339 ? -1.901 28.953 -0.164 1 89.62 339 LYS B CA 1
ATOM 5013 C C . LYS B 1 339 ? -0.729 27.969 -0.246 1 89.62 339 LYS B C 1
ATOM 5015 O O . LYS B 1 339 ? 0.115 27.938 0.651 1 89.62 339 LYS B O 1
ATOM 5020 N N . GLY B 1 340 ? -0.723 27.234 -1.282 1 86.19 340 GLY B N 1
ATOM 5021 C CA . GLY B 1 340 ? 0.317 26.234 -1.471 1 86.19 340 GLY B CA 1
ATOM 5022 C C . GLY B 1 340 ? -0.067 24.859 -0.936 1 86.19 340 GLY B C 1
ATOM 5023 O O . GLY B 1 340 ? 0.633 23.875 -1.179 1 86.19 340 GLY B O 1
ATOM 5024 N N . ASP B 1 341 ? -1.169 24.797 -0.218 1 90 341 ASP B N 1
ATOM 5025 C CA . ASP B 1 341 ? -1.658 23.578 0.409 1 90 341 ASP B CA 1
ATOM 5026 C C . ASP B 1 341 ? -3.162 23.422 0.202 1 90 341 ASP B C 1
ATOM 5028 O O . ASP B 1 341 ? -3.953 23.703 1.106 1 90 341 ASP B O 1
ATOM 5032 N N . PRO B 1 342 ? -3.547 22.875 -0.896 1 88.38 342 PRO B N 1
ATOM 5033 C CA . PRO B 1 342 ? -4.973 22.828 -1.231 1 88.38 342 PRO B CA 1
ATOM 5034 C C . PRO B 1 342 ? -5.762 21.875 -0.333 1 88.38 342 PRO B C 1
ATOM 5036 O O . PRO B 1 342 ? -6.996 21.922 -0.313 1 88.38 342 PRO B O 1
ATOM 5039 N N . MET B 1 343 ? -5.164 21.078 0.425 1 92.94 343 MET B N 1
ATOM 5040 C CA . MET B 1 343 ? -5.836 20.094 1.266 1 92.94 343 MET B CA 1
ATOM 5041 C C . MET B 1 343 ? -6.324 20.734 2.564 1 92.94 343 MET B C 1
ATOM 5043 O O . MET B 1 343 ? -7.148 20.156 3.271 1 92.94 343 MET B O 1
ATOM 5047 N N . ASN B 1 344 ? -5.781 21.906 2.859 1 95.25 344 ASN B N 1
ATOM 5048 C CA . ASN B 1 344 ? -6.074 22.547 4.141 1 95.25 344 ASN B CA 1
ATOM 5049 C C . ASN B 1 344 ? -6.586 23.969 3.953 1 95.25 344 ASN B C 1
ATOM 5051 O O . ASN B 1 344 ? -6.418 24.562 2.883 1 95.25 344 ASN B O 1
ATOM 5055 N N . ALA B 1 345 ? -7.25 24.438 4.922 1 97.19 345 ALA B N 1
ATOM 50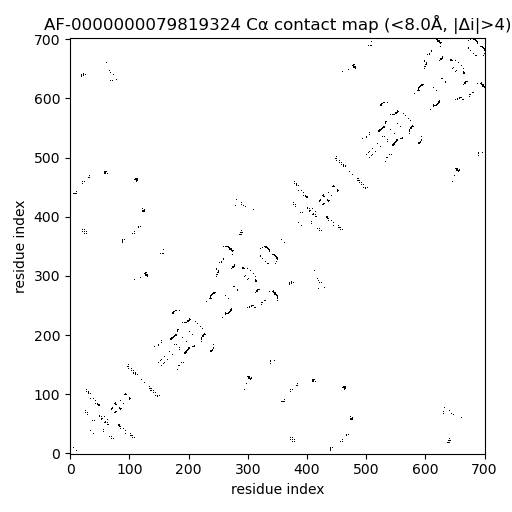56 C CA . ALA B 1 345 ? -7.691 25.828 5.043 1 97.19 345 ALA B CA 1
ATOM 5057 C C . ALA B 1 345 ? -7.285 26.422 6.391 1 97.19 345 ALA B C 1
ATOM 5059 O O . ALA B 1 345 ? -7.008 25.688 7.34 1 97.19 345 ALA B O 1
ATOM 5060 N N . LEU B 1 346 ? -7.176 27.703 6.352 1 97.94 346 LEU B N 1
ATOM 5061 C CA . LEU B 1 346 ? -6.996 28.453 7.586 1 97.94 346 LEU B CA 1
ATOM 5062 C C . LEU B 1 346 ? -8.32 29.031 8.07 1 97.94 346 LEU B C 1
ATOM 5064 O O . LEU B 1 346 ? -8.961 29.812 7.367 1 97.94 346 LEU B O 1
ATOM 5068 N N . TYR B 1 347 ? -8.727 28.578 9.219 1 98.25 347 TYR B N 1
ATOM 5069 C CA . TYR B 1 347 ? -9.906 29.156 9.859 1 98.25 347 TYR B CA 1
ATOM 5070 C C . TYR B 1 347 ? -9.508 30.219 10.883 1 98.25 347 TYR B C 1
ATOM 5072 O O . TYR B 1 347 ? -8.891 29.891 11.906 1 98.25 347 TYR B O 1
ATOM 5080 N N . VAL B 1 348 ? -9.867 31.469 10.57 1 98.25 348 VAL B N 1
ATOM 5081 C CA . VAL B 1 348 ? -9.516 32.594 11.422 1 98.25 348 VAL B CA 1
ATOM 5082 C C . VAL B 1 348 ? -10.75 33.062 12.188 1 98.25 348 VAL B C 1
ATOM 5084 O O . VAL B 1 348 ? -11.742 33.469 11.586 1 98.25 348 VAL B O 1
ATOM 5087 N N . ALA B 1 349 ? -10.641 32.938 13.492 1 98 349 ALA B N 1
ATOM 5088 C CA . ALA B 1 349 ? -11.75 33.312 14.367 1 98 349 ALA B CA 1
ATOM 5089 C C . ALA B 1 349 ? -11.336 34.406 15.336 1 98 349 ALA B C 1
ATOM 5091 O O . ALA B 1 349 ? -10.25 34.375 15.914 1 98 349 ALA B O 1
ATOM 5092 N N . THR B 1 350 ? -12.188 35.406 15.414 1 94.19 350 THR B N 1
ATOM 5093 C CA . THR B 1 350 ? -11.883 36.531 16.281 1 94.19 350 THR B CA 1
ATOM 5094 C C . THR B 1 350 ? -12.727 36.469 17.562 1 94.19 350 THR B C 1
ATOM 5096 O O . THR B 1 350 ? -13.93 36.219 17.5 1 94.19 350 THR B O 1
ATOM 5099 N N . GLY B 1 351 ? -12.062 36.594 18.641 1 83.81 351 GLY B N 1
ATOM 5100 C CA . GLY B 1 351 ? -12.711 36.625 19.938 1 83.81 351 GLY B CA 1
ATOM 5101 C C . GLY B 1 351 ? -13.328 37.969 20.281 1 83.81 351 GLY B C 1
ATOM 5102 O O . GLY B 1 351 ? -12.992 38.969 19.688 1 83.81 351 GLY B O 1
#

Nearest PDB structures (foldseek):
  5f8e-assembly2_C  TM=9.538E-01  e=3.471E-35  Mycobacterium tuberculosis H37Rv
  8tji-assembly1_B  TM=7.591E-01  e=7.381E-20  uncultured bacterium
  8tjj-assembly2_C  TM=7.547E-01  e=1.235E-19  uncultured bacterium
  2r3s-assembly1_A  TM=7.879E-01  e=1.691E-17  Nostoc punctiforme PCC 73102
  8k5l-assembly2_C  TM=7.187E-01  e=5.077E-10  Fusobacterium nucleatum

pLDDT: mean 95.72, std 6.7, range [27.27, 98.94]

InterPro domains:
  IPR025714 Methyltransferase domain [PF13847] (170-287)
  IPR029063 S-adenosyl-L-methionine-dependent methyltransferase superfamily [G3DSA:3.40.50.150] (146-345)
  IPR029063 S-adenosyl-L-methionine-dependent methyltransferase superfamily [SSF53335] (169-340)
  IPR036388 Winged helix-like DNA-binding domain superfamily [G3DSA:1.10.10.10] (4-90)
  IPR036390 Winged helix DNA-binding domain superfamily [SSF46785] (18-89)
  IPR048711 S-adenosylmethionine-dependent methyltransferase Rv2258c-like, winged HTH domain [PF21320] (26-95)
  IPR053173 Class I-like SAM-binding MTase [PTHR45128] (7-350)